Protein AF-A0A1C3ER04-F1 (afdb_monomer)

Solvent-accessible surface area (backbone atoms only — not comparable to full-atom values): 25851 Å² total; per-residue (Å²): 131,79,68,60,75,39,78,57,52,72,66,57,52,49,53,31,44,36,50,58,62,61,52,74,49,68,51,44,23,51,48,36,25,51,53,50,46,46,53,52,47,62,72,40,44,64,61,49,50,53,50,51,52,49,49,56,53,46,57,64,72,39,68,87,46,60,64,75,61,41,51,52,54,51,50,51,55,51,49,51,50,53,50,52,53,50,49,52,48,51,54,45,36,54,51,25,34,50,51,32,44,36,75,70,72,43,90,79,82,32,70,51,42,56,67,80,41,53,75,68,74,67,39,64,69,62,52,55,55,52,63,73,28,72,70,44,53,51,52,49,52,53,50,51,52,50,51,52,52,46,50,50,51,52,51,52,52,49,61,67,46,41,67,64,58,72,50,42,88,79,51,54,73,69,56,37,50,49,53,52,49,53,52,48,52,50,52,52,52,53,48,47,54,53,50,49,54,54,22,52,53,46,37,55,53,34,37,54,53,38,54,61,72,54,32,26,25,70,70,55,52,53,50,52,50,32,69,72,73,48,47,76,65,57,57,52,52,56,53,51,53,53,52,53,62,72,72,51,79,80,87,78,87,59,78,83,73,36,66,35,32,34,21,24,96,79,45,27,29,34,24,35,25,73,46,81,93,82,36,99,51,46,28,26,67,38,68,34,53,46,73,55,12,53,52,50,55,51,51,33,56,77,74,67,40,53,37,37,52,37,53,68,60,20,56,48,49,62,73,75,49,57,66,73,34,60,70,56,80,89,49,47,67,61,50,52,53,52,54,49,49,54,48,40,64,74,74,72,55,61,75,76,73,53,56,77,40,39,48,101,82,64,36,38,58,68,68,80,78,82,67,77,75,85,53,85,74,64,57,67,79,68,54,80,84,71,72,96,72,88,78,90,83,88,87,83,91,86,85,86,90,84,78,61,66,70,54,53,50,54,51,51,57,52,47,53,54,47,46,64,72,36,97,64,60,73,75,84,64,77,90,77,88,80,89,78,89,84,84,89,81,88,81,133

InterPro domains:
  IPR006135 Type III secretion system substrate exporter [PF01312] (2-342)
  IPR006135 Type III secretion system substrate exporter [PR00950] (5-27)
  IPR006135 Type III secretion system substrate exporter [PR00950] (202-220)
  IPR006135 Type III secretion system substrate exporter [PR00950] (222-239)
  IPR006135 Type III secretion system substrate exporter [PR00950] (267-282)
  IPR006135 Type III secretion system substrate exporter [PR00950] (297-318)
  IPR006135 Type III secretion system substrate exporter [PTHR30531] (2-346)
  IPR029025 Type III secretion system substrate exporter, C-terminal [G3DSA:3.40.1690.10] (212-350)
  IPR029025 Type III secretion s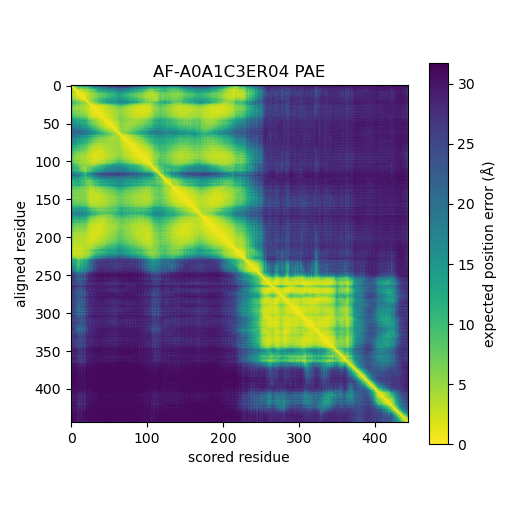ystem substrate exporter, C-terminal [SSF160544] (252-347)

Radius of gyration: 50.1 Å; Cα contacts (8 Å, |Δi|>4): 335; chains: 1; bounding box: 146×55×87 Å

pLDDT: mean 75.32, std 19.68, range [23.92, 96.88]

Mean predicted aligned error: 19.69 Å

Organism: NCBI:txid1080227

Structure (mmCIF, N/CA/C/O backbone):
data_AF-A0A1C3ER04-F1
#
_entry.id   AF-A0A1C3ER04-F1
#
loop_
_atom_site.group_PDB
_atom_site.id
_atom_site.type_symbol
_atom_site.label_atom_id
_atom_site.label_alt_id
_atom_site.label_comp_id
_atom_site.label_asym_id
_atom_site.label_entity_id
_atom_site.label_seq_id
_atom_site.pdbx_PDB_ins_code
_atom_site.Cartn_x
_atom_site.Cartn_y
_atom_site.Cartn_z
_atom_site.occupancy
_atom_site.B_iso_or_equiv
_atom_site.auth_seq_id
_atom_site.auth_comp_id
_atom_site.auth_asym_id
_atom_site.auth_atom_id
_atom_site.pdbx_PDB_model_num
ATOM 1 N N . MET A 1 1 ? 4.807 10.439 32.199 1.00 55.22 1 MET A N 1
ATOM 2 C CA . MET A 1 1 ? 4.327 9.715 31.003 1.00 55.22 1 MET A CA 1
ATOM 3 C C . MET A 1 1 ? 4.631 8.243 31.208 1.00 55.22 1 MET A C 1
ATOM 5 O O . MET A 1 1 ? 5.775 7.934 31.503 1.00 55.22 1 MET A O 1
ATOM 9 N N . SER A 1 2 ? 3.622 7.376 31.136 1.00 69.06 2 SER A N 1
ATOM 10 C CA . SER A 1 2 ? 3.796 5.920 31.249 1.00 69.06 2 SER A CA 1
ATOM 11 C C . SER A 1 2 ? 4.689 5.424 30.100 1.00 69.06 2 SER A C 1
ATOM 13 O O . SER A 1 2 ? 4.485 5.827 28.951 1.00 69.06 2 SER A O 1
ATOM 15 N N . GLU A 1 3 ? 5.722 4.635 30.402 1.00 82.00 3 GLU A N 1
ATOM 16 C CA . GLU A 1 3 ? 6.666 4.140 29.395 1.00 82.00 3 GLU A CA 1
ATOM 17 C C . GLU A 1 3 ? 5.965 3.157 28.442 1.00 82.00 3 GLU A C 1
ATOM 19 O O . GLU A 1 3 ? 5.193 2.291 28.858 1.00 82.00 3 GLU A O 1
ATOM 24 N N . LYS A 1 4 ? 6.201 3.308 27.134 1.00 85.50 4 LYS A N 1
ATOM 25 C CA . LYS A 1 4 ? 5.556 2.504 26.085 1.00 85.50 4 LYS A CA 1
ATOM 26 C C . LYS A 1 4 ? 6.277 1.171 25.904 1.00 85.50 4 LYS A C 1
ATOM 28 O O . LYS A 1 4 ? 7.135 1.027 25.029 1.00 85.50 4 LYS A O 1
ATOM 33 N N . THR A 1 5 ? 5.955 0.207 26.755 1.00 86.69 5 THR A N 1
ATOM 34 C CA . THR A 1 5 ? 6.603 -1.113 26.779 1.00 86.69 5 THR A CA 1
ATOM 35 C C . THR A 1 5 ? 5.781 -2.206 26.099 1.00 86.69 5 THR A C 1
ATOM 37 O O . THR A 1 5 ? 6.370 -3.143 25.554 1.00 86.69 5 THR A O 1
ATOM 40 N N . GLU A 1 6 ? 4.457 -2.060 26.052 1.00 88.69 6 GLU A N 1
ATOM 41 C CA . GLU A 1 6 ? 3.532 -3.089 25.579 1.00 88.69 6 GLU A CA 1
ATOM 42 C C . GLU A 1 6 ? 3.456 -3.160 24.050 1.00 88.69 6 GLU A C 1
ATOM 44 O O . GLU A 1 6 ? 3.638 -2.169 23.326 1.00 88.69 6 GLU A O 1
ATOM 49 N N . LYS A 1 7 ? 3.177 -4.367 23.543 1.00 88.25 7 LYS A N 1
ATOM 50 C CA . LYS A 1 7 ? 2.963 -4.596 22.110 1.00 88.25 7 LYS A CA 1
ATOM 51 C C . LYS A 1 7 ? 1.663 -3.906 21.655 1.00 88.25 7 LYS A C 1
ATOM 53 O O . LYS A 1 7 ? 0.687 -3.916 22.400 1.00 88.25 7 LYS A O 1
ATOM 58 N N . PRO A 1 8 ? 1.628 -3.334 20.438 1.00 88.50 8 PRO A N 1
ATOM 59 C CA . PRO A 1 8 ? 0.414 -2.735 19.888 1.00 88.50 8 PRO A CA 1
ATOM 60 C C . PRO A 1 8 ? -0.688 -3.786 19.711 1.00 88.50 8 PRO A C 1
ATOM 62 O O . PRO A 1 8 ? -0.424 -4.883 19.207 1.00 88.50 8 PRO A O 1
ATOM 65 N N . THR A 1 9 ? -1.919 -3.426 20.070 1.00 89.31 9 THR A N 1
ATOM 66 C CA . THR A 1 9 ? -3.126 -4.214 19.779 1.00 89.31 9 THR A CA 1
ATOM 67 C C . THR A 1 9 ? -3.405 -4.264 18.267 1.00 89.31 9 THR A C 1
ATOM 69 O O . THR A 1 9 ? -2.869 -3.472 17.483 1.00 89.31 9 THR A O 1
ATOM 72 N N . GLU A 1 10 ? -4.272 -5.181 17.826 1.00 88.31 10 GLU A N 1
ATOM 73 C CA . GLU A 1 10 ? -4.668 -5.272 16.411 1.00 88.31 10 GLU A CA 1
ATOM 74 C C . GLU A 1 10 ? -5.421 -4.022 15.926 1.00 88.31 10 GLU A C 1
ATOM 76 O O . GLU A 1 10 ? -5.176 -3.552 14.812 1.00 88.31 10 GLU A O 1
ATOM 81 N N . LYS A 1 11 ? -6.260 -3.419 16.781 1.00 86.75 11 LYS A N 1
ATOM 82 C CA . LYS A 1 11 ? -6.936 -2.145 16.491 1.00 86.75 11 LYS A CA 1
ATOM 83 C C . LYS A 1 11 ? -5.908 -1.032 16.266 1.00 86.75 11 LYS A C 1
ATOM 85 O O . LYS A 1 11 ? -5.933 -0.392 15.215 1.00 86.75 11 LYS A O 1
ATOM 90 N N . LYS A 1 12 ? -4.906 -0.898 17.143 1.00 86.38 12 LYS A N 1
ATOM 91 C CA . LYS A 1 12 ? -3.823 0.081 16.971 1.00 86.38 12 LYS A CA 1
ATOM 92 C C . LYS A 1 12 ? -3.029 -0.111 15.677 1.00 86.38 12 LYS A C 1
ATOM 94 O O . LYS A 1 12 ? -2.690 0.873 15.013 1.00 86.38 12 LYS A O 1
ATOM 99 N N . LYS A 1 13 ? -2.728 -1.359 15.294 1.00 87.50 13 LYS A N 1
ATOM 100 C CA . LYS A 1 13 ? -2.057 -1.666 14.017 1.00 87.50 13 LYS A CA 1
ATOM 101 C C . LYS A 1 13 ? -2.919 -1.260 12.822 1.00 87.50 13 LYS A C 1
ATOM 103 O O . LYS A 1 13 ? -2.395 -0.654 11.886 1.00 87.50 13 LYS A O 1
ATOM 108 N N . LYS A 1 14 ? -4.221 -1.563 12.851 1.00 86.38 14 LYS A N 1
ATOM 109 C CA . LYS A 1 14 ? -5.168 -1.193 11.791 1.00 86.38 14 LYS A CA 1
ATOM 110 C C . LYS A 1 14 ? -5.284 0.326 11.656 1.00 86.38 14 LYS A C 1
ATOM 112 O O . LYS A 1 14 ? -5.091 0.838 10.558 1.00 86.38 14 LYS A O 1
ATOM 117 N N . ASP A 1 15 ? -5.455 1.043 12.763 1.00 85.81 15 ASP A N 1
ATOM 118 C CA . ASP A 1 15 ? -5.515 2.508 12.781 1.00 85.81 15 ASP A CA 1
ATOM 119 C C . ASP A 1 15 ? -4.227 3.145 12.240 1.00 85.81 15 ASP A C 1
ATOM 121 O O . ASP A 1 15 ? -4.270 4.119 11.487 1.00 85.81 15 ASP A O 1
ATOM 125 N N . SER A 1 16 ? -3.062 2.584 12.588 1.00 85.00 16 SER A N 1
ATOM 126 C CA . SER A 1 16 ? -1.771 3.025 12.046 1.00 85.00 16 SER A CA 1
ATOM 127 C C . SER A 1 16 ? -1.711 2.843 10.526 1.00 85.00 16 SER A C 1
ATOM 129 O O . SER A 1 16 ? -1.262 3.745 9.816 1.00 85.00 16 SER A O 1
ATOM 131 N N . ARG A 1 17 ? -2.208 1.711 10.004 1.00 85.62 17 ARG A N 1
ATOM 132 C CA . ARG A 1 17 ? -2.295 1.451 8.557 1.00 85.62 17 ARG A CA 1
ATOM 133 C C . ARG A 1 17 ? -3.269 2.405 7.865 1.00 85.62 17 ARG A C 1
ATOM 135 O O . ARG A 1 17 ? -2.900 2.980 6.847 1.00 85.62 17 ARG A O 1
ATOM 142 N N . GLU A 1 18 ? -4.455 2.640 8.422 1.00 84.19 18 GLU A N 1
ATOM 143 C CA . GLU A 1 18 ? -5.446 3.575 7.860 1.00 84.19 18 GLU A CA 1
ATOM 144 C C . GLU A 1 18 ? -4.924 5.016 7.787 1.00 84.19 18 GLU A C 1
ATOM 146 O O . GLU A 1 18 ? -5.240 5.748 6.849 1.00 84.19 18 GLU A O 1
ATOM 151 N N . LYS A 1 19 ? -4.071 5.412 8.739 1.00 80.56 19 LYS A N 1
ATOM 152 C CA . LYS A 1 19 ? -3.371 6.708 8.748 1.00 80.56 19 LYS A CA 1
ATOM 153 C C . LYS A 1 19 ? -2.154 6.760 7.813 1.00 80.56 19 LYS A C 1
ATOM 155 O O . LYS A 1 19 ? -1.479 7.786 7.744 1.00 80.56 19 LYS A O 1
ATOM 160 N N . GLY A 1 20 ? -1.839 5.668 7.113 1.00 78.12 20 GLY A N 1
ATOM 161 C CA . GLY A 1 20 ? -0.668 5.552 6.239 1.00 78.12 20 GLY A CA 1
ATOM 162 C C . GLY A 1 20 ? 0.669 5.455 6.985 1.00 78.12 20 GLY A C 1
ATOM 163 O O . GLY A 1 20 ? 1.726 5.599 6.375 1.00 78.12 20 GLY A O 1
ATOM 164 N N . GLN A 1 21 ? 0.651 5.216 8.299 1.00 79.19 21 GLN A N 1
ATOM 165 C CA . GLN A 1 21 ? 1.846 5.043 9.124 1.00 79.19 21 GLN A CA 1
ATOM 166 C C . GLN A 1 21 ? 2.270 3.572 9.106 1.00 79.19 21 GLN A C 1
ATOM 168 O O . GLN A 1 21 ? 1.993 2.806 10.031 1.00 79.19 21 GLN A O 1
ATOM 173 N N . VAL A 1 22 ? 2.928 3.176 8.016 1.00 79.50 22 VAL A N 1
ATOM 174 C CA . VAL A 1 22 ? 3.519 1.844 7.840 1.00 79.50 22 VAL A CA 1
ATOM 175 C C . VAL A 1 22 ? 5.034 1.941 7.698 1.00 79.50 22 VAL A C 1
ATOM 177 O O . VAL A 1 22 ? 5.555 2.888 7.109 1.00 79.50 22 VAL A O 1
ATOM 180 N N . GLY A 1 23 ? 5.753 0.950 8.227 1.00 75.25 23 GLY A N 1
ATOM 181 C CA . GLY A 1 23 ? 7.206 0.837 8.104 1.00 75.25 23 GLY A CA 1
ATOM 182 C C . GLY A 1 23 ? 7.633 0.493 6.680 1.00 75.25 23 GLY A C 1
ATOM 183 O O . GLY A 1 23 ? 8.006 -0.644 6.407 1.00 75.25 23 GLY A O 1
ATOM 184 N N . GLN A 1 24 ? 7.564 1.461 5.766 1.00 79.94 24 GLN A N 1
ATOM 185 C CA . GLN A 1 24 ? 7.962 1.284 4.374 1.00 79.94 24 GLN A CA 1
ATOM 186 C C . GLN A 1 24 ? 9.412 1.740 4.156 1.00 79.94 24 GLN A C 1
ATOM 188 O O . GLN A 1 24 ? 9.740 2.927 4.184 1.00 79.94 24 GLN A O 1
ATOM 193 N N . SER A 1 25 ? 10.292 0.781 3.883 1.00 84.12 25 SER A N 1
ATOM 194 C CA . SER A 1 25 ? 11.575 1.024 3.216 1.00 84.12 25 SER A CA 1
ATOM 195 C C . SER A 1 25 ? 11.363 1.414 1.754 1.00 84.12 25 SER A C 1
ATOM 197 O O . SER A 1 25 ? 10.672 0.721 1.017 1.00 84.12 25 SER A O 1
ATOM 199 N N . GLN A 1 26 ? 12.010 2.494 1.322 1.00 84.69 26 GLN A N 1
ATOM 200 C CA . GLN A 1 26 ? 12.050 2.890 -0.087 1.00 84.69 26 GLN A CA 1
ATOM 201 C C . GLN A 1 26 ? 13.123 2.129 -0.882 1.00 84.69 26 GLN A C 1
ATOM 203 O O . GLN A 1 26 ? 13.160 2.249 -2.101 1.00 84.69 26 GLN A O 1
ATOM 208 N N . GLU A 1 27 ? 13.992 1.356 -0.228 1.00 89.25 27 GLU A N 1
ATOM 209 C CA . GLU A 1 27 ? 15.112 0.678 -0.887 1.00 89.25 27 GLU A CA 1
ATOM 210 C C . GLU A 1 27 ? 14.660 -0.558 -1.660 1.00 89.25 27 GLU A C 1
ATOM 212 O O . GLU A 1 27 ? 15.121 -0.784 -2.776 1.00 89.25 27 GLU A O 1
ATOM 217 N N . LEU A 1 28 ? 13.690 -1.305 -1.127 1.00 90.25 28 LEU A N 1
ATOM 218 C CA . LEU A 1 28 ? 13.174 -2.497 -1.795 1.00 90.25 28 LEU A CA 1
ATOM 219 C C . LEU A 1 28 ? 12.404 -2.162 -3.093 1.00 90.25 28 LEU A C 1
ATOM 221 O O . LEU A 1 28 ? 12.737 -2.739 -4.128 1.00 90.25 28 LEU A O 1
ATOM 225 N N . PRO A 1 29 ? 11.462 -1.191 -3.130 1.00 91.62 29 PRO A N 1
ATOM 226 C CA . PRO A 1 29 ? 10.838 -0.784 -4.391 1.00 91.62 29 PRO A CA 1
ATOM 227 C C . PRO A 1 29 ? 11.836 -0.223 -5.414 1.00 91.62 29 PRO A C 1
ATOM 229 O O . PRO A 1 29 ? 11.704 -0.505 -6.601 1.00 91.62 29 PRO A O 1
ATOM 232 N N . LYS A 1 30 ? 12.851 0.543 -4.980 1.00 91.75 30 LYS A N 1
ATOM 233 C CA . LYS A 1 30 ? 13.920 1.027 -5.876 1.00 91.75 30 LYS A CA 1
ATOM 234 C C . LYS A 1 30 ? 14.720 -0.127 -6.476 1.00 91.75 30 LYS A C 1
ATOM 236 O O . LYS A 1 30 ? 15.005 -0.098 -7.667 1.00 91.75 30 LYS A O 1
ATOM 241 N N . PHE A 1 31 ? 15.051 -1.133 -5.667 1.00 93.69 31 PHE A N 1
ATOM 242 C CA . PHE A 1 31 ? 15.736 -2.334 -6.132 1.00 93.69 31 PHE A CA 1
ATOM 243 C C . PHE A 1 31 ? 14.916 -3.073 -7.198 1.00 93.69 31 PHE A C 1
ATOM 245 O O . PHE A 1 31 ? 15.458 -3.408 -8.248 1.00 93.69 31 PHE A O 1
ATOM 252 N N . PHE A 1 32 ? 13.608 -3.260 -6.979 1.00 94.44 32 PHE A N 1
ATOM 253 C CA . PHE A 1 32 ? 12.733 -3.897 -7.969 1.00 94.44 32 PHE A CA 1
ATOM 254 C C . PHE A 1 32 ? 12.670 -3.126 -9.290 1.00 94.44 32 PHE A C 1
ATOM 256 O O . PHE A 1 32 ? 12.729 -3.739 -10.352 1.00 94.44 32 PHE A O 1
ATOM 263 N N . ILE A 1 33 ? 12.594 -1.792 -9.240 1.00 95.12 33 ILE A N 1
ATOM 264 C CA . ILE A 1 33 ? 12.664 -0.959 -10.450 1.00 95.12 33 ILE A CA 1
ATOM 265 C C . ILE A 1 33 ? 14.003 -1.177 -11.161 1.00 95.12 33 ILE A C 1
ATOM 267 O O . ILE A 1 33 ? 14.017 -1.409 -12.366 1.00 95.12 33 ILE A O 1
ATOM 271 N N . LEU A 1 34 ? 15.113 -1.131 -10.418 1.00 94.44 34 LEU A N 1
ATOM 272 C CA . LEU A 1 34 ? 16.455 -1.301 -10.968 1.00 94.44 34 LEU A CA 1
ATOM 273 C C . LEU A 1 34 ? 16.602 -2.650 -11.675 1.00 94.44 34 LEU A C 1
ATOM 275 O O . LEU A 1 34 ? 17.016 -2.669 -12.828 1.00 94.44 34 LEU A O 1
ATOM 279 N N . ILE A 1 35 ? 16.243 -3.760 -11.021 1.00 95.00 35 ILE A N 1
ATOM 280 C CA . ILE A 1 35 ? 16.412 -5.097 -11.606 1.00 95.00 35 ILE A CA 1
ATOM 281 C C . ILE A 1 35 ? 15.463 -5.328 -12.786 1.00 95.00 35 ILE A C 1
ATOM 283 O O . ILE A 1 35 ? 15.879 -5.887 -13.792 1.00 95.00 35 ILE A O 1
ATOM 287 N N . ALA A 1 36 ? 14.218 -4.850 -12.712 1.00 95.38 36 ALA A N 1
ATOM 288 C CA . ALA A 1 36 ? 13.258 -5.022 -13.798 1.00 95.38 36 ALA A CA 1
ATOM 289 C C . ALA A 1 36 ? 13.677 -4.239 -15.050 1.00 95.38 36 ALA A C 1
ATOM 291 O O . ALA A 1 36 ? 13.678 -4.786 -16.149 1.00 95.38 36 ALA A O 1
ATOM 292 N N . VAL A 1 37 ? 14.082 -2.975 -14.885 1.00 94.25 37 VAL A N 1
ATOM 293 C CA . VAL A 1 37 ? 14.579 -2.155 -15.999 1.00 94.25 37 VAL A CA 1
ATOM 294 C C . VAL A 1 37 ? 15.885 -2.726 -16.550 1.00 94.25 37 VAL A C 1
ATOM 296 O O . VAL A 1 37 ? 16.061 -2.755 -17.764 1.00 94.25 37 VAL A O 1
ATOM 299 N N . LEU A 1 38 ? 16.775 -3.218 -15.684 1.00 93.56 38 LEU A N 1
ATOM 300 C CA . LEU A 1 38 ? 18.021 -3.851 -16.103 1.00 93.56 38 LEU A CA 1
ATOM 301 C C . LEU A 1 38 ? 17.775 -5.111 -16.937 1.00 93.56 38 LEU A C 1
ATOM 303 O O . LEU A 1 38 ? 18.353 -5.234 -18.008 1.00 93.56 38 LEU A O 1
ATOM 307 N N . GLU A 1 39 ? 16.932 -6.037 -16.480 1.00 93.56 39 GLU A N 1
ATOM 308 C CA . GLU A 1 39 ? 16.674 -7.283 -17.214 1.00 93.56 39 GLU A CA 1
ATOM 309 C C . GLU A 1 39 ? 15.932 -7.017 -18.531 1.00 93.56 39 GLU A C 1
ATOM 311 O O . GLU A 1 39 ? 16.241 -7.645 -19.540 1.00 93.56 39 GLU A O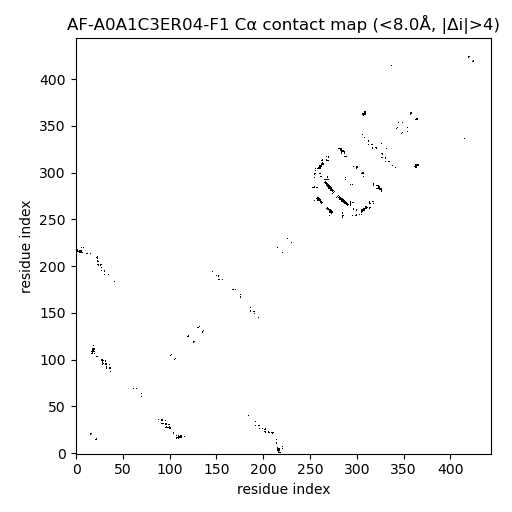 1
ATOM 316 N N . VAL A 1 40 ? 15.033 -6.025 -18.577 1.00 93.06 40 VAL A N 1
ATOM 317 C CA . VAL A 1 40 ? 14.446 -5.555 -19.845 1.00 93.06 40 VAL A CA 1
ATOM 318 C C . VAL A 1 40 ? 15.519 -4.984 -20.771 1.00 93.06 40 VAL A C 1
ATOM 320 O O . VAL A 1 40 ? 15.522 -5.288 -21.960 1.00 93.06 40 VAL A O 1
ATOM 323 N N . PHE A 1 41 ? 16.451 -4.186 -20.250 1.00 89.44 41 PHE A N 1
ATOM 324 C CA . PHE A 1 41 ? 17.548 -3.642 -21.047 1.00 89.44 41 PHE A CA 1
ATOM 325 C C . PHE A 1 41 ? 18.457 -4.748 -21.596 1.00 89.44 41 PHE A C 1
ATOM 327 O O . PHE A 1 41 ? 18.785 -4.729 -22.778 1.00 89.44 41 PHE A O 1
ATOM 334 N N . ILE A 1 42 ? 18.809 -5.738 -20.769 1.00 89.88 42 ILE A N 1
ATOM 335 C CA . ILE A 1 42 ? 19.596 -6.908 -21.178 1.00 89.88 42 ILE A CA 1
ATOM 336 C C . ILE A 1 42 ? 18.849 -7.700 -22.259 1.00 89.88 42 ILE A C 1
ATOM 338 O O . ILE A 1 42 ? 19.443 -8.039 -23.275 1.00 89.88 42 ILE A O 1
ATOM 342 N N . ALA A 1 43 ? 17.546 -7.941 -22.095 1.00 90.25 43 ALA A N 1
ATOM 343 C CA . ALA A 1 43 ? 16.741 -8.660 -23.083 1.00 90.25 43 ALA A CA 1
ATOM 344 C C . ALA A 1 43 ? 16.615 -7.914 -24.424 1.00 90.25 43 ALA A C 1
ATOM 346 O O . ALA A 1 43 ? 16.481 -8.537 -25.474 1.00 90.25 43 ALA A O 1
ATOM 347 N N . LEU A 1 44 ? 16.657 -6.579 -24.400 1.00 88.69 44 LEU A N 1
ATOM 348 C CA . LEU A 1 44 ? 16.550 -5.740 -25.594 1.00 88.69 44 LEU A CA 1
ATOM 349 C C . LEU A 1 44 ? 17.906 -5.376 -26.212 1.00 88.69 44 LEU A C 1
ATOM 351 O O . LEU A 1 44 ? 17.921 -4.741 -27.266 1.00 88.69 44 LEU A O 1
ATOM 355 N N . VAL A 1 45 ? 19.034 -5.752 -25.599 1.00 84.31 45 VAL A N 1
ATOM 356 C CA . VAL A 1 45 ? 20.360 -5.280 -26.027 1.00 84.31 45 VAL A CA 1
ATOM 357 C C . VAL A 1 45 ? 20.716 -5.750 -27.439 1.00 84.31 45 VAL A C 1
ATOM 359 O O . VAL A 1 45 ? 21.181 -4.950 -28.248 1.00 84.31 45 VAL A O 1
ATOM 362 N N . GLU A 1 46 ? 20.434 -7.012 -27.776 1.00 82.94 46 GLU A N 1
ATOM 363 C CA . GLU A 1 46 ? 20.721 -7.579 -29.101 1.00 82.94 46 GLU A CA 1
ATOM 364 C C . GLU A 1 46 ? 19.870 -6.901 -30.180 1.00 82.94 46 GLU A C 1
ATOM 366 O O . GLU A 1 46 ? 20.400 -6.384 -31.164 1.00 82.94 46 GLU A O 1
ATOM 371 N N . MET A 1 47 ? 18.561 -6.779 -29.933 1.00 84.12 47 MET A N 1
ATOM 372 C CA . MET A 1 47 ? 17.639 -6.056 -30.813 1.00 84.12 47 MET A CA 1
ATOM 373 C C . MET A 1 47 ? 18.050 -4.586 -30.982 1.00 84.12 47 MET A C 1
ATOM 375 O O . MET A 1 47 ? 17.976 -4.035 -32.080 1.00 84.12 47 MET A O 1
ATOM 379 N N . GLY A 1 48 ? 18.492 -3.931 -29.907 1.00 81.00 48 GLY A N 1
ATOM 380 C CA . GLY A 1 48 ? 18.988 -2.558 -29.945 1.00 81.00 48 GLY A CA 1
ATOM 381 C C . GLY A 1 48 ? 20.216 -2.415 -30.844 1.00 81.00 48 GLY A C 1
ATOM 382 O O . GLY A 1 48 ? 20.280 -1.484 -31.646 1.00 81.00 48 GLY A O 1
ATOM 383 N N . MET A 1 49 ? 21.151 -3.364 -30.771 1.00 78.62 49 MET A N 1
ATOM 384 C CA . MET A 1 49 ? 22.342 -3.391 -31.622 1.00 78.62 49 MET A CA 1
ATOM 385 C C . MET A 1 49 ? 22.006 -3.646 -33.092 1.00 78.62 49 MET A C 1
ATOM 387 O O . MET A 1 49 ? 22.543 -2.961 -33.965 1.00 78.62 49 MET A O 1
ATOM 391 N N . GLU A 1 50 ? 21.074 -4.555 -33.383 1.00 82.88 50 GLU A N 1
ATOM 392 C CA . GLU A 1 50 ? 20.561 -4.756 -34.743 1.00 82.88 50 GLU A CA 1
ATOM 393 C C . GLU A 1 50 ? 19.924 -3.479 -35.299 1.00 82.88 50 GLU A C 1
ATOM 395 O O . GLU A 1 50 ? 20.197 -3.085 -36.432 1.00 82.88 50 GLU A O 1
ATOM 400 N N . LYS A 1 51 ? 19.106 -2.786 -34.496 1.00 82.25 51 LYS A N 1
ATOM 401 C CA . LYS A 1 51 ? 18.460 -1.525 -34.893 1.00 82.25 51 LYS A CA 1
ATOM 402 C C . LYS A 1 51 ? 19.460 -0.386 -35.073 1.00 82.25 51 LYS A C 1
ATOM 404 O O . LYS A 1 51 ? 19.296 0.396 -36.006 1.00 82.25 51 LYS A O 1
ATOM 409 N N . LEU A 1 52 ? 20.496 -0.302 -34.239 1.00 78.75 52 LEU A N 1
ATOM 410 C CA . LEU A 1 52 ? 21.592 0.656 -34.409 1.00 78.75 52 LEU A CA 1
ATOM 411 C C . LEU A 1 52 ? 22.368 0.388 -35.701 1.00 78.75 52 LEU A C 1
ATOM 413 O O . LEU A 1 52 ? 22.582 1.311 -36.486 1.00 78.75 52 LEU A O 1
ATOM 417 N N . SER A 1 53 ? 22.726 -0.871 -35.962 1.00 81.94 53 SER A N 1
ATOM 418 C CA . SER A 1 53 ? 23.391 -1.278 -37.205 1.00 81.94 53 SER A CA 1
ATOM 419 C C . SER A 1 53 ? 22.529 -0.958 -38.430 1.00 81.94 53 SER A C 1
ATOM 421 O O . SER A 1 53 ? 22.988 -0.305 -39.370 1.00 81.94 53 SER A O 1
ATOM 423 N N . ALA A 1 54 ? 21.242 -1.315 -38.380 1.00 82.69 54 ALA A N 1
ATOM 424 C CA . ALA A 1 54 ? 20.275 -0.987 -39.419 1.00 82.69 54 ALA A CA 1
ATOM 425 C C . ALA A 1 54 ? 20.120 0.528 -39.605 1.00 82.69 54 ALA A C 1
ATOM 427 O O . ALA A 1 54 ? 19.999 0.978 -40.737 1.00 82.69 54 ALA A O 1
ATOM 428 N N . GLY A 1 55 ? 20.164 1.324 -38.532 1.00 79.44 55 GLY A N 1
ATOM 429 C CA . GLY A 1 55 ? 20.115 2.786 -38.589 1.00 79.44 55 GLY A CA 1
ATOM 430 C C . GLY A 1 55 ? 21.325 3.400 -39.298 1.00 79.44 55 GLY A C 1
ATOM 431 O O . GLY A 1 55 ? 21.162 4.298 -40.124 1.00 79.44 55 GLY A O 1
ATOM 432 N N . ILE A 1 56 ? 22.528 2.877 -39.045 1.00 80.19 56 ILE A N 1
ATOM 433 C CA . ILE A 1 56 ? 23.755 3.299 -39.740 1.00 80.19 56 ILE A CA 1
ATOM 434 C C . ILE A 1 56 ? 23.672 2.942 -41.230 1.00 80.19 56 ILE A C 1
ATOM 436 O O . ILE A 1 56 ? 23.910 3.792 -42.087 1.00 80.19 56 ILE A O 1
ATOM 440 N N . LEU A 1 57 ? 23.279 1.707 -41.557 1.00 83.12 57 LEU A N 1
ATOM 441 C CA . LEU A 1 57 ? 23.100 1.275 -42.947 1.00 83.12 57 LEU A CA 1
ATOM 442 C C . LEU A 1 57 ? 21.993 2.065 -43.651 1.00 83.12 57 LEU A C 1
ATOM 444 O O . LEU A 1 57 ? 22.115 2.402 -44.827 1.00 83.12 57 LEU A O 1
ATOM 448 N N . PHE A 1 58 ? 20.921 2.395 -42.940 1.00 81.06 58 PHE A N 1
ATOM 449 C CA . PHE A 1 58 ? 19.833 3.214 -43.449 1.00 81.06 58 PHE A CA 1
ATOM 450 C C . PHE A 1 58 ? 20.310 4.625 -43.804 1.00 81.06 58 PHE A C 1
ATOM 452 O O . PHE A 1 58 ? 20.007 5.102 -44.894 1.00 81.06 58 PHE A O 1
ATOM 459 N N . ALA A 1 59 ? 21.125 5.258 -42.954 1.00 76.88 59 ALA A N 1
ATOM 460 C CA . ALA A 1 59 ? 21.713 6.564 -43.252 1.00 76.88 59 ALA A CA 1
ATOM 461 C C . ALA A 1 59 ? 22.546 6.542 -44.548 1.00 76.88 59 ALA A C 1
ATOM 463 O O . ALA A 1 59 ? 22.455 7.470 -45.349 1.00 76.88 59 ALA A O 1
ATOM 464 N N . ILE A 1 60 ? 23.284 5.454 -44.798 1.00 80.19 60 ILE A N 1
ATOM 465 C CA . ILE A 1 60 ? 24.049 5.252 -46.040 1.00 80.19 60 ILE A CA 1
ATOM 466 C C . ILE A 1 60 ? 23.110 5.088 -47.249 1.00 80.19 60 ILE A C 1
ATOM 468 O O . ILE A 1 60 ? 23.335 5.690 -48.297 1.00 80.19 60 ILE A O 1
ATOM 472 N N . ASN A 1 61 ? 22.030 4.314 -47.116 1.00 79.88 61 ASN A N 1
ATOM 473 C CA . ASN A 1 61 ? 21.087 4.056 -48.214 1.00 79.88 61 ASN A CA 1
ATOM 474 C C . ASN A 1 61 ? 20.251 5.284 -48.609 1.00 79.88 61 ASN A C 1
ATOM 476 O O . ASN A 1 61 ? 19.801 5.390 -49.749 1.00 79.88 61 ASN A O 1
ATOM 480 N N . VAL A 1 62 ? 20.048 6.222 -47.685 1.00 81.25 62 VAL A N 1
ATOM 481 C CA . VAL A 1 62 ? 19.213 7.411 -47.895 1.00 81.25 62 VAL A CA 1
ATOM 482 C C . VAL A 1 62 ? 20.027 8.609 -48.425 1.00 81.25 62 VAL A C 1
ATOM 484 O O . VAL A 1 62 ? 19.447 9.630 -48.778 1.00 81.25 62 VAL A O 1
ATOM 487 N N . MET A 1 63 ? 21.351 8.482 -48.603 1.00 77.94 63 MET A N 1
ATOM 488 C CA . MET A 1 63 ? 22.214 9.569 -49.109 1.00 77.94 63 MET A CA 1
ATOM 489 C C . MET A 1 63 ? 21.803 10.128 -50.484 1.00 77.94 63 MET A C 1
ATOM 491 O O . MET A 1 63 ? 22.079 11.287 -50.772 1.00 77.94 63 MET A O 1
ATOM 495 N N . ASN A 1 64 ? 21.133 9.329 -51.321 1.00 82.94 64 ASN A N 1
ATOM 496 C CA . ASN A 1 64 ? 20.667 9.742 -52.653 1.00 82.94 64 ASN A CA 1
ATOM 497 C C . ASN A 1 64 ? 19.201 10.223 -52.674 1.00 82.94 64 ASN A C 1
ATOM 499 O O . ASN A 1 64 ? 18.642 10.462 -53.744 1.00 82.94 64 ASN A O 1
ATOM 503 N N . VAL A 1 65 ? 18.553 10.335 -51.512 1.00 84.19 65 VAL A N 1
ATOM 504 C CA . VAL A 1 65 ? 17.162 10.790 -51.372 1.00 84.19 65 VAL A CA 1
ATOM 505 C C . VAL A 1 65 ? 17.148 12.291 -51.046 1.00 84.19 65 VAL A C 1
ATOM 507 O O . VAL A 1 65 ? 17.999 12.748 -50.282 1.00 84.19 65 VAL A O 1
ATOM 510 N N . PRO A 1 66 ? 16.184 13.080 -51.568 1.00 88.38 66 PRO A N 1
ATOM 511 C CA . PRO A 1 66 ? 16.017 14.476 -51.171 1.00 88.38 66 PRO A CA 1
ATOM 512 C C . PRO A 1 66 ? 15.905 14.631 -49.651 1.00 88.38 66 PRO A C 1
ATOM 514 O O . PRO A 1 66 ? 15.176 13.875 -49.000 1.00 88.38 66 PRO A O 1
ATOM 517 N N . PHE A 1 67 ? 16.597 15.635 -49.107 1.00 83.62 67 PHE A N 1
ATOM 518 C CA . PHE A 1 67 ? 16.748 15.843 -47.664 1.00 83.62 67 PHE A CA 1
ATOM 519 C C . PHE A 1 67 ? 15.411 15.845 -46.909 1.00 83.62 67 PHE A C 1
ATOM 521 O O . PHE A 1 67 ? 15.300 15.184 -45.881 1.00 83.62 67 PHE A O 1
ATOM 528 N N . ASP A 1 68 ? 14.378 16.490 -47.456 1.00 86.44 68 ASP A N 1
ATOM 529 C CA . ASP A 1 68 ? 13.063 16.608 -46.811 1.00 86.44 68 ASP A CA 1
ATOM 530 C C . ASP A 1 68 ? 12.396 15.244 -46.568 1.00 86.44 68 ASP A C 1
ATOM 532 O O . ASP A 1 68 ? 11.822 14.996 -45.510 1.00 86.44 68 ASP A O 1
ATOM 536 N N . LYS A 1 69 ? 12.531 14.311 -47.518 1.00 85.00 69 LYS A N 1
ATOM 537 C CA . LYS A 1 69 ? 11.996 12.946 -47.380 1.00 85.00 69 LYS A CA 1
ATOM 538 C C . LYS A 1 69 ? 12.888 12.070 -46.507 1.00 85.00 69 LYS A C 1
ATOM 540 O O . LYS A 1 69 ? 12.392 11.230 -45.758 1.00 85.00 69 LYS A O 1
ATOM 545 N N . ALA A 1 70 ? 14.201 12.265 -46.601 1.00 84.50 70 ALA A N 1
ATOM 546 C CA . ALA A 1 70 ? 15.175 11.565 -45.777 1.00 84.50 70 ALA A CA 1
ATOM 547 C C . ALA A 1 70 ? 14.958 11.859 -44.286 1.00 84.50 70 ALA A C 1
ATOM 549 O O . ALA A 1 70 ? 14.860 10.932 -43.480 1.00 84.50 70 ALA A O 1
ATOM 550 N N . ILE A 1 71 ? 14.830 13.140 -43.927 1.00 84.06 71 ILE A N 1
ATOM 551 C CA . ILE A 1 71 ? 14.671 13.560 -42.537 1.00 84.06 71 ILE A CA 1
ATOM 552 C C . ILE A 1 71 ? 13.327 13.126 -41.961 1.00 84.06 71 ILE A C 1
ATOM 554 O O . ILE A 1 71 ? 13.296 12.665 -40.826 1.00 84.06 71 ILE A O 1
ATOM 558 N N . GLU A 1 72 ? 12.240 13.174 -42.738 1.00 87.19 72 GLU A N 1
ATOM 559 C CA . GLU A 1 72 ? 10.933 12.675 -42.300 1.00 87.19 72 GLU A CA 1
ATOM 560 C C . GLU A 1 72 ? 10.998 11.178 -41.955 1.00 87.19 72 GLU A C 1
ATOM 562 O O . GLU A 1 72 ? 10.542 10.752 -40.890 1.00 87.19 72 GLU A O 1
ATOM 567 N N . MET A 1 73 ? 11.628 10.374 -42.817 1.00 82.38 73 MET A N 1
ATOM 568 C CA . MET A 1 73 ? 11.717 8.924 -42.637 1.00 82.38 73 MET A CA 1
ATOM 569 C C . MET A 1 73 ? 12.624 8.542 -41.456 1.00 82.38 73 MET A C 1
ATOM 571 O O . MET A 1 73 ? 12.257 7.682 -40.650 1.00 82.38 73 MET A O 1
ATOM 575 N N . VAL A 1 74 ? 13.773 9.216 -41.304 1.00 83.06 74 VAL A N 1
ATOM 576 C CA . VAL A 1 74 ? 14.673 9.043 -40.148 1.00 83.06 74 VAL A CA 1
ATOM 577 C C . VAL A 1 74 ? 13.984 9.483 -38.856 1.00 83.06 74 VAL A C 1
ATOM 579 O O . VAL A 1 74 ? 14.002 8.739 -37.873 1.00 83.06 74 VAL A O 1
ATOM 582 N N . ALA A 1 75 ? 13.361 10.665 -38.847 1.00 85.31 75 ALA A N 1
ATOM 583 C CA . ALA A 1 75 ? 12.724 11.230 -37.662 1.00 85.31 75 ALA A CA 1
ATOM 584 C C . ALA A 1 75 ? 11.575 10.344 -37.185 1.00 85.31 75 ALA A C 1
ATOM 586 O O . ALA A 1 75 ? 11.501 10.033 -35.999 1.00 85.31 75 ALA A O 1
ATOM 587 N N . LYS A 1 76 ? 10.727 9.863 -38.102 1.00 86.44 76 LYS A N 1
ATOM 588 C CA . LYS A 1 76 ? 9.618 8.965 -37.770 1.00 86.44 76 LYS A CA 1
ATOM 589 C C . LYS A 1 76 ? 10.109 7.648 -37.169 1.00 86.44 76 LYS A C 1
ATOM 591 O O . LYS A 1 76 ? 9.633 7.265 -36.104 1.00 86.44 76 LYS A O 1
ATOM 596 N N . ASN A 1 77 ? 11.076 6.974 -37.797 1.00 81.88 77 ASN A N 1
ATOM 597 C CA . ASN A 1 77 ? 11.608 5.711 -37.270 1.00 81.88 77 ASN A CA 1
ATOM 598 C C . ASN A 1 77 ? 12.300 5.893 -35.915 1.00 81.88 77 ASN A C 1
ATOM 600 O O . ASN A 1 77 ? 12.100 5.086 -35.008 1.00 81.88 77 ASN A O 1
ATOM 604 N N . THR A 1 78 ? 13.070 6.970 -35.763 1.00 83.00 78 THR A N 1
ATOM 605 C CA . THR A 1 78 ? 13.765 7.294 -34.511 1.00 83.00 78 THR A CA 1
ATOM 606 C C . THR A 1 78 ? 12.764 7.607 -33.399 1.00 83.00 78 THR A C 1
ATOM 608 O O . THR A 1 78 ? 12.861 7.048 -32.308 1.00 83.00 78 THR A O 1
ATOM 611 N N . LEU A 1 79 ? 11.755 8.436 -33.680 1.00 88.75 79 LEU A N 1
ATOM 612 C CA . LEU A 1 79 ? 10.720 8.806 -32.716 1.00 88.75 79 LEU A CA 1
ATOM 613 C C . LEU A 1 79 ? 9.912 7.585 -32.279 1.00 88.75 79 LEU A C 1
ATOM 615 O O . LEU A 1 79 ? 9.726 7.390 -31.082 1.00 88.75 79 LEU A O 1
ATOM 619 N N . VAL A 1 80 ? 9.487 6.731 -33.216 1.00 87.81 80 VAL A N 1
ATOM 620 C CA . VAL A 1 80 ? 8.765 5.492 -32.889 1.00 87.81 80 VAL A CA 1
ATOM 621 C C . VAL A 1 80 ? 9.628 4.568 -32.030 1.00 87.81 80 VAL A C 1
ATOM 623 O O . VAL A 1 80 ? 9.145 4.061 -31.020 1.00 87.81 80 VAL A O 1
ATOM 626 N N . PHE A 1 81 ? 10.907 4.386 -32.370 1.00 84.38 81 PHE A N 1
ATOM 627 C CA . PHE A 1 81 ? 11.825 3.557 -31.586 1.00 84.38 81 PHE A CA 1
ATOM 628 C C . PHE A 1 81 ? 11.971 4.062 -30.144 1.00 84.38 81 PHE A C 1
ATOM 630 O O . PHE A 1 81 ? 11.759 3.298 -29.200 1.00 84.38 81 PHE A O 1
ATOM 637 N N . PHE A 1 82 ? 12.263 5.353 -29.956 1.00 85.31 82 PHE A N 1
ATOM 638 C CA . PHE A 1 82 ? 12.391 5.933 -28.618 1.00 85.31 82 PHE A CA 1
ATOM 639 C C . PHE A 1 82 ? 11.065 5.959 -27.857 1.00 85.31 82 PHE A C 1
ATOM 641 O O . PHE A 1 82 ? 11.069 5.739 -26.646 1.00 85.31 82 PHE A O 1
ATOM 648 N N . ALA A 1 83 ? 9.934 6.188 -28.530 1.00 90.88 83 ALA A N 1
ATOM 649 C CA . ALA A 1 83 ? 8.614 6.159 -27.905 1.00 90.88 83 ALA A CA 1
ATOM 650 C C . ALA A 1 83 ? 8.272 4.759 -27.378 1.00 90.88 83 ALA A C 1
ATOM 652 O O . ALA A 1 83 ? 7.840 4.627 -26.234 1.00 90.88 83 ALA A O 1
ATOM 653 N N . VAL A 1 84 ? 8.524 3.711 -28.170 1.00 89.38 84 VAL A N 1
ATOM 654 C CA . VAL A 1 84 ? 8.318 2.316 -27.754 1.00 89.38 84 VAL A CA 1
ATOM 655 C C . VAL A 1 84 ? 9.253 1.951 -26.603 1.00 89.38 84 VAL A C 1
ATOM 657 O O . VAL A 1 84 ? 8.793 1.436 -25.586 1.00 89.38 84 VAL A O 1
ATOM 660 N N . LEU A 1 85 ? 10.545 2.272 -26.711 1.00 87.69 85 LEU A N 1
ATOM 661 C CA . LEU A 1 85 ? 11.532 1.969 -25.672 1.00 87.69 85 LEU A CA 1
ATOM 662 C C . LEU A 1 85 ? 11.211 2.688 -24.352 1.00 87.69 85 LEU A C 1
ATOM 664 O O . LEU A 1 85 ? 11.203 2.067 -23.290 1.00 87.69 85 LEU A O 1
ATOM 668 N N . THR A 1 86 ? 10.866 3.975 -24.420 1.00 90.38 86 THR A N 1
ATOM 669 C CA . THR A 1 86 ? 10.446 4.757 -23.248 1.00 90.38 86 THR A CA 1
ATOM 670 C C . THR A 1 86 ? 9.156 4.199 -22.654 1.00 90.38 86 THR A C 1
ATOM 672 O O . THR A 1 86 ? 9.056 4.063 -21.438 1.00 90.38 86 THR A O 1
ATOM 675 N N . GLY A 1 87 ? 8.186 3.824 -23.494 1.00 93.69 87 GLY A N 1
ATOM 676 C CA . GLY A 1 87 ? 6.935 3.207 -23.061 1.00 93.69 87 GLY A CA 1
ATOM 677 C C . GLY A 1 87 ? 7.161 1.902 -22.297 1.00 93.69 87 GLY A C 1
ATOM 678 O O . GLY A 1 87 ? 6.641 1.743 -21.195 1.00 93.69 87 GLY A O 1
ATOM 679 N N . ILE A 1 88 ? 7.999 1.007 -22.828 1.00 93.00 88 ILE A N 1
ATOM 680 C CA . ILE A 1 88 ? 8.355 -0.261 -22.175 1.00 93.00 88 ILE A CA 1
ATOM 681 C C . ILE A 1 88 ? 9.033 -0.003 -20.824 1.00 93.00 88 ILE A C 1
ATOM 683 O O . ILE A 1 88 ? 8.647 -0.608 -19.822 1.00 93.00 88 ILE A O 1
ATOM 687 N N . ILE A 1 89 ? 10.008 0.911 -20.766 1.00 92.38 89 ILE A N 1
ATOM 688 C CA . ILE A 1 89 ? 10.723 1.235 -19.522 1.00 92.38 89 ILE A CA 1
ATOM 689 C C . ILE A 1 89 ? 9.771 1.839 -18.486 1.00 92.38 89 ILE A C 1
ATOM 691 O O . ILE A 1 89 ? 9.803 1.430 -17.326 1.00 92.38 89 ILE A O 1
ATOM 695 N N . LEU A 1 90 ? 8.902 2.773 -18.884 1.00 94.62 90 LEU A N 1
ATOM 696 C CA . LEU A 1 90 ? 7.935 3.403 -17.982 1.00 94.62 90 LEU A CA 1
ATOM 697 C C . LEU A 1 90 ? 6.943 2.386 -17.423 1.00 94.62 90 LEU A C 1
ATOM 699 O O . LEU A 1 90 ? 6.759 2.326 -16.208 1.00 94.62 90 LEU A O 1
ATOM 703 N N . VAL A 1 91 ? 6.338 1.562 -18.283 1.00 96.00 91 VAL A N 1
ATOM 704 C CA . VAL A 1 91 ? 5.395 0.518 -17.858 1.00 96.00 91 VAL A CA 1
ATOM 705 C C . VAL A 1 91 ? 6.083 -0.465 -16.913 1.00 96.00 91 VAL A C 1
ATOM 707 O O . VAL A 1 91 ? 5.547 -0.762 -15.846 1.00 96.00 91 VAL A O 1
ATOM 710 N N . THR A 1 92 ? 7.298 -0.900 -17.249 1.00 95.62 92 THR A N 1
ATOM 711 C CA . THR A 1 92 ? 8.091 -1.810 -16.410 1.00 95.62 92 THR A CA 1
ATOM 712 C C . THR A 1 92 ? 8.421 -1.182 -15.058 1.00 95.62 92 THR A C 1
ATOM 714 O O . THR A 1 92 ? 8.232 -1.819 -14.026 1.00 95.62 92 THR A O 1
ATOM 717 N N . ALA A 1 93 ? 8.866 0.076 -15.028 1.00 94.56 93 ALA A N 1
ATOM 718 C CA . ALA A 1 93 ? 9.200 0.777 -13.791 1.00 94.56 93 ALA A CA 1
ATOM 719 C C . ALA A 1 93 ? 7.969 0.983 -12.896 1.00 94.56 93 ALA A C 1
ATOM 721 O O . ALA A 1 93 ? 8.048 0.783 -11.682 1.00 94.56 93 ALA A O 1
ATOM 722 N N . ILE A 1 94 ? 6.821 1.342 -13.480 1.00 95.06 94 ILE A N 1
ATOM 723 C CA . ILE A 1 94 ? 5.554 1.481 -12.752 1.00 95.06 94 ILE A CA 1
ATOM 724 C C . ILE A 1 94 ? 5.133 0.124 -12.180 1.00 95.06 94 ILE A C 1
ATOM 726 O O . ILE A 1 94 ? 4.879 0.025 -10.978 1.00 95.06 94 ILE A O 1
ATOM 730 N N . ALA A 1 95 ? 5.121 -0.928 -13.001 1.00 95.25 95 ALA A N 1
ATOM 731 C CA . ALA A 1 95 ? 4.760 -2.274 -12.571 1.00 95.25 95 ALA A CA 1
ATOM 732 C C . ALA A 1 95 ? 5.691 -2.783 -11.457 1.00 95.25 95 ALA A C 1
ATOM 734 O O . ALA A 1 95 ? 5.220 -3.213 -10.405 1.00 95.25 95 ALA A O 1
ATOM 735 N N . ALA A 1 96 ? 7.008 -2.650 -11.627 1.00 95.06 96 ALA A N 1
ATOM 736 C CA . ALA A 1 96 ? 8.000 -3.062 -10.638 1.00 95.06 96 ALA A CA 1
ATOM 737 C C . ALA A 1 96 ? 7.873 -2.283 -9.320 1.00 95.06 96 ALA A C 1
ATOM 739 O O . ALA A 1 96 ? 7.991 -2.864 -8.239 1.00 95.06 96 ALA A O 1
ATOM 740 N N . ARG A 1 97 ? 7.573 -0.978 -9.382 1.00 93.06 97 ARG A N 1
ATOM 741 C CA . ARG A 1 97 ? 7.305 -0.163 -8.190 1.00 93.06 97 ARG A CA 1
ATOM 742 C C . ARG A 1 97 ? 6.067 -0.648 -7.439 1.00 93.06 97 ARG A C 1
ATOM 744 O O . ARG A 1 97 ? 6.103 -0.717 -6.206 1.00 93.06 97 ARG A O 1
ATOM 751 N N . LEU A 1 98 ? 4.984 -0.947 -8.158 1.00 91.56 98 LEU A N 1
ATOM 752 C CA . LEU A 1 98 ? 3.738 -1.449 -7.575 1.00 91.56 98 LEU A CA 1
ATOM 753 C C . LEU A 1 98 ? 3.966 -2.805 -6.908 1.00 91.56 98 LEU A C 1
ATOM 755 O O . LEU A 1 98 ? 3.681 -2.944 -5.721 1.00 91.56 98 LEU A O 1
ATOM 759 N N . VAL A 1 99 ? 4.580 -3.751 -7.624 1.00 91.56 99 VAL A N 1
ATOM 760 C CA . VAL A 1 99 ? 4.926 -5.080 -7.100 1.00 91.56 99 VAL A CA 1
ATOM 761 C C . VAL A 1 99 ? 5.828 -4.966 -5.873 1.00 91.56 99 VAL A C 1
ATOM 763 O O . VAL A 1 99 ? 5.522 -5.549 -4.837 1.00 91.56 99 VAL A O 1
ATOM 766 N N . GLY A 1 100 ? 6.894 -4.163 -5.938 1.00 89.06 100 GLY A N 1
ATOM 767 C CA . GLY A 1 100 ? 7.813 -3.978 -4.814 1.00 89.06 100 GLY A CA 1
ATOM 768 C C . GLY A 1 100 ? 7.144 -3.367 -3.582 1.00 89.06 100 GLY A C 1
ATOM 769 O O . GLY A 1 100 ? 7.453 -3.746 -2.453 1.00 89.06 100 GLY A O 1
ATOM 770 N N . THR A 1 101 ? 6.188 -2.458 -3.784 1.00 88.56 101 THR A N 1
ATOM 771 C CA . THR A 1 101 ? 5.404 -1.873 -2.689 1.00 88.56 101 THR A CA 1
ATOM 772 C C . THR A 1 101 ? 4.423 -2.891 -2.105 1.00 88.56 101 THR A C 1
ATOM 774 O O . THR A 1 101 ? 4.364 -3.058 -0.888 1.00 88.56 101 THR A O 1
ATOM 777 N N . TRP A 1 102 ? 3.685 -3.614 -2.948 1.00 89.62 102 TRP A N 1
ATOM 778 C CA . TRP A 1 102 ? 2.718 -4.621 -2.508 1.00 89.62 102 TRP A CA 1
ATOM 779 C C . TRP A 1 102 ? 3.375 -5.800 -1.796 1.00 89.62 102 TRP A C 1
ATOM 781 O O . TRP A 1 102 ? 2.853 -6.245 -0.779 1.00 89.62 102 TRP A O 1
ATOM 791 N N . LEU A 1 103 ? 4.542 -6.259 -2.253 1.00 87.00 103 LEU A N 1
ATOM 792 C CA . LEU A 1 103 ? 5.300 -7.314 -1.576 1.00 87.00 103 LEU A CA 1
ATOM 793 C C . LEU A 1 103 ? 5.693 -6.902 -0.148 1.00 87.00 103 LEU A C 1
ATOM 795 O O . LEU A 1 103 ? 5.772 -7.732 0.752 1.00 87.00 103 LEU A O 1
ATOM 799 N N . GLN A 1 104 ? 5.939 -5.610 0.064 1.00 85.25 104 GLN A N 1
ATOM 800 C CA . GLN A 1 104 ? 6.439 -5.098 1.331 1.00 85.25 104 GLN A CA 1
ATOM 801 C C . GLN A 1 104 ? 5.342 -4.814 2.362 1.00 85.25 104 GLN A C 1
ATOM 803 O O . GLN A 1 104 ? 5.496 -5.161 3.532 1.00 85.25 104 GLN A O 1
ATOM 808 N N . ILE A 1 105 ? 4.275 -4.120 1.959 1.00 82.56 105 ILE A N 1
ATOM 809 C CA . ILE A 1 105 ? 3.226 -3.629 2.874 1.00 82.56 105 ILE A CA 1
ATOM 810 C C . ILE A 1 105 ? 1.843 -4.241 2.604 1.00 82.56 105 ILE A C 1
ATOM 812 O O . ILE A 1 105 ? 0.900 -3.998 3.367 1.00 82.56 105 ILE A O 1
ATOM 816 N N . GLY A 1 106 ? 1.715 -5.043 1.546 1.00 82.62 106 GLY A N 1
ATOM 817 C CA . GLY A 1 106 ? 0.437 -5.500 1.014 1.00 82.62 106 GLY A CA 1
ATOM 818 C C . GLY A 1 106 ? -0.336 -4.381 0.319 1.00 82.62 106 GLY A C 1
ATOM 819 O O . GLY A 1 106 ? 0.160 -3.271 0.108 1.00 82.62 106 GLY A O 1
ATOM 820 N N . PHE A 1 107 ? -1.592 -4.664 -0.013 1.00 80.56 107 PHE A N 1
ATOM 821 C CA . PHE A 1 107 ? -2.519 -3.627 -0.447 1.00 80.56 107 PHE A CA 1
ATOM 822 C C . PHE A 1 107 ? -2.812 -2.678 0.728 1.00 80.56 107 PHE A C 1
ATOM 824 O O . PHE A 1 107 ? -3.241 -3.116 1.799 1.00 80.56 107 PHE A O 1
ATOM 831 N N . LEU A 1 108 ? -2.545 -1.383 0.543 1.00 79.25 108 LEU A N 1
ATOM 832 C CA . LEU A 1 108 ? -2.779 -0.345 1.544 1.00 79.25 108 LEU A CA 1
ATOM 833 C C . LEU A 1 108 ? -3.683 0.735 0.955 1.00 79.25 108 LEU A C 1
ATOM 835 O O . LEU A 1 108 ? -3.253 1.524 0.116 1.00 79.25 108 LEU A O 1
ATOM 839 N N . PHE A 1 109 ? -4.920 0.791 1.439 1.00 77.19 109 PHE A N 1
ATOM 840 C CA . PHE A 1 109 ? -5.858 1.859 1.126 1.00 77.19 109 PHE A CA 1
ATOM 841 C C . PHE A 1 109 ? -6.012 2.759 2.356 1.00 77.19 109 PHE A C 1
ATOM 843 O O . PHE A 1 109 ? -6.592 2.354 3.361 1.00 77.19 109 PHE A O 1
ATOM 850 N N . ALA A 1 110 ? -5.427 3.956 2.298 1.00 77.81 110 ALA A N 1
ATOM 851 C CA . ALA A 1 110 ? -5.329 4.880 3.431 1.00 77.81 110 ALA A CA 1
ATOM 852 C C . ALA A 1 110 ? -5.822 6.292 3.050 1.00 77.81 110 ALA A C 1
ATOM 854 O O . ALA A 1 110 ? -5.019 7.226 2.983 1.00 77.81 110 ALA A O 1
ATOM 855 N N . PRO A 1 111 ? -7.130 6.485 2.788 1.00 73.94 111 PRO A N 1
ATOM 856 C CA . PRO A 1 111 ? -7.679 7.791 2.410 1.00 73.94 111 PRO A CA 1
ATOM 857 C C . PRO A 1 111 ? -7.488 8.848 3.511 1.00 73.94 111 PRO A C 1
ATOM 859 O O . PRO A 1 111 ? -7.223 10.010 3.206 1.00 73.94 111 PRO A O 1
ATOM 862 N N . LYS A 1 112 ? -7.491 8.440 4.790 1.00 71.62 112 LYS A N 1
ATOM 863 C CA . LYS A 1 112 ? -7.226 9.329 5.938 1.00 71.62 112 LYS A CA 1
ATOM 864 C C . LYS A 1 112 ? -5.825 9.956 5.907 1.00 71.62 112 LYS A C 1
ATOM 866 O O . LYS A 1 112 ? -5.611 11.044 6.430 1.00 71.62 112 LYS A O 1
ATOM 871 N N . ALA A 1 113 ? -4.857 9.317 5.242 1.00 70.62 113 ALA A N 1
ATOM 872 C CA . ALA A 1 113 ? -3.511 9.872 5.083 1.00 70.62 113 ALA A CA 1
ATOM 873 C C . ALA A 1 113 ? -3.470 11.137 4.199 1.00 70.62 113 ALA A C 1
ATOM 875 O O . ALA A 1 113 ? -2.498 11.901 4.280 1.00 70.62 113 ALA A O 1
ATOM 876 N N . LEU A 1 114 ? -4.492 11.336 3.354 1.00 68.62 114 LEU A N 1
ATOM 877 C CA . LEU A 1 114 ? -4.668 12.527 2.520 1.00 68.62 114 LEU A CA 1
ATOM 878 C C . LEU A 1 114 ? -5.385 13.643 3.287 1.00 68.62 114 LEU A C 1
ATOM 880 O O . LEU A 1 114 ? -4.964 14.791 3.191 1.00 68.62 114 LEU A O 1
ATOM 884 N N . THR A 1 115 ? -6.413 13.316 4.075 1.00 67.19 115 THR A N 1
ATOM 885 C CA . THR A 1 115 ? -7.235 14.303 4.797 1.00 67.19 115 THR A CA 1
ATOM 886 C C . THR A 1 115 ? -6.552 14.843 6.049 1.00 67.19 115 THR A C 1
ATOM 888 O O . THR A 1 115 ? -6.486 16.054 6.239 1.00 67.19 115 THR A O 1
ATOM 891 N N . ASP A 1 116 ? -5.972 13.970 6.875 1.00 63.31 116 ASP A N 1
ATOM 892 C CA . ASP A 1 116 ? -5.541 14.339 8.231 1.00 63.31 116 ASP A CA 1
ATOM 893 C C . ASP A 1 116 ? -4.220 15.135 8.246 1.00 63.31 116 ASP A C 1
ATOM 895 O O . ASP A 1 116 ? -3.846 15.711 9.263 1.00 63.31 116 ASP A O 1
ATOM 899 N N . ASN A 1 117 ? -3.489 15.169 7.122 1.00 59.66 117 ASN A N 1
ATOM 900 C CA . ASN A 1 117 ? -2.134 15.730 7.022 1.00 59.66 117 ASN A CA 1
ATOM 901 C C . ASN A 1 117 ? -1.913 16.667 5.818 1.00 59.66 117 ASN A C 1
ATOM 903 O O . ASN A 1 117 ? -0.761 16.986 5.503 1.00 59.66 117 ASN A O 1
ATOM 907 N N . ALA A 1 118 ? -2.975 17.121 5.142 1.00 59.69 118 ALA A N 1
ATOM 908 C CA . ALA A 1 118 ? -2.861 17.967 3.948 1.00 59.69 118 ALA A CA 1
ATOM 909 C C . ALA A 1 118 ? -2.124 19.294 4.224 1.00 59.69 118 ALA A C 1
ATOM 911 O O . ALA A 1 118 ? -1.223 19.668 3.477 1.00 59.69 118 ALA A O 1
ATOM 912 N N . LEU A 1 119 ? -2.437 19.969 5.336 1.00 59.53 119 LEU A N 1
ATOM 913 C CA . LEU A 1 119 ? -1.845 21.272 5.677 1.00 59.53 119 LEU A CA 1
ATOM 914 C C . LEU A 1 119 ? -0.417 21.161 6.244 1.00 59.53 119 LEU A C 1
ATOM 916 O O . LEU A 1 119 ? 0.425 22.018 5.986 1.00 59.53 119 LEU A O 1
ATOM 920 N N . GLY A 1 120 ? -0.109 20.084 6.975 1.00 61.97 120 GLY A N 1
ATOM 921 C CA . GLY A 1 120 ? 1.212 19.874 7.581 1.00 61.97 120 GLY A CA 1
ATOM 922 C C . GLY A 1 120 ? 2.299 19.480 6.576 1.00 61.97 120 GLY A C 1
ATOM 923 O O . GLY A 1 120 ? 3.444 19.904 6.715 1.00 61.97 120 GLY A O 1
ATOM 924 N N . LYS A 1 121 ? 1.953 18.714 5.531 1.00 61.00 121 LYS A N 1
ATOM 925 C CA . LYS A 1 121 ? 2.912 18.262 4.504 1.00 61.00 121 LYS A CA 1
ATOM 926 C C . LYS A 1 121 ? 3.365 19.370 3.548 1.00 61.00 121 LYS A C 1
ATOM 928 O O . LYS A 1 121 ? 4.432 19.239 2.956 1.00 61.00 121 LYS A O 1
ATOM 933 N N . ILE A 1 122 ? 2.592 20.449 3.413 1.00 68.94 122 ILE A N 1
ATOM 934 C CA . ILE A 1 122 ? 2.878 21.557 2.485 1.00 68.94 122 ILE A CA 1
ATOM 935 C C . ILE A 1 122 ? 3.800 22.612 3.121 1.00 68.94 122 ILE A C 1
ATOM 937 O O . ILE A 1 122 ? 4.394 23.413 2.407 1.00 68.94 122 ILE A O 1
ATOM 941 N N . ASN A 1 123 ? 3.999 22.608 4.446 1.00 77.44 123 ASN A N 1
ATOM 942 C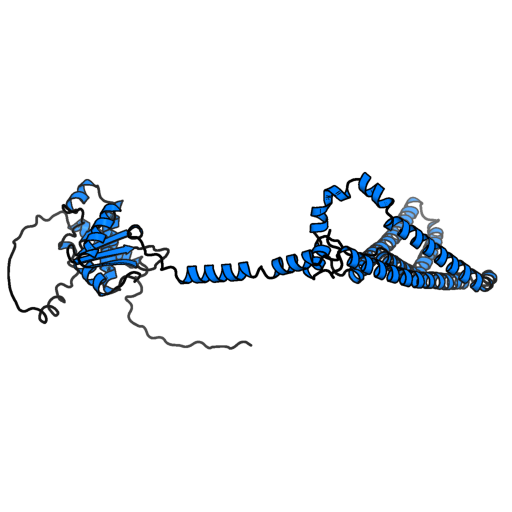 CA . ASN A 1 123 ? 4.844 23.607 5.102 1.00 77.44 123 ASN A CA 1
ATOM 943 C C . ASN A 1 123 ? 6.342 23.404 4.751 1.00 77.44 123 ASN A C 1
ATOM 945 O O . ASN A 1 123 ? 6.951 22.426 5.210 1.00 77.44 123 ASN A O 1
ATOM 949 N N . PRO A 1 124 ? 6.977 24.328 4.002 1.00 76.88 124 PRO A N 1
ATOM 950 C CA . PRO A 1 124 ? 8.353 24.171 3.529 1.00 76.88 124 PRO A CA 1
ATOM 951 C C . PRO A 1 124 ? 9.385 24.174 4.666 1.00 76.88 124 PRO A C 1
ATOM 953 O O . PRO A 1 124 ? 10.391 23.473 4.583 1.00 76.88 124 PRO A O 1
ATOM 956 N N . ILE A 1 125 ? 9.116 24.882 5.768 1.00 81.50 125 ILE A N 1
ATOM 957 C CA . ILE A 1 125 ? 10.023 24.974 6.924 1.00 81.50 125 ILE A CA 1
ATOM 958 C C . ILE A 1 125 ? 10.108 23.622 7.644 1.00 81.50 125 ILE A C 1
ATOM 960 O O . ILE A 1 125 ? 11.191 23.163 8.012 1.00 81.50 125 ILE A O 1
ATOM 964 N N . SER A 1 126 ? 8.965 22.949 7.809 1.00 75.50 126 SER A N 1
ATOM 965 C CA . SER A 1 126 ? 8.912 21.624 8.439 1.00 75.50 126 SER A CA 1
ATOM 966 C C . SER A 1 126 ? 9.608 20.552 7.591 1.00 75.50 126 SER A C 1
ATOM 968 O O . SER A 1 126 ? 10.334 19.713 8.125 1.00 75.50 126 SER A O 1
ATOM 970 N N . ASN A 1 127 ? 9.467 20.632 6.263 1.00 77.19 127 ASN A N 1
ATOM 971 C CA . ASN A 1 127 ? 10.155 19.747 5.329 1.00 77.19 127 ASN A CA 1
ATOM 972 C C . ASN A 1 127 ? 11.669 19.976 5.345 1.00 77.19 127 ASN A C 1
ATOM 974 O O . ASN A 1 127 ? 12.419 19.006 5.419 1.00 77.19 127 ASN A O 1
ATOM 978 N N . PHE A 1 128 ? 12.124 21.233 5.377 1.00 80.75 128 PHE A N 1
ATOM 979 C CA . PHE A 1 128 ? 13.548 21.550 5.490 1.00 80.75 128 PHE A CA 1
ATOM 980 C C . PHE A 1 128 ? 14.152 20.990 6.785 1.00 80.75 128 PHE A C 1
ATOM 982 O O . PHE A 1 128 ? 15.190 20.336 6.753 1.00 80.75 128 PHE A O 1
ATOM 989 N N . LYS A 1 129 ? 13.461 21.128 7.926 1.00 79.25 129 LYS A N 1
ATOM 990 C CA . LYS A 1 129 ? 13.895 20.507 9.190 1.00 79.25 129 LYS A CA 1
ATOM 991 C C . LYS A 1 129 ? 13.939 18.976 9.101 1.00 79.25 129 LYS A C 1
ATOM 993 O O . LYS A 1 129 ? 14.870 18.361 9.615 1.00 79.25 129 LYS A O 1
ATOM 998 N N . ASN A 1 130 ? 12.971 18.357 8.423 1.00 74.38 130 ASN A N 1
ATOM 999 C CA . ASN A 1 130 ? 12.946 16.907 8.213 1.00 74.38 130 ASN A CA 1
ATOM 1000 C C . ASN A 1 130 ? 14.094 16.412 7.319 1.00 74.38 130 ASN A C 1
ATOM 1002 O O . ASN A 1 130 ? 14.564 15.291 7.526 1.00 74.38 130 ASN A O 1
ATOM 1006 N N . MET A 1 131 ? 14.583 17.228 6.375 1.00 76.50 131 MET A N 1
ATOM 1007 C CA . MET A 1 131 ? 15.766 16.900 5.564 1.00 76.50 131 MET A CA 1
ATOM 1008 C C . MET A 1 131 ? 17.034 16.747 6.418 1.00 76.50 131 MET A C 1
ATOM 1010 O O . MET A 1 131 ? 17.872 15.911 6.094 1.00 76.50 131 MET A O 1
ATOM 1014 N N . PHE A 1 132 ? 17.137 17.471 7.538 1.00 81.44 132 PHE A N 1
ATOM 1015 C CA . PHE A 1 132 ? 18.242 17.377 8.506 1.00 81.44 132 PHE A CA 1
ATOM 1016 C C . PHE A 1 132 ? 17.932 16.469 9.710 1.00 81.44 132 PHE A C 1
ATOM 1018 O O . PHE A 1 132 ? 18.564 16.570 10.762 1.00 81.44 132 PHE A O 1
ATOM 1025 N N . SER A 1 133 ? 16.953 15.571 9.591 1.00 82.69 133 SER A N 1
ATOM 1026 C CA . SER A 1 133 ? 16.661 14.599 10.647 1.00 82.69 133 SER A CA 1
ATOM 1027 C C . SER A 1 133 ? 17.752 13.524 10.758 1.00 82.69 133 SER A C 1
ATOM 1029 O O . SER A 1 133 ? 18.397 13.161 9.774 1.00 82.69 133 SER A O 1
ATOM 1031 N N . MET A 1 134 ? 17.917 12.948 11.956 1.00 81.81 134 MET A N 1
ATOM 1032 C CA . MET A 1 134 ? 18.838 11.820 12.178 1.00 81.81 134 MET A CA 1
ATOM 1033 C C . MET A 1 134 ? 18.527 10.623 11.271 1.00 81.81 134 MET A C 1
ATOM 1035 O O . MET A 1 134 ? 19.438 9.926 10.835 1.00 81.81 134 MET A O 1
ATOM 1039 N N . GLU A 1 135 ? 17.253 10.415 10.927 1.00 79.44 135 GLU A N 1
ATOM 1040 C CA . GLU A 1 135 ? 16.844 9.377 9.977 1.00 79.44 135 GLU A CA 1
ATOM 1041 C C . GLU A 1 135 ? 17.441 9.626 8.581 1.00 79.44 135 GLU A C 1
ATOM 1043 O O . GLU A 1 135 ? 17.958 8.697 7.964 1.00 79.44 135 GLU A O 1
ATOM 1048 N N . LYS A 1 136 ? 17.452 10.879 8.101 1.00 83.44 136 LYS A N 1
ATOM 1049 C CA . LYS A 1 136 ? 18.045 11.238 6.801 1.00 83.44 136 LYS A CA 1
ATOM 1050 C C . LYS A 1 136 ? 19.566 11.152 6.794 1.00 83.44 136 LYS A C 1
ATOM 1052 O O . LYS A 1 136 ? 20.135 10.715 5.796 1.00 83.44 136 LYS A O 1
ATOM 1057 N N . LEU A 1 137 ? 20.219 11.508 7.900 1.00 86.75 137 LEU A N 1
ATOM 1058 C CA . LEU A 1 137 ? 21.666 11.343 8.040 1.00 86.75 137 LEU A CA 1
ATOM 1059 C C . LEU A 1 137 ? 22.068 9.860 7.985 1.00 86.75 137 LEU A C 1
ATOM 1061 O O . LEU A 1 137 ? 23.015 9.506 7.286 1.00 86.75 137 LEU A O 1
ATOM 1065 N N . LEU A 1 138 ? 21.317 8.983 8.660 1.00 83.75 138 LEU A N 1
ATOM 1066 C CA . LEU A 1 138 ? 21.531 7.536 8.583 1.00 83.75 138 LEU A CA 1
ATOM 1067 C C . LEU A 1 138 ? 21.303 7.002 7.162 1.00 83.75 138 LEU A C 1
ATOM 1069 O O . LEU A 1 138 ? 22.111 6.215 6.674 1.00 83.75 138 LEU A O 1
ATOM 1073 N N . GLU A 1 139 ? 20.256 7.461 6.467 1.00 85.00 139 GLU A N 1
ATOM 1074 C CA . GLU A 1 139 ? 20.030 7.108 5.057 1.00 85.00 139 GLU A CA 1
ATOM 1075 C C . GLU A 1 139 ? 21.204 7.541 4.161 1.00 85.00 139 GLU A C 1
ATOM 1077 O O . GLU A 1 139 ? 21.630 6.768 3.300 1.00 85.00 139 GLU A O 1
ATOM 1082 N N . LEU A 1 140 ? 21.772 8.733 4.380 1.00 89.12 140 LEU A N 1
ATOM 1083 C CA . LEU A 1 140 ? 22.944 9.214 3.644 1.00 89.12 140 LEU A CA 1
ATOM 1084 C C . LEU A 1 140 ? 24.165 8.314 3.872 1.00 89.12 140 LEU A C 1
ATOM 1086 O O . LEU A 1 140 ? 24.791 7.884 2.904 1.00 89.12 140 LEU A O 1
ATOM 1090 N N . VAL A 1 141 ? 24.479 7.993 5.130 1.00 90.38 141 VAL A N 1
ATOM 1091 C CA . VAL A 1 141 ? 25.604 7.108 5.475 1.00 90.38 141 VAL A CA 1
ATOM 1092 C C . VAL A 1 141 ? 25.429 5.733 4.830 1.00 90.38 141 VAL A C 1
ATOM 1094 O O . VAL A 1 141 ? 26.359 5.222 4.210 1.00 90.38 141 VAL A O 1
ATOM 1097 N N . MET A 1 142 ? 24.224 5.160 4.886 1.00 86.94 142 MET A N 1
ATOM 1098 C CA . MET A 1 142 ? 23.930 3.881 4.235 1.00 86.94 142 MET A CA 1
ATOM 1099 C C . MET A 1 142 ? 24.102 3.943 2.714 1.00 86.94 142 MET A C 1
ATOM 1101 O O . MET A 1 142 ? 24.556 2.973 2.109 1.00 86.94 142 MET A O 1
ATOM 1105 N N . ASN A 1 143 ? 23.778 5.071 2.082 1.00 90.88 143 ASN A N 1
ATOM 1106 C CA . ASN A 1 143 ? 23.988 5.254 0.647 1.00 90.88 143 ASN A CA 1
ATOM 1107 C C . ASN A 1 143 ? 25.471 5.392 0.283 1.00 90.88 143 ASN A C 1
ATOM 1109 O O . ASN A 1 143 ? 25.892 4.838 -0.730 1.00 90.88 143 ASN A O 1
ATOM 1113 N N . ILE A 1 144 ? 26.274 6.049 1.124 1.00 94.56 144 ILE A N 1
ATOM 1114 C CA . ILE A 1 144 ? 27.733 6.098 0.958 1.00 94.56 144 ILE A CA 1
ATOM 1115 C C . ILE A 1 144 ? 28.326 4.689 1.078 1.00 94.56 144 ILE A C 1
ATOM 1117 O O . ILE A 1 144 ? 29.112 4.285 0.225 1.00 94.56 144 ILE A O 1
ATOM 1121 N N . ILE A 1 145 ? 27.902 3.906 2.077 1.00 92.81 145 ILE A N 1
ATOM 1122 C CA . ILE A 1 145 ? 28.340 2.512 2.242 1.00 92.81 145 ILE A CA 1
ATOM 1123 C C . ILE A 1 145 ? 27.994 1.685 0.997 1.00 92.81 145 ILE A C 1
ATOM 1125 O O . ILE A 1 145 ? 28.861 0.992 0.472 1.00 92.81 145 ILE A O 1
ATOM 1129 N N . LYS A 1 146 ? 26.764 1.793 0.473 1.00 92.56 146 LYS A N 1
ATOM 1130 C CA . LYS A 1 146 ? 26.365 1.124 -0.781 1.00 92.56 146 LYS A CA 1
ATOM 1131 C C . LYS A 1 146 ? 27.274 1.511 -1.945 1.00 92.56 146 LYS A C 1
ATOM 1133 O O . LYS A 1 146 ? 27.730 0.630 -2.665 1.00 92.56 146 LYS A O 1
ATOM 1138 N N . ALA A 1 147 ? 27.551 2.803 -2.118 1.00 95.19 147 ALA A N 1
ATOM 1139 C CA . ALA A 1 147 ? 28.402 3.295 -3.197 1.00 95.19 147 ALA A CA 1
ATOM 1140 C C . ALA A 1 147 ? 29.835 2.751 -3.092 1.00 95.19 147 ALA A C 1
ATOM 1142 O O . ALA A 1 147 ? 30.390 2.301 -4.091 1.00 95.19 147 ALA A O 1
ATOM 1143 N N . ILE A 1 148 ? 30.406 2.722 -1.883 1.00 96.88 148 ILE A N 1
ATOM 1144 C CA . ILE A 1 148 ? 31.732 2.143 -1.632 1.00 96.88 148 ILE A CA 1
ATOM 1145 C C . ILE A 1 148 ? 31.732 0.648 -1.958 1.00 96.88 148 ILE A C 1
ATOM 1147 O O . ILE A 1 148 ? 32.618 0.186 -2.669 1.00 96.88 148 ILE A O 1
ATOM 1151 N N . LEU A 1 149 ? 30.736 -0.109 -1.490 1.00 96.00 149 LEU A N 1
ATOM 1152 C CA . LEU A 1 149 ? 30.654 -1.548 -1.751 1.00 96.00 149 LEU A CA 1
ATOM 1153 C C . LEU A 1 149 ? 30.505 -1.858 -3.247 1.00 96.00 149 LEU A C 1
ATOM 1155 O O . LEU A 1 149 ? 31.184 -2.750 -3.751 1.00 96.00 149 LEU A O 1
ATOM 1159 N N . ILE A 1 150 ? 29.679 -1.094 -3.969 1.00 95.88 150 ILE A N 1
ATOM 1160 C CA . ILE A 1 150 ? 29.571 -1.187 -5.433 1.00 95.88 150 ILE A CA 1
ATOM 1161 C C . ILE A 1 150 ? 30.920 -0.862 -6.084 1.00 95.88 150 ILE A C 1
ATOM 1163 O O . ILE A 1 150 ? 31.356 -1.596 -6.964 1.00 95.88 150 ILE A O 1
ATOM 1167 N N . GLY A 1 151 ? 31.605 0.194 -5.636 1.00 95.94 151 GLY A N 1
ATOM 1168 C CA . GLY A 1 151 ? 32.927 0.568 -6.139 1.00 95.94 151 GLY A CA 1
ATOM 1169 C C . GLY A 1 151 ? 33.979 -0.520 -5.913 1.00 95.94 151 GLY A C 1
ATOM 1170 O O . GLY A 1 151 ? 34.772 -0.795 -6.812 1.00 95.94 151 GLY A O 1
ATOM 1171 N N . ILE A 1 152 ? 33.953 -1.191 -4.758 1.00 96.31 152 ILE A N 1
ATOM 1172 C CA . ILE A 1 152 ? 34.827 -2.331 -4.453 1.00 96.31 152 ILE A CA 1
ATOM 1173 C C . ILE A 1 152 ? 34.533 -3.492 -5.403 1.00 96.31 152 ILE A C 1
ATOM 1175 O O . ILE A 1 152 ? 35.466 -4.006 -6.014 1.00 96.31 152 ILE A O 1
ATOM 1179 N N . ILE A 1 153 ? 33.261 -3.878 -5.572 1.00 95.12 153 ILE A N 1
ATOM 1180 C CA . ILE A 1 153 ? 32.869 -4.954 -6.499 1.00 95.12 153 ILE A CA 1
ATOM 1181 C C . ILE A 1 153 ? 33.309 -4.614 -7.921 1.00 95.12 153 ILE A C 1
ATOM 1183 O O . ILE A 1 153 ? 33.964 -5.423 -8.572 1.00 95.12 153 ILE A O 1
ATOM 1187 N N . PHE A 1 154 ? 32.992 -3.408 -8.388 1.00 93.81 154 PHE A N 1
ATOM 1188 C CA . PHE A 1 154 ? 33.342 -2.954 -9.726 1.00 93.81 154 PHE A CA 1
ATOM 1189 C C . PHE A 1 154 ? 34.856 -2.995 -9.953 1.00 93.81 154 PHE A C 1
ATOM 1191 O O . PHE A 1 154 ? 35.314 -3.553 -10.947 1.00 93.81 154 PHE A O 1
ATOM 1198 N N . THR A 1 155 ? 35.639 -2.466 -9.009 1.00 94.81 155 THR A N 1
ATOM 1199 C CA . THR A 1 155 ? 37.107 -2.460 -9.087 1.00 94.81 155 THR A CA 1
ATOM 1200 C C . THR A 1 155 ? 37.660 -3.880 -9.078 1.00 94.81 155 THR A C 1
ATOM 1202 O O . THR A 1 155 ? 38.480 -4.222 -9.923 1.00 94.81 155 THR A O 1
ATOM 1205 N N . TYR A 1 156 ? 37.187 -4.727 -8.163 1.00 95.00 156 TYR A N 1
ATOM 1206 C CA . TYR A 1 156 ? 37.643 -6.107 -8.035 1.00 95.00 156 TYR A CA 1
ATOM 1207 C C . TYR A 1 156 ? 37.365 -6.918 -9.302 1.00 95.00 156 TYR A C 1
ATOM 1209 O O . TYR A 1 156 ? 38.273 -7.549 -9.837 1.00 95.00 156 TYR A O 1
ATOM 1217 N N . VAL A 1 157 ? 36.135 -6.860 -9.821 1.00 93.19 157 VAL A N 1
ATOM 1218 C CA . VAL A 1 157 ? 35.757 -7.595 -11.033 1.00 93.19 157 VAL A CA 1
ATOM 1219 C C . VAL A 1 157 ? 36.490 -7.046 -12.258 1.00 93.19 157 VAL A C 1
ATOM 1221 O O . VAL A 1 157 ? 36.980 -7.824 -13.070 1.00 93.19 157 VAL A O 1
ATOM 1224 N N . THR A 1 158 ? 36.649 -5.725 -12.369 1.00 90.31 158 THR A N 1
ATOM 1225 C CA . THR A 1 158 ? 37.417 -5.118 -13.470 1.00 90.31 158 THR A CA 1
ATOM 1226 C C . THR A 1 158 ? 38.879 -5.560 -13.444 1.00 90.31 158 THR A C 1
ATOM 1228 O O . THR A 1 158 ? 39.427 -5.892 -14.488 1.00 90.31 158 THR A O 1
ATOM 1231 N N . LEU A 1 159 ? 39.511 -5.613 -12.266 1.00 92.75 159 LEU A N 1
ATOM 1232 C CA . LEU A 1 159 ? 40.883 -6.110 -12.122 1.00 92.75 159 LEU A CA 1
ATOM 1233 C C . LEU A 1 159 ? 40.988 -7.611 -12.416 1.00 92.75 159 LEU A C 1
ATOM 1235 O O . LEU A 1 159 ? 41.975 -8.041 -13.007 1.00 92.75 159 LEU A O 1
ATOM 1239 N N . PHE A 1 160 ? 39.974 -8.394 -12.044 1.00 92.38 160 PHE A N 1
ATOM 1240 C CA . PHE A 1 160 ? 39.915 -9.827 -12.325 1.00 92.38 160 PHE A CA 1
ATOM 1241 C C . PHE A 1 160 ? 39.869 -10.112 -13.834 1.00 92.38 160 PHE A C 1
ATOM 1243 O O . PHE A 1 160 ? 40.669 -10.899 -14.330 1.00 92.38 160 PHE A O 1
ATOM 1250 N N . TYR A 1 161 ? 39.006 -9.409 -14.574 1.00 90.12 161 TYR A N 1
ATOM 1251 C CA . TYR A 1 161 ? 38.893 -9.530 -16.035 1.00 90.12 161 TYR A CA 1
ATOM 1252 C C . TYR A 1 161 ? 39.882 -8.643 -16.806 1.00 90.12 161 TYR A C 1
ATOM 1254 O O . TYR A 1 161 ? 39.830 -8.575 -18.032 1.00 90.12 161 TYR A O 1
ATOM 1262 N N . PHE A 1 162 ? 40.802 -7.953 -16.126 1.00 88.69 162 PHE A N 1
ATOM 1263 C CA . PHE A 1 162 ? 41.717 -7.013 -16.775 1.00 88.69 162 PHE A CA 1
ATOM 1264 C C . PHE A 1 162 ? 42.603 -7.696 -17.821 1.00 88.69 162 PHE A C 1
ATOM 1266 O O . PHE A 1 162 ? 42.859 -7.133 -18.883 1.00 88.69 162 PHE A O 1
ATOM 1273 N N . GLN A 1 163 ? 43.054 -8.924 -17.546 1.00 85.12 163 GLN A N 1
ATOM 1274 C CA . GLN A 1 163 ? 43.854 -9.685 -18.505 1.00 85.12 163 GLN A CA 1
ATOM 1275 C C . GLN A 1 163 ? 43.047 -10.049 -19.748 1.00 85.12 163 GLN A C 1
ATOM 1277 O O . GLN A 1 163 ? 43.531 -9.814 -20.852 1.00 85.12 163 GLN A O 1
ATOM 1282 N N . ASP A 1 164 ? 41.811 -10.526 -19.582 1.00 84.25 164 ASP A N 1
ATOM 1283 C CA . ASP A 1 164 ? 40.902 -10.795 -20.701 1.00 84.25 164 ASP A CA 1
ATOM 1284 C C . ASP A 1 164 ? 40.661 -9.519 -21.510 1.00 84.25 164 ASP A C 1
ATOM 1286 O O . ASP A 1 164 ? 40.704 -9.552 -22.740 1.00 84.25 164 ASP A O 1
ATOM 1290 N N . MET A 1 165 ? 40.542 -8.373 -20.822 1.00 83.44 165 MET A N 1
ATOM 1291 C CA . MET A 1 165 ? 40.387 -7.062 -21.448 1.00 83.44 165 MET A CA 1
ATOM 1292 C C . MET A 1 165 ? 41.533 -6.679 -22.395 1.00 83.44 165 MET A C 1
ATOM 1294 O O . MET A 1 165 ? 41.296 -6.091 -23.453 1.00 83.44 165 MET A O 1
ATOM 1298 N N . LEU A 1 166 ? 42.768 -7.063 -22.067 1.00 87.31 166 LEU A N 1
ATOM 1299 C CA . LEU A 1 166 ? 43.945 -6.808 -22.904 1.00 87.31 166 LEU A CA 1
ATOM 1300 C C . LEU A 1 166 ? 43.971 -7.646 -24.192 1.00 87.31 166 LEU A C 1
ATOM 1302 O O . LEU A 1 166 ? 44.675 -7.282 -25.136 1.00 87.31 166 LEU A O 1
ATOM 1306 N N . TYR A 1 167 ? 43.209 -8.742 -24.259 1.00 85.69 167 TYR A N 1
ATOM 1307 C CA . TYR A 1 167 ? 43.113 -9.589 -25.449 1.00 85.69 167 TYR A CA 1
ATOM 1308 C C . TYR A 1 167 ? 42.000 -9.162 -26.423 1.00 85.69 167 TYR A C 1
ATOM 1310 O O . TYR A 1 167 ? 42.040 -9.593 -27.578 1.00 85.69 167 TYR A O 1
ATOM 1318 N N . LEU A 1 168 ? 41.070 -8.268 -26.036 1.00 83.25 168 LEU A N 1
ATOM 1319 C CA . LEU A 1 168 ? 39.968 -7.826 -26.916 1.00 83.25 168 LEU A CA 1
ATOM 1320 C C . LEU A 1 168 ? 40.413 -7.227 -28.268 1.00 83.25 168 LEU A C 1
ATOM 1322 O O . LEU A 1 168 ? 39.706 -7.439 -29.250 1.00 83.25 168 LEU A O 1
ATOM 1326 N N . PRO A 1 169 ? 41.557 -6.526 -28.408 1.00 86.69 169 PRO A N 1
ATOM 1327 C CA . PRO A 1 169 ? 41.995 -6.028 -29.716 1.00 86.69 169 PRO A CA 1
ATOM 1328 C C . PRO A 1 169 ? 42.321 -7.124 -30.743 1.00 86.69 169 PRO A C 1
ATOM 1330 O O . PRO A 1 169 ? 42.531 -6.814 -31.912 1.00 86.69 169 PRO A O 1
ATOM 1333 N N . ARG A 1 170 ? 42.420 -8.392 -30.318 1.00 87.38 170 ARG A N 1
ATOM 1334 C CA . ARG A 1 170 ? 42.775 -9.533 -31.176 1.00 87.38 170 ARG A CA 1
ATOM 1335 C C . ARG A 1 170 ? 41.569 -10.343 -31.654 1.00 87.38 170 ARG A C 1
ATOM 1337 O O . ARG A 1 170 ? 41.764 -11.279 -32.424 1.00 87.38 170 ARG A O 1
ATOM 1344 N N . VAL A 1 171 ? 40.361 -10.016 -31.194 1.00 87.88 171 VAL A N 1
ATOM 1345 C CA . VAL A 1 171 ? 39.124 -10.727 -31.552 1.00 87.88 171 VAL A CA 1
ATOM 1346 C C . VAL A 1 171 ? 38.266 -9.911 -32.515 1.00 87.88 171 VAL A C 1
ATOM 1348 O O . VAL A 1 171 ? 38.507 -8.724 -32.748 1.00 87.88 171 VAL A O 1
ATOM 1351 N N . THR A 1 172 ? 37.257 -10.552 -33.102 1.00 87.75 172 THR A N 1
ATOM 1352 C CA . THR A 1 172 ? 36.293 -9.863 -33.969 1.00 87.75 172 THR A CA 1
ATOM 1353 C C . THR A 1 172 ? 35.435 -8.871 -33.17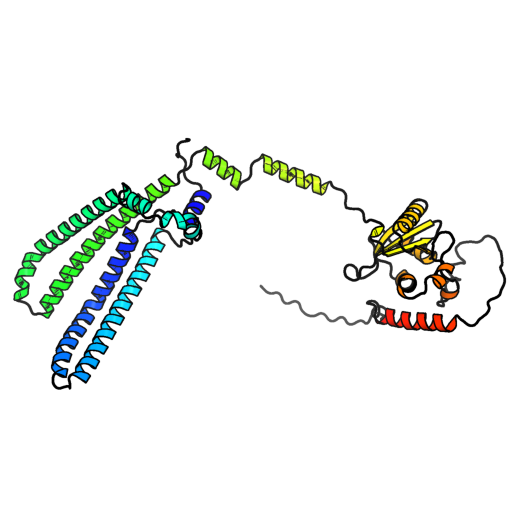2 1.00 87.75 172 THR A C 1
ATOM 1355 O O . THR A 1 172 ? 35.268 -8.997 -31.959 1.00 87.75 172 THR A O 1
ATOM 1358 N N . LEU A 1 173 ? 34.825 -7.892 -33.852 1.00 81.38 173 LEU A N 1
ATOM 1359 C CA . LEU A 1 173 ? 33.939 -6.913 -33.204 1.00 81.38 173 LEU A CA 1
ATOM 1360 C C . LEU A 1 173 ? 32.743 -7.578 -32.492 1.00 81.38 173 LEU A C 1
ATOM 1362 O O . LEU A 1 173 ? 32.328 -7.127 -31.426 1.00 81.38 173 LEU A O 1
ATOM 1366 N N . ALA A 1 174 ? 32.212 -8.664 -33.059 1.00 81.12 174 ALA A N 1
ATOM 1367 C CA . ALA A 1 174 ? 31.107 -9.416 -32.468 1.00 81.12 174 ALA A CA 1
ATOM 1368 C C . ALA A 1 174 ? 31.524 -10.119 -31.165 1.00 81.12 174 ALA A C 1
ATOM 1370 O O . ALA A 1 174 ? 30.813 -10.045 -30.163 1.00 81.12 174 ALA A O 1
ATOM 1371 N N . GLU A 1 175 ? 32.696 -10.756 -31.152 1.00 84.31 175 GLU A N 1
ATOM 1372 C CA . GLU A 1 175 ? 33.250 -11.400 -29.955 1.00 84.31 175 GLU A CA 1
ATOM 1373 C C . GLU A 1 175 ? 33.623 -10.375 -28.880 1.00 84.31 175 GLU A C 1
ATOM 1375 O O . GLU A 1 175 ? 33.361 -10.600 -27.696 1.00 84.31 175 GLU A O 1
ATOM 1380 N N . MET A 1 176 ? 34.169 -9.224 -29.288 1.00 85.75 176 MET A N 1
ATOM 1381 C CA . MET A 1 176 ? 34.468 -8.100 -28.400 1.00 85.75 176 MET A CA 1
ATOM 1382 C C . MET A 1 176 ? 33.204 -7.626 -27.670 1.00 85.75 176 MET A C 1
ATOM 1384 O O . MET A 1 176 ? 33.197 -7.509 -26.444 1.00 85.75 176 MET A O 1
ATOM 1388 N N . TRP A 1 177 ? 32.120 -7.396 -28.419 1.00 83.06 177 TRP A N 1
ATOM 1389 C CA . TRP A 1 177 ? 30.840 -6.952 -27.868 1.00 83.06 177 TRP A CA 1
ATOM 1390 C C . TRP A 1 177 ? 30.229 -7.974 -26.909 1.00 83.06 177 TRP A C 1
ATOM 1392 O O . TRP A 1 177 ? 29.767 -7.608 -25.825 1.00 83.06 177 TRP A O 1
ATOM 1402 N N . ARG A 1 178 ? 30.249 -9.256 -27.288 1.00 84.50 178 ARG A N 1
ATOM 1403 C CA . ARG A 1 178 ? 29.708 -10.338 -26.462 1.00 84.50 178 ARG A CA 1
ATOM 1404 C C . ARG A 1 178 ? 30.463 -10.459 -25.142 1.00 84.50 178 ARG A C 1
ATOM 1406 O O . ARG A 1 178 ? 29.843 -10.435 -24.088 1.00 84.50 178 ARG A O 1
ATOM 1413 N N . THR A 1 179 ? 31.794 -10.468 -25.200 1.00 86.88 179 THR A N 1
ATOM 1414 C CA . THR A 1 179 ? 32.656 -10.522 -24.009 1.00 86.88 179 THR A CA 1
ATOM 1415 C C . THR A 1 179 ? 32.400 -9.333 -23.081 1.00 86.88 179 THR A C 1
ATOM 1417 O O . THR A 1 179 ? 32.238 -9.505 -21.874 1.00 86.88 179 THR A O 1
ATOM 1420 N N . PHE A 1 180 ? 32.307 -8.117 -23.632 1.00 85.62 180 PHE A N 1
ATOM 1421 C CA . PHE A 1 180 ? 32.004 -6.923 -22.842 1.00 85.62 180 PHE A CA 1
ATOM 1422 C C . PHE A 1 180 ? 30.615 -6.994 -22.193 1.00 85.62 180 PHE A C 1
ATOM 1424 O O . PHE A 1 180 ? 30.471 -6.679 -21.011 1.00 85.62 180 PHE A O 1
ATOM 1431 N N . SER A 1 181 ? 29.608 -7.439 -22.948 1.00 87.62 181 SER A N 1
ATOM 1432 C CA . SER A 1 181 ? 28.235 -7.605 -22.460 1.00 87.62 181 SER A CA 1
ATOM 1433 C C . SER A 1 181 ? 28.162 -8.632 -21.333 1.00 87.62 181 SER A C 1
ATOM 1435 O O . SER A 1 181 ? 27.552 -8.349 -20.305 1.00 87.62 181 SER A O 1
ATOM 1437 N N . ASP A 1 182 ? 28.836 -9.775 -21.471 1.00 88.62 182 ASP A N 1
ATOM 1438 C CA . ASP A 1 182 ? 28.856 -10.833 -20.457 1.00 88.62 182 ASP A CA 1
ATOM 1439 C C . ASP A 1 182 ? 29.513 -10.352 -19.152 1.00 88.62 182 ASP A C 1
ATOM 1441 O O . ASP A 1 182 ? 28.944 -10.525 -18.070 1.00 88.62 182 ASP A O 1
ATOM 1445 N N . ILE A 1 183 ? 30.663 -9.668 -19.240 1.00 90.00 183 ILE A N 1
ATOM 1446 C CA . ILE A 1 183 ? 31.340 -9.083 -18.070 1.00 90.00 183 ILE A CA 1
ATOM 1447 C C . ILE A 1 183 ? 30.458 -8.010 -17.420 1.00 90.00 183 ILE A C 1
ATOM 1449 O O . ILE A 1 183 ? 30.311 -7.983 -16.195 1.00 90.00 183 ILE A O 1
ATOM 1453 N N . PHE A 1 184 ? 29.842 -7.135 -18.219 1.00 89.50 184 PHE A N 1
ATOM 1454 C CA . PHE A 1 184 ? 28.954 -6.094 -17.712 1.00 89.50 184 PHE A CA 1
ATOM 1455 C C . PHE A 1 184 ? 27.743 -6.698 -16.991 1.00 89.50 184 PHE A C 1
ATOM 1457 O O . PHE A 1 184 ? 27.480 -6.347 -15.842 1.00 89.50 184 PHE A O 1
ATOM 1464 N N . ILE A 1 185 ? 27.046 -7.652 -17.614 1.00 91.62 185 ILE A N 1
ATOM 1465 C CA . ILE A 1 185 ? 25.900 -8.355 -17.023 1.00 91.62 185 ILE A CA 1
ATOM 1466 C C . ILE A 1 185 ? 26.307 -9.031 -15.712 1.00 91.62 185 ILE A C 1
ATOM 1468 O O . ILE A 1 185 ? 25.580 -8.931 -14.721 1.00 91.62 185 ILE A O 1
ATOM 1472 N N . PHE A 1 186 ? 27.477 -9.674 -15.675 1.00 92.75 186 PHE A N 1
ATOM 1473 C CA . PHE A 1 186 ? 28.006 -10.291 -14.464 1.00 92.75 186 PHE A CA 1
ATOM 1474 C C . PHE A 1 186 ? 28.211 -9.266 -13.339 1.00 92.75 186 PHE A C 1
ATOM 1476 O O . PHE A 1 186 ? 27.708 -9.465 -12.231 1.00 92.75 186 PHE A O 1
ATOM 1483 N N . ILE A 1 187 ? 28.876 -8.140 -13.627 1.00 93.12 187 ILE A N 1
ATOM 1484 C CA . ILE A 1 187 ? 29.095 -7.058 -12.655 1.00 93.12 187 ILE A CA 1
ATOM 1485 C C . ILE A 1 187 ? 27.764 -6.517 -12.136 1.00 93.12 187 ILE A C 1
ATOM 1487 O O . ILE A 1 187 ? 27.576 -6.407 -10.922 1.00 93.12 187 ILE A O 1
ATOM 1491 N N . VAL A 1 188 ? 26.828 -6.178 -13.029 1.00 92.38 188 VAL A N 1
ATOM 1492 C CA . VAL A 1 188 ? 25.571 -5.558 -12.602 1.00 92.38 188 VAL A CA 1
ATOM 1493 C C . VAL A 1 188 ? 24.716 -6.542 -11.802 1.00 92.38 188 VAL A C 1
ATOM 1495 O O . VAL A 1 188 ? 24.164 -6.148 -10.775 1.00 92.38 188 VAL A O 1
ATOM 1498 N N . ARG A 1 189 ? 24.652 -7.826 -12.181 1.00 94.19 189 ARG A N 1
ATOM 1499 C CA . ARG A 1 189 ? 23.922 -8.847 -11.406 1.00 94.19 189 ARG A CA 1
ATOM 1500 C C . ARG A 1 189 ? 24.545 -9.092 -10.033 1.00 94.19 189 ARG A C 1
ATOM 1502 O O . ARG A 1 189 ? 23.813 -9.234 -9.055 1.00 94.19 189 ARG A O 1
ATOM 1509 N N . LEU A 1 190 ? 25.873 -9.070 -9.925 1.00 94.81 190 LEU A N 1
ATOM 1510 C CA . LEU A 1 190 ? 26.564 -9.184 -8.640 1.00 94.81 190 LEU A CA 1
ATOM 1511 C C . LEU A 1 190 ? 26.281 -7.972 -7.734 1.00 94.81 190 LEU A C 1
ATOM 1513 O O . LEU A 1 190 ? 25.939 -8.133 -6.561 1.00 94.81 190 LEU A O 1
ATOM 1517 N N . CYS A 1 191 ? 26.336 -6.757 -8.287 1.00 94.31 191 CYS A N 1
ATOM 1518 C CA . CYS A 1 191 ? 25.935 -5.536 -7.585 1.00 94.31 191 CYS A CA 1
ATOM 1519 C C . CYS A 1 191 ? 24.453 -5.566 -7.180 1.00 94.31 191 CYS A C 1
ATOM 1521 O O . CYS A 1 191 ? 24.109 -5.151 -6.073 1.00 94.31 191 CYS A O 1
ATOM 1523 N N . ALA A 1 192 ? 23.572 -6.085 -8.037 1.00 94.44 192 ALA A N 1
ATOM 1524 C CA . ALA A 1 192 ? 22.157 -6.250 -7.728 1.00 94.44 192 ALA A CA 1
ATOM 1525 C C . ALA A 1 192 ? 21.950 -7.229 -6.560 1.00 94.44 192 ALA A C 1
ATOM 1527 O O . ALA A 1 192 ? 21.194 -6.921 -5.642 1.00 94.44 192 ALA A O 1
ATOM 1528 N N . ALA A 1 193 ? 22.663 -8.357 -6.523 1.00 94.88 193 ALA A N 1
ATOM 1529 C CA . ALA A 1 193 ? 22.595 -9.299 -5.405 1.00 94.88 193 ALA A CA 1
ATOM 1530 C C . ALA A 1 193 ? 23.021 -8.655 -4.070 1.00 94.88 193 ALA A C 1
ATOM 1532 O O . ALA A 1 193 ? 22.344 -8.824 -3.052 1.00 94.88 193 ALA A O 1
ATOM 1533 N N . LEU A 1 194 ? 24.090 -7.850 -4.076 1.00 94.81 194 LEU A N 1
ATOM 1534 C CA . LEU A 1 194 ? 24.498 -7.062 -2.908 1.00 94.81 194 LEU A CA 1
ATOM 1535 C C . LEU A 1 194 ? 23.399 -6.072 -2.485 1.00 94.81 194 LEU A C 1
ATOM 1537 O O . LEU A 1 194 ? 23.051 -5.986 -1.305 1.00 94.81 194 LEU A O 1
ATOM 1541 N N . LEU A 1 195 ? 22.854 -5.311 -3.437 1.00 93.69 195 LEU A N 1
ATOM 1542 C CA . LEU A 1 195 ? 21.810 -4.324 -3.162 1.00 93.69 195 LEU A CA 1
ATOM 1543 C C . LEU A 1 195 ? 20.532 -4.970 -2.627 1.00 93.69 195 LEU A C 1
ATOM 1545 O O . LEU A 1 195 ? 19.901 -4.391 -1.746 1.00 93.69 195 LEU A O 1
ATOM 1549 N N . LEU A 1 196 ? 20.185 -6.171 -3.094 1.00 94.06 196 LEU A N 1
ATOM 1550 C CA . LEU A 1 196 ? 19.079 -6.952 -2.552 1.00 94.06 196 LEU A CA 1
ATOM 1551 C C . LEU A 1 196 ? 19.312 -7.280 -1.075 1.00 94.06 196 LEU A C 1
ATOM 1553 O O . LEU A 1 196 ? 18.431 -7.031 -0.253 1.00 94.06 196 LEU A O 1
ATOM 1557 N N . ALA A 1 197 ? 20.501 -7.776 -0.717 1.00 93.81 197 ALA A N 1
ATOM 1558 C CA . ALA A 1 197 ? 20.835 -8.080 0.674 1.00 93.81 197 ALA A CA 1
ATOM 1559 C C . ALA A 1 197 ? 20.721 -6.834 1.574 1.00 93.81 197 ALA A C 1
ATOM 1561 O O . ALA A 1 197 ? 20.120 -6.887 2.650 1.00 93.81 197 ALA A O 1
ATOM 1562 N N . LEU A 1 198 ? 21.224 -5.687 1.105 1.00 92.56 198 LEU A N 1
ATOM 1563 C CA . LEU A 1 198 ? 21.128 -4.416 1.829 1.00 92.56 198 LEU A CA 1
ATOM 1564 C C . LEU A 1 198 ? 19.688 -3.890 1.913 1.00 92.56 198 LEU A C 1
ATOM 1566 O O . LEU A 1 198 ? 19.291 -3.360 2.951 1.00 92.56 198 LEU A O 1
ATOM 1570 N N . ALA A 1 199 ? 18.889 -4.050 0.857 1.00 91.94 199 ALA A N 1
ATOM 1571 C CA . ALA A 1 199 ? 17.484 -3.654 0.846 1.00 91.94 199 ALA A CA 1
ATOM 1572 C C . ALA A 1 199 ? 16.654 -4.502 1.820 1.00 91.94 199 ALA A C 1
ATOM 1574 O O . ALA A 1 199 ? 15.841 -3.954 2.563 1.00 91.94 199 ALA A O 1
ATOM 1575 N N . VAL A 1 200 ? 16.886 -5.817 1.876 1.00 91.31 200 VAL A N 1
ATOM 1576 C CA . VAL A 1 200 ? 16.232 -6.712 2.845 1.00 91.31 200 VAL A CA 1
ATOM 1577 C C . VAL A 1 200 ? 16.600 -6.319 4.277 1.00 91.31 200 VAL A C 1
ATOM 1579 O O . VAL A 1 200 ? 15.712 -6.207 5.124 1.00 91.31 200 VAL A O 1
ATOM 1582 N N . ALA A 1 201 ? 17.876 -6.035 4.548 1.00 90.56 201 ALA A N 1
ATOM 1583 C CA . ALA A 1 201 ? 18.305 -5.549 5.858 1.00 90.56 201 ALA A CA 1
ATOM 1584 C C . ALA A 1 201 ? 17.614 -4.224 6.243 1.00 90.56 201 ALA A C 1
ATOM 1586 O O . ALA A 1 201 ? 17.122 -4.093 7.366 1.00 90.56 201 ALA A O 1
ATOM 1587 N N . ASP A 1 202 ? 17.497 -3.270 5.310 1.00 89.12 202 ASP A N 1
ATOM 1588 C CA . ASP A 1 202 ? 16.796 -1.997 5.543 1.00 89.12 202 ASP A CA 1
ATOM 1589 C C . ASP A 1 202 ? 15.302 -2.207 5.840 1.00 89.12 202 ASP A C 1
ATOM 1591 O O . ASP A 1 202 ? 14.752 -1.575 6.743 1.00 89.12 202 ASP A O 1
ATOM 1595 N N . VAL A 1 203 ? 14.642 -3.136 5.138 1.00 89.50 203 VAL A N 1
ATOM 1596 C CA . VAL A 1 203 ? 13.237 -3.499 5.392 1.00 89.50 203 VAL A CA 1
ATOM 1597 C C . VAL A 1 203 ? 13.060 -4.054 6.803 1.00 89.50 203 VAL A C 1
ATOM 1599 O O . VAL A 1 203 ? 12.148 -3.622 7.511 1.00 89.50 203 VAL A O 1
ATOM 1602 N N . LEU A 1 204 ? 13.926 -4.974 7.236 1.00 89.19 204 LEU A N 1
ATOM 1603 C CA . LEU A 1 204 ? 13.856 -5.566 8.575 1.00 89.19 204 LEU A CA 1
ATOM 1604 C C . LEU A 1 204 ? 14.076 -4.517 9.671 1.00 89.19 204 LEU A C 1
ATOM 1606 O O . LEU A 1 204 ? 13.300 -4.453 10.628 1.00 89.19 204 LEU A O 1
ATOM 1610 N N . LEU A 1 205 ? 15.078 -3.650 9.504 1.00 87.81 205 LEU A N 1
ATOM 1611 C CA . LEU A 1 205 ? 15.353 -2.558 10.437 1.00 87.81 205 LEU A CA 1
ATOM 1612 C C . LEU A 1 205 ? 14.179 -1.577 10.510 1.00 87.81 205 LEU A C 1
ATOM 1614 O O . LEU A 1 205 ? 13.706 -1.258 11.603 1.00 87.81 205 LEU A O 1
ATOM 1618 N N . LYS A 1 206 ? 13.653 -1.127 9.365 1.00 87.25 206 LYS A N 1
ATOM 1619 C CA . LYS A 1 206 ? 12.515 -0.196 9.330 1.00 87.25 206 LYS A CA 1
ATOM 1620 C C . LYS A 1 206 ? 11.241 -0.816 9.892 1.00 87.25 206 LYS A C 1
ATOM 1622 O O . LYS A 1 206 ? 10.506 -0.119 10.591 1.00 87.25 206 LYS A O 1
ATOM 1627 N N . LYS A 1 207 ? 11.001 -2.112 9.671 1.00 86.56 207 LYS A N 1
ATOM 1628 C CA . LYS A 1 207 ? 9.891 -2.838 10.301 1.00 86.56 207 LYS A CA 1
ATOM 1629 C C . LYS A 1 207 ? 10.030 -2.839 11.824 1.00 86.56 207 LYS A C 1
ATOM 1631 O O . LYS A 1 207 ? 9.090 -2.447 12.512 1.00 86.56 207 LYS A O 1
ATOM 1636 N N . TYR A 1 208 ? 11.215 -3.162 12.344 1.00 86.75 208 TYR A N 1
ATOM 1637 C CA . TYR A 1 208 ? 11.491 -3.140 13.782 1.00 86.75 208 TYR A CA 1
ATOM 1638 C C . TYR A 1 208 ? 11.293 -1.747 14.403 1.00 86.75 208 TYR A C 1
ATOM 1640 O O . TYR A 1 208 ? 10.604 -1.600 15.416 1.00 86.75 208 TYR A O 1
ATOM 1648 N N . PHE A 1 209 ? 11.840 -0.695 13.783 1.00 85.62 209 PHE A N 1
ATOM 1649 C CA . PHE A 1 209 ? 11.651 0.676 14.267 1.00 85.62 209 PHE A CA 1
ATOM 1650 C C . PHE A 1 209 ? 10.193 1.134 14.171 1.00 85.62 209 PHE A C 1
ATOM 1652 O O . PHE A 1 209 ? 9.712 1.816 15.077 1.00 85.62 209 PHE A O 1
ATOM 1659 N N . SER A 1 210 ? 9.473 0.745 13.116 1.00 85.81 210 SER A N 1
ATOM 1660 C CA . SER A 1 210 ? 8.051 1.057 12.963 1.00 85.81 210 SER A CA 1
ATOM 1661 C C . SER A 1 210 ? 7.212 0.400 14.056 1.00 85.81 210 SER A C 1
ATOM 1663 O O . SER A 1 210 ? 6.384 1.072 14.663 1.00 85.81 210 SER A O 1
ATOM 1665 N N . GLU A 1 211 ? 7.450 -0.879 14.355 1.00 85.88 211 GLU A N 1
ATOM 1666 C CA . GLU A 1 211 ? 6.773 -1.584 15.450 1.00 85.88 211 GLU A CA 1
ATOM 1667 C C . GLU A 1 211 ? 7.092 -0.949 16.809 1.00 85.88 211 GLU A C 1
ATOM 1669 O O . GLU A 1 211 ? 6.205 -0.789 17.647 1.00 85.88 211 GLU A O 1
ATOM 1674 N N . LYS A 1 212 ? 8.338 -0.501 17.015 1.00 86.12 212 LYS A N 1
ATOM 1675 C CA . LYS A 1 212 ? 8.735 0.213 18.234 1.00 86.12 212 LYS A CA 1
ATOM 1676 C C . LYS A 1 212 ? 8.022 1.565 18.385 1.00 86.12 212 LYS A C 1
ATOM 1678 O O . LYS A 1 212 ? 7.678 1.928 19.507 1.00 86.12 212 LYS A O 1
ATOM 1683 N N . LYS A 1 213 ? 7.770 2.291 17.288 1.00 85.62 213 LYS A N 1
ATOM 1684 C CA . LYS A 1 213 ? 7.061 3.589 17.298 1.00 85.62 213 LYS A CA 1
ATOM 1685 C C . LYS A 1 213 ? 5.587 3.464 17.702 1.00 85.62 213 LYS A C 1
ATOM 1687 O O . LYS A 1 213 ? 5.059 4.384 18.322 1.00 85.62 213 LYS A O 1
ATOM 1692 N N . ILE A 1 214 ? 4.939 2.341 17.386 1.00 88.44 214 ILE A N 1
ATOM 1693 C CA . ILE A 1 214 ? 3.515 2.107 17.691 1.00 88.44 214 ILE A CA 1
ATOM 1694 C C . ILE A 1 214 ? 3.274 1.371 19.016 1.00 88.44 214 ILE A C 1
ATOM 1696 O O . ILE A 1 214 ? 2.127 1.046 19.316 1.00 88.44 214 ILE A O 1
ATOM 1700 N N . LYS A 1 215 ? 4.320 1.118 19.818 1.00 90.25 215 LYS A N 1
ATOM 1701 C CA . LYS A 1 215 ? 4.172 0.536 21.160 1.00 90.25 215 LYS A CA 1
ATOM 1702 C C . LYS A 1 215 ? 3.216 1.348 22.026 1.00 90.25 215 LYS A C 1
ATOM 1704 O O . LYS A 1 215 ? 3.104 2.569 21.886 1.00 90.25 215 LYS A O 1
ATOM 1709 N N . MET A 1 216 ? 2.565 0.648 22.942 1.00 89.38 216 MET A N 1
ATOM 1710 C CA . MET A 1 216 ? 1.536 1.203 23.810 1.00 89.38 216 MET A CA 1
ATOM 1711 C C . MET A 1 216 ? 1.990 1.182 25.267 1.00 89.38 216 MET A C 1
ATOM 1713 O O . MET A 1 216 ? 2.861 0.398 25.649 1.00 89.38 216 MET A O 1
ATOM 1717 N N . SER A 1 217 ? 1.428 2.064 26.090 1.00 91.81 217 SER A N 1
ATOM 1718 C CA . SER A 1 217 ? 1.539 1.925 27.546 1.00 91.81 217 SER A CA 1
ATOM 1719 C C . SER A 1 217 ? 0.492 0.937 28.066 1.00 91.81 217 SER A C 1
ATOM 1721 O O . SER A 1 217 ? -0.526 0.701 27.412 1.00 91.81 217 SER A O 1
ATOM 1723 N N . LYS A 1 218 ? 0.699 0.393 29.271 1.00 89.06 218 LYS A N 1
ATOM 1724 C CA . LYS A 1 218 ? -0.295 -0.483 29.918 1.00 89.06 218 LYS A CA 1
ATOM 1725 C C . LYS A 1 218 ? -1.669 0.185 30.029 1.00 89.06 218 LYS A C 1
ATOM 1727 O O . LYS A 1 218 ? -2.680 -0.437 29.720 1.00 89.06 218 LYS A O 1
ATOM 1732 N N . ASP A 1 219 ? -1.693 1.470 30.377 1.00 87.81 219 ASP A N 1
ATOM 1733 C CA . ASP A 1 219 ? -2.931 2.248 30.502 1.00 87.81 219 ASP A CA 1
ATOM 1734 C C . ASP A 1 219 ? -3.642 2.426 29.151 1.00 87.81 219 ASP A C 1
ATOM 1736 O O . ASP A 1 219 ? -4.869 2.353 29.074 1.00 87.81 219 ASP A O 1
ATOM 1740 N N . GLU A 1 220 ? -2.882 2.636 28.067 1.00 87.44 220 GLU A N 1
ATOM 1741 C CA . GLU A 1 220 ? -3.434 2.717 26.712 1.00 87.44 220 GLU A CA 1
ATOM 1742 C C . GLU A 1 220 ? -4.066 1.390 26.284 1.00 87.44 220 GLU A C 1
ATOM 1744 O O . GLU A 1 220 ? -5.169 1.407 25.742 1.00 87.44 220 GLU A O 1
ATOM 1749 N N . VAL A 1 221 ? -3.409 0.259 26.566 1.00 89.69 221 VAL A N 1
ATOM 1750 C CA . VAL A 1 221 ? -3.942 -1.075 26.251 1.00 89.69 221 VAL A CA 1
ATOM 1751 C C . VAL A 1 221 ? -5.237 -1.329 27.022 1.00 89.69 221 VAL A C 1
ATOM 1753 O O . VAL A 1 221 ? -6.235 -1.716 26.421 1.00 89.69 221 VAL A O 1
ATOM 1756 N N . ILE A 1 222 ? -5.266 -1.058 28.333 1.00 86.44 222 ILE A N 1
ATOM 1757 C CA . ILE A 1 222 ? -6.467 -1.253 29.166 1.00 86.44 222 ILE A CA 1
ATOM 1758 C C . ILE A 1 222 ? -7.636 -0.408 28.652 1.00 86.44 222 ILE A C 1
ATOM 1760 O O . ILE A 1 222 ? -8.760 -0.900 28.555 1.00 86.44 222 ILE A O 1
ATOM 1764 N N . ARG A 1 223 ? -7.385 0.858 28.308 1.00 87.25 223 ARG A N 1
ATOM 1765 C CA . ARG A 1 223 ? -8.412 1.744 27.749 1.00 87.25 223 ARG A CA 1
ATOM 1766 C C . ARG A 1 223 ? -8.936 1.230 26.411 1.00 87.25 223 ARG A C 1
ATOM 1768 O O . ARG A 1 223 ? -10.145 1.208 26.219 1.00 87.25 223 ARG A O 1
ATOM 1775 N N . GLU A 1 224 ? -8.061 0.774 25.520 1.00 86.44 224 GLU A N 1
ATOM 1776 C CA . GLU A 1 224 ? -8.481 0.250 24.219 1.00 86.44 224 GLU A CA 1
ATOM 1777 C C . GLU A 1 224 ? -9.299 -1.047 24.352 1.00 86.44 224 GLU A C 1
ATOM 1779 O O . GLU A 1 224 ? -10.299 -1.214 23.656 1.00 86.44 224 GLU A O 1
ATOM 1784 N N . TYR A 1 225 ? -8.949 -1.920 25.305 1.00 85.12 225 TYR A N 1
ATOM 1785 C CA . TYR A 1 225 ? -9.769 -3.084 25.657 1.00 85.12 225 TYR A CA 1
ATOM 1786 C C . TYR A 1 225 ? -11.154 -2.678 26.177 1.00 85.12 225 TYR A C 1
ATOM 1788 O O . TYR A 1 225 ? -12.154 -3.262 25.760 1.00 85.12 225 TYR A O 1
ATOM 1796 N N . LYS A 1 226 ? -11.236 -1.660 27.044 1.00 84.50 226 LYS A N 1
ATOM 1797 C CA . LYS A 1 226 ? -12.518 -1.130 27.540 1.00 84.50 226 LYS A CA 1
ATOM 1798 C C . LYS A 1 226 ? -13.367 -0.523 26.421 1.00 84.50 226 LYS A C 1
ATOM 1800 O O . LYS A 1 226 ? -14.572 -0.728 26.410 1.00 84.50 226 LYS A O 1
ATOM 1805 N N . GLU A 1 227 ? -12.760 0.185 25.471 1.00 82.62 227 GLU A N 1
ATOM 1806 C CA . GLU A 1 227 ? -13.472 0.725 24.304 1.00 82.62 227 GLU A CA 1
ATOM 1807 C C . GLU A 1 227 ? -13.995 -0.378 23.375 1.00 82.62 227 GLU A C 1
ATOM 1809 O O . GLU A 1 227 ? -15.081 -0.247 22.821 1.00 82.62 227 GLU A O 1
ATOM 1814 N N . MET A 1 228 ? -13.228 -1.455 23.179 1.00 79.75 228 MET A N 1
ATOM 1815 C CA . MET A 1 228 ? -13.619 -2.548 22.284 1.00 79.75 228 MET A CA 1
ATOM 1816 C C . MET A 1 228 ? -14.710 -3.447 22.868 1.00 79.75 228 MET A C 1
ATOM 1818 O O . MET A 1 228 ? -15.607 -3.864 22.141 1.00 79.75 228 MET A O 1
ATOM 1822 N N . PHE A 1 229 ? -14.616 -3.778 24.156 1.00 77.44 229 PHE A N 1
ATOM 1823 C CA . PHE A 1 229 ? -15.504 -4.749 24.801 1.00 77.44 229 PHE A CA 1
ATOM 1824 C C . PHE A 1 229 ? -16.569 -4.104 25.702 1.00 77.44 229 PHE A C 1
ATOM 1826 O O . PHE A 1 229 ? -17.426 -4.809 26.235 1.00 77.44 229 PHE A O 1
ATOM 1833 N N . GLY A 1 230 ? -16.546 -2.775 25.839 1.00 70.62 230 GLY A N 1
ATOM 1834 C CA . GLY A 1 230 ? -17.351 -2.035 26.806 1.00 70.62 230 GLY A CA 1
ATOM 1835 C C . GLY A 1 230 ? -16.793 -2.165 28.224 1.00 70.62 230 GLY A C 1
ATOM 1836 O O . GLY A 1 230 ? -16.083 -3.120 28.556 1.00 70.62 230 GLY A O 1
ATOM 1837 N N . SER A 1 231 ? -17.103 -1.199 29.092 1.00 74.25 231 SER A N 1
ATOM 1838 C CA . SER A 1 231 ? -16.823 -1.379 30.515 1.00 74.25 231 SER A CA 1
ATOM 1839 C C . SER A 1 231 ? -17.815 -2.386 31.121 1.00 74.25 231 SER A C 1
ATOM 1841 O O . SER A 1 231 ? -18.947 -2.513 30.639 1.00 74.25 231 SER A O 1
ATOM 1843 N N . PRO A 1 232 ? -17.430 -3.114 32.185 1.00 70.94 232 PRO A N 1
ATOM 1844 C CA . PRO A 1 232 ? -18.363 -3.964 32.922 1.00 70.94 232 PRO A CA 1
ATOM 1845 C C . PRO A 1 232 ? -19.617 -3.203 33.380 1.00 70.94 232 PRO A C 1
ATOM 1847 O O . PRO A 1 232 ? -20.705 -3.778 33.385 1.00 70.94 232 PRO A O 1
ATOM 1850 N N . GLU A 1 233 ? -19.480 -1.907 33.694 1.00 73.81 233 GLU A N 1
ATOM 1851 C CA . GLU A 1 233 ? -20.603 -1.049 34.082 1.00 73.81 233 GLU A CA 1
ATOM 1852 C C . GLU A 1 233 ? -21.617 -0.888 32.936 1.00 73.81 233 GLU A C 1
ATOM 1854 O O . GLU A 1 233 ? -22.808 -1.121 33.138 1.00 73.81 233 GLU A O 1
ATOM 1859 N N . MET A 1 234 ? -21.154 -0.624 31.708 1.00 70.56 234 MET A N 1
ATOM 1860 C CA . MET A 1 234 ? -22.034 -0.467 30.538 1.00 70.56 234 MET A CA 1
ATOM 1861 C C . MET A 1 234 ? -22.802 -1.748 30.182 1.00 70.56 234 MET A C 1
ATOM 1863 O O . MET A 1 234 ? -23.921 -1.693 29.672 1.00 70.56 234 MET A O 1
ATOM 1867 N N . LYS A 1 235 ? -22.223 -2.928 30.440 1.00 74.12 235 LYS A N 1
ATOM 1868 C CA . LYS A 1 235 ? -22.920 -4.208 30.228 1.00 74.12 235 LYS A CA 1
ATOM 1869 C C . LYS A 1 235 ? -24.082 -4.386 31.212 1.00 74.12 235 LYS A C 1
ATOM 1871 O O . LYS A 1 235 ? -25.121 -4.921 30.830 1.00 74.12 235 LYS A O 1
ATOM 1876 N N . SER A 1 236 ? -23.901 -3.942 32.456 1.00 77.12 236 SER A N 1
ATOM 1877 C CA . SER A 1 236 ? -24.942 -3.963 33.489 1.00 77.12 236 SER A CA 1
ATOM 1878 C C . SER A 1 236 ? -26.075 -2.993 33.152 1.00 77.12 236 SER A C 1
ATOM 1880 O O . SER A 1 236 ? -27.245 -3.362 33.192 1.00 77.12 236 SER A O 1
ATOM 1882 N N . GLU A 1 237 ? -25.727 -1.782 32.723 1.00 78.94 237 GLU A N 1
ATOM 1883 C CA . GLU A 1 237 ? -26.687 -0.739 32.356 1.00 78.94 237 GLU A CA 1
ATOM 1884 C C . GLU A 1 237 ? -27.577 -1.155 31.174 1.00 78.94 237 GLU A C 1
ATOM 1886 O O . GLU A 1 237 ? -28.801 -1.070 31.258 1.00 78.94 237 GLU A O 1
ATOM 1891 N N . ARG A 1 238 ? -26.988 -1.741 30.119 1.00 74.38 238 ARG A N 1
ATOM 1892 C CA . ARG A 1 238 ? -27.760 -2.280 28.982 1.00 74.38 238 ARG A CA 1
ATOM 1893 C C . ARG A 1 238 ? -28.725 -3.390 29.396 1.00 74.38 238 ARG A C 1
ATOM 1895 O O . ARG A 1 238 ? -29.817 -3.476 28.843 1.00 74.38 238 ARG A O 1
ATOM 1902 N N . LYS A 1 239 ? -28.335 -4.240 30.350 1.00 82.50 239 LYS A N 1
ATOM 1903 C CA . LYS A 1 239 ? -29.197 -5.313 30.866 1.00 82.50 239 LYS A CA 1
ATOM 1904 C C . LYS A 1 239 ? -30.385 -4.746 31.650 1.00 82.50 239 LYS A C 1
ATOM 1906 O O . LYS A 1 239 ? -31.497 -5.242 31.493 1.00 82.50 239 LYS A O 1
ATOM 1911 N N . ASN A 1 240 ? -30.150 -3.720 32.465 1.00 83.44 240 ASN A N 1
ATOM 1912 C CA . ASN A 1 240 ? -31.192 -3.080 33.266 1.00 83.44 240 ASN A CA 1
ATOM 1913 C C . ASN A 1 240 ? -32.212 -2.354 32.384 1.00 83.44 240 ASN A C 1
ATOM 1915 O O . ASN A 1 240 ? -33.407 -2.558 32.563 1.00 83.44 240 ASN A O 1
ATOM 1919 N N . PHE A 1 241 ? -31.747 -1.615 31.375 1.00 82.38 241 PHE A N 1
ATOM 1920 C CA . PHE A 1 241 ? -32.622 -0.946 30.410 1.00 82.38 241 PHE A CA 1
ATOM 1921 C C . PHE A 1 241 ? -33.541 -1.932 29.669 1.00 82.38 241 PHE A C 1
ATOM 1923 O O . PHE A 1 241 ? -34.733 -1.689 29.512 1.00 82.38 241 PHE A O 1
ATOM 1930 N N . PHE A 1 242 ? -33.012 -3.091 29.260 1.00 75.56 242 PHE A N 1
ATOM 1931 C CA . PHE A 1 242 ? -33.819 -4.118 28.592 1.00 75.56 242 PHE A CA 1
ATOM 1932 C C . PHE A 1 242 ? -34.891 -4.717 29.516 1.00 75.56 242 PHE A C 1
ATOM 1934 O O . PHE A 1 242 ? -36.002 -4.994 29.075 1.00 75.56 242 PHE A O 1
ATOM 1941 N N . MET A 1 243 ? -34.574 -4.899 30.802 1.00 83.06 243 MET A N 1
ATOM 1942 C CA . MET A 1 243 ? 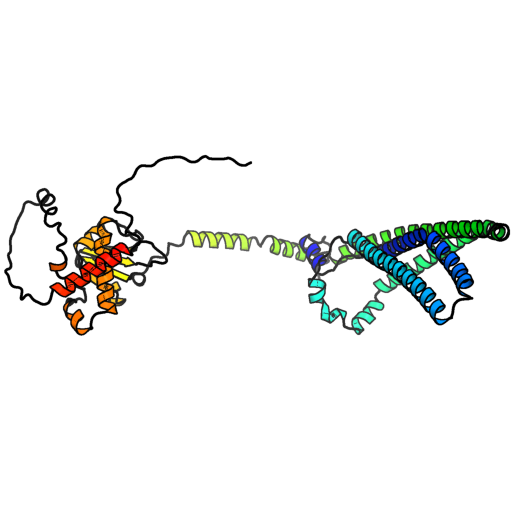-35.545 -5.352 31.804 1.00 83.06 243 MET A CA 1
ATOM 1943 C C . MET A 1 243 ? -36.631 -4.309 32.074 1.00 83.06 243 MET A C 1
ATOM 1945 O O . MET A 1 243 ? -37.778 -4.678 32.298 1.00 83.06 243 MET A O 1
ATOM 1949 N N . GLU A 1 244 ? -36.296 -3.024 32.051 1.00 82.12 244 GLU A N 1
ATOM 1950 C CA . GLU A 1 244 ? -37.264 -1.938 32.224 1.00 82.12 244 GLU A CA 1
ATOM 1951 C C . GLU A 1 244 ? -38.258 -1.885 31.055 1.00 82.12 244 GLU A C 1
ATOM 1953 O O . GLU A 1 244 ? -39.468 -1.805 31.268 1.00 82.12 244 GLU A O 1
ATOM 1958 N N . LEU A 1 245 ? -37.764 -2.059 29.825 1.00 76.12 245 LEU A N 1
ATOM 1959 C CA . LEU A 1 245 ? -38.601 -2.094 28.626 1.00 76.12 245 LEU A CA 1
ATOM 1960 C C . LEU A 1 245 ? -39.578 -3.281 28.630 1.00 76.12 245 LEU A C 1
ATOM 1962 O O . LEU A 1 245 ? -40.731 -3.129 28.248 1.00 76.12 245 LEU A O 1
ATOM 1966 N N . MET A 1 246 ? -39.130 -4.455 29.093 1.00 77.06 246 MET A N 1
ATOM 1967 C CA . MET A 1 246 ? -39.976 -5.655 29.185 1.00 77.06 246 MET A CA 1
ATOM 1968 C C . MET A 1 246 ? -41.032 -5.576 30.297 1.00 77.06 246 MET A C 1
ATOM 1970 O O . MET A 1 246 ? -42.044 -6.261 30.210 1.00 77.06 246 MET A O 1
ATOM 1974 N N . ASN A 1 247 ? -40.801 -4.770 31.337 1.00 76.94 247 ASN A N 1
ATOM 1975 C CA . ASN A 1 247 ? -41.728 -4.604 32.463 1.00 76.94 247 ASN A CA 1
ATOM 1976 C C . ASN A 1 247 ? -42.646 -3.377 32.320 1.00 76.94 247 ASN A C 1
ATOM 1978 O O . ASN A 1 247 ? -43.402 -3.069 33.241 1.00 76.94 247 ASN A O 1
ATOM 1982 N N . SER A 1 248 ? -42.578 -2.660 31.197 1.00 62.00 248 SER A N 1
ATOM 1983 C CA . SER A 1 248 ? -43.461 -1.526 30.926 1.00 62.00 248 SER A CA 1
ATOM 1984 C C . SER A 1 248 ? -44.801 -2.024 30.354 1.00 62.00 248 SER A C 1
ATOM 1986 O O . SER A 1 248 ? -44.781 -2.829 29.421 1.00 62.00 248 SER A O 1
ATOM 1988 N N . PRO A 1 249 ? -45.964 -1.593 30.886 1.00 57.28 249 PRO A N 1
ATOM 1989 C CA . PRO A 1 249 ? -47.267 -1.998 30.356 1.00 57.28 249 PRO A CA 1
ATOM 1990 C C . PRO A 1 249 ? -47.491 -1.464 28.927 1.00 57.28 249 PRO A C 1
ATOM 1992 O O . PRO A 1 249 ? -46.941 -0.412 28.580 1.00 57.28 249 PRO A O 1
ATOM 1995 N N . PRO A 1 250 ? -48.287 -2.163 28.091 1.00 58.34 250 PRO A N 1
ATOM 1996 C CA . PRO A 1 250 ? -48.581 -1.716 26.732 1.00 58.34 250 PRO A CA 1
ATOM 1997 C C . PRO A 1 250 ? -49.325 -0.366 26.738 1.00 58.34 250 PRO A C 1
ATOM 1999 O O . PRO A 1 250 ? -50.101 -0.097 27.661 1.00 58.34 250 PRO A O 1
ATOM 2002 N N . PRO A 1 251 ? -49.097 0.501 25.733 1.00 57.44 251 PRO A N 1
ATOM 2003 C CA . PRO A 1 251 ? -49.809 1.769 25.612 1.00 57.44 251 PRO A CA 1
ATOM 2004 C C . PRO A 1 251 ? -51.308 1.514 25.405 1.00 57.44 251 PRO A C 1
ATOM 2006 O O . PRO A 1 251 ? -51.682 0.751 24.519 1.00 57.44 251 PRO A O 1
ATOM 2009 N N . GLN A 1 252 ? -52.158 2.143 26.219 1.00 59.56 252 GLN A N 1
ATOM 2010 C CA . GLN A 1 252 ? -53.611 2.061 26.048 1.00 59.56 252 GLN A CA 1
ATOM 2011 C C . GLN A 1 252 ? -54.075 3.016 24.932 1.00 59.56 252 GLN A C 1
ATOM 2013 O O . GLN A 1 252 ? -53.591 4.156 24.892 1.00 59.56 252 GLN A O 1
ATOM 2018 N N . PRO A 1 253 ? -54.979 2.579 24.034 1.00 66.00 253 PRO A N 1
ATOM 2019 C CA . PRO A 1 253 ? -55.569 3.449 23.020 1.00 66.00 253 PRO A CA 1
ATOM 2020 C C . PRO A 1 253 ? -56.419 4.539 23.686 1.00 66.00 253 PRO A C 1
ATOM 2022 O O . PRO A 1 253 ? -56.989 4.316 24.752 1.00 66.00 253 PRO A O 1
ATOM 2025 N N . LYS A 1 254 ? -56.467 5.737 23.093 1.00 79.25 254 LYS A N 1
ATOM 2026 C CA . LYS A 1 254 ? -57.242 6.875 23.618 1.00 79.25 254 LYS A CA 1
ATOM 2027 C C . LYS A 1 254 ? -58.553 7.006 22.847 1.00 79.25 254 LYS A C 1
ATOM 2029 O O . LYS A 1 254 ? -58.571 6.747 21.649 1.00 79.25 254 LYS A O 1
ATOM 2034 N N . ILE A 1 255 ? -59.613 7.521 23.484 1.00 81.50 255 ILE A N 1
ATOM 2035 C CA . ILE A 1 255 ? -60.917 7.748 22.823 1.00 81.50 255 ILE A CA 1
ATOM 2036 C C . ILE A 1 255 ? -60.789 8.590 21.544 1.00 81.50 255 ILE A C 1
ATOM 2038 O O . ILE A 1 255 ? -61.520 8.381 20.586 1.00 81.50 255 ILE A O 1
ATOM 2042 N N . LYS A 1 256 ? -59.826 9.521 21.517 1.00 83.31 256 LYS A N 1
ATOM 2043 C CA . LYS A 1 256 ? -59.588 10.453 20.409 1.00 83.31 256 LYS A CA 1
ATOM 2044 C C . LYS A 1 256 ? -59.239 9.760 19.089 1.00 83.31 256 LYS A C 1
ATOM 2046 O O . LYS A 1 256 ? -59.353 10.371 18.033 1.00 83.31 256 LYS A O 1
ATOM 2051 N N . ASP A 1 257 ? -58.788 8.513 19.155 1.00 83.00 257 ASP A N 1
ATOM 2052 C CA . ASP A 1 257 ? -58.449 7.726 17.974 1.00 83.00 257 ASP A CA 1
ATOM 2053 C C . ASP A 1 257 ? -59.691 7.070 17.324 1.00 83.00 257 ASP A C 1
ATOM 2055 O O . ASP A 1 257 ? -59.565 6.447 16.268 1.00 83.00 257 ASP A O 1
ATOM 2059 N N . ALA A 1 258 ? -60.880 7.204 17.931 1.00 88.38 258 ALA A N 1
ATOM 2060 C CA . ALA A 1 258 ? -62.157 6.758 17.375 1.00 88.38 258 ALA A CA 1
ATOM 2061 C C . ALA A 1 258 ? -62.804 7.823 16.474 1.00 88.38 258 ALA A C 1
ATOM 2063 O O . ALA A 1 258 ? -62.676 9.020 16.722 1.00 88.38 258 ALA A O 1
ATOM 2064 N N . ASP A 1 259 ? -63.555 7.378 15.467 1.00 88.25 259 ASP A N 1
ATOM 2065 C CA . ASP A 1 259 ? -64.307 8.252 14.559 1.00 88.25 259 ASP A CA 1
ATOM 2066 C C . ASP A 1 259 ? -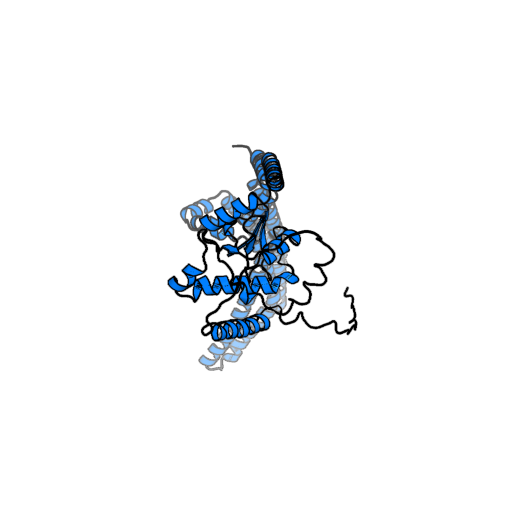65.721 8.539 15.075 1.00 88.25 259 ASP A C 1
ATOM 2068 O O . ASP A 1 259 ? -66.287 9.593 14.795 1.00 88.25 259 ASP A O 1
ATOM 2072 N N . MET A 1 260 ? -66.312 7.590 15.809 1.00 89.06 260 MET A N 1
ATOM 2073 C CA . MET A 1 260 ? -67.665 7.697 16.358 1.00 89.06 260 MET A CA 1
ATOM 2074 C C . MET A 1 260 ? -67.871 6.778 17.563 1.00 89.06 260 MET A C 1
ATOM 2076 O O . MET A 1 260 ? -67.116 5.824 17.776 1.00 89.06 260 MET A O 1
ATOM 2080 N N . VAL A 1 261 ? -68.965 7.010 18.292 1.00 91.75 261 VAL A N 1
ATOM 2081 C CA . VAL A 1 261 ? -69.431 6.123 19.363 1.00 91.75 261 VAL A CA 1
ATOM 2082 C C . VAL A 1 261 ? -70.876 5.694 19.123 1.00 91.75 261 VAL A C 1
ATOM 2084 O O . VAL A 1 261 ? -71.776 6.525 19.017 1.00 91.75 261 VAL A O 1
ATOM 2087 N N . VAL A 1 262 ? -71.114 4.384 19.086 1.00 90.75 262 VAL A N 1
ATOM 2088 C CA . VAL A 1 262 ? -72.450 3.787 18.986 1.00 90.75 262 VAL A CA 1
ATOM 2089 C C . VAL A 1 262 ? -72.935 3.405 20.378 1.00 90.75 262 VAL A C 1
ATOM 2091 O O . VAL A 1 262 ? -72.234 2.713 21.120 1.00 90.75 262 VAL A O 1
ATOM 2094 N N . VAL A 1 263 ? -74.140 3.848 20.745 1.00 91.31 263 VAL A N 1
ATOM 2095 C CA . VAL A 1 263 ? -74.640 3.719 22.119 1.00 91.31 263 VAL A CA 1
ATOM 2096 C C . VAL A 1 263 ? -75.982 3.006 22.224 1.00 91.31 263 VAL A C 1
ATOM 2098 O O . VAL A 1 263 ? -76.906 3.213 21.435 1.00 91.31 263 VAL A O 1
ATOM 2101 N N . ASN A 1 264 ? -76.104 2.220 23.291 1.00 88.50 264 ASN A N 1
ATOM 2102 C CA . ASN A 1 264 ? -77.369 1.912 23.939 1.00 88.50 264 ASN A CA 1
ATOM 2103 C C . ASN A 1 264 ? -77.387 2.718 25.254 1.00 88.50 264 ASN A C 1
ATOM 2105 O O . ASN A 1 264 ? -76.675 2.319 26.179 1.00 88.50 264 ASN A O 1
ATOM 2109 N N . PRO A 1 265 ? -78.137 3.835 25.347 1.00 72.25 265 PRO A N 1
ATOM 2110 C CA . PRO A 1 265 ? -77.852 4.948 26.266 1.00 72.25 265 PRO A CA 1
ATOM 2111 C C . PRO A 1 265 ? -77.634 4.606 27.743 1.00 72.25 265 PRO A C 1
ATOM 2113 O O . PRO A 1 265 ? -76.941 5.334 28.447 1.00 72.25 265 PRO A O 1
ATOM 2116 N N . THR A 1 266 ? -78.220 3.516 28.238 1.00 73.69 266 THR A N 1
ATOM 2117 C CA . THR A 1 266 ? -78.111 3.114 29.645 1.00 73.69 266 THR A CA 1
ATOM 2118 C C . THR A 1 266 ? -77.209 1.908 29.891 1.00 73.69 266 THR A C 1
ATOM 2120 O O . THR A 1 266 ? -77.004 1.575 31.054 1.00 73.69 266 THR A O 1
ATOM 2123 N N . HIS A 1 267 ? -76.671 1.266 28.846 1.00 81.88 267 HIS A N 1
ATOM 2124 C CA . HIS A 1 267 ? -76.016 -0.043 28.972 1.00 81.88 267 HIS A CA 1
ATOM 2125 C C . HIS A 1 267 ? -74.705 -0.220 28.203 1.00 81.88 267 HIS A C 1
ATOM 2127 O O . HIS A 1 267 ? -73.838 -0.913 28.718 1.00 81.88 267 HIS A O 1
ATOM 2133 N N . PHE A 1 268 ? -74.532 0.355 27.006 1.00 89.12 268 PHE A N 1
ATOM 2134 C CA . PHE A 1 268 ? -73.344 0.084 26.178 1.00 89.12 268 PHE A CA 1
ATOM 2135 C C . PHE A 1 268 ? -72.871 1.320 25.419 1.00 89.12 268 PHE A C 1
ATOM 2137 O O . PHE A 1 268 ? -73.696 2.059 24.876 1.00 89.12 268 PHE A O 1
ATOM 2144 N N . ALA A 1 269 ? -71.552 1.489 25.334 1.00 91.25 269 ALA A N 1
ATOM 2145 C CA . ALA A 1 269 ? -70.899 2.467 24.472 1.00 91.25 269 ALA A CA 1
ATOM 2146 C C . ALA A 1 269 ? -69.729 1.800 23.743 1.00 91.25 269 ALA A C 1
ATOM 2148 O O . ALA A 1 269 ? -68.799 1.299 24.380 1.00 91.25 269 ALA A O 1
ATOM 2149 N N . ILE A 1 270 ? -69.802 1.788 22.413 1.00 92.94 270 ILE A N 1
ATOM 2150 C CA . ILE A 1 270 ? -68.816 1.157 21.536 1.00 92.94 270 ILE A CA 1
ATOM 2151 C C . ILE A 1 270 ? -68.171 2.233 20.672 1.00 92.94 270 ILE A C 1
ATOM 2153 O O . ILE A 1 270 ? -68.863 2.883 19.890 1.00 92.94 270 ILE A O 1
ATOM 2157 N N . ALA A 1 271 ? -66.861 2.427 20.811 1.00 93.00 271 ALA A N 1
ATOM 2158 C CA . ALA A 1 271 ? -66.108 3.382 20.002 1.00 93.00 271 ALA A CA 1
ATOM 2159 C C . ALA A 1 271 ? -65.476 2.666 18.804 1.00 93.00 271 ALA A C 1
ATOM 2161 O O . ALA A 1 271 ? -64.767 1.675 18.983 1.00 93.00 271 ALA A O 1
ATOM 2162 N N . LEU A 1 272 ? -65.728 3.169 17.597 1.00 91.56 272 LEU A N 1
ATOM 2163 C CA . LEU A 1 272 ? -65.263 2.572 16.344 1.00 91.56 272 LEU A CA 1
ATOM 2164 C C . LEU A 1 272 ? -64.258 3.492 15.651 1.00 91.56 272 LEU A C 1
ATOM 2166 O O . LEU A 1 272 ? -64.417 4.711 15.668 1.00 91.56 272 LEU A O 1
ATOM 2170 N N . SER A 1 273 ? -63.237 2.900 15.033 1.00 90.62 273 SER A N 1
ATOM 2171 C CA . SER A 1 273 ? -62.250 3.595 14.203 1.00 90.62 273 SER A CA 1
ATOM 2172 C C . SER A 1 273 ? -62.068 2.859 12.882 1.00 90.62 273 SER A C 1
ATOM 2174 O O . SER A 1 273 ? -61.890 1.642 12.860 1.00 90.62 273 SER A O 1
ATOM 2176 N N . TYR A 1 274 ? -62.096 3.587 11.775 1.00 88.69 274 TYR A N 1
ATOM 2177 C CA . TYR A 1 274 ? -61.910 3.074 10.434 1.00 88.69 274 TYR A CA 1
ATOM 2178 C C . TYR A 1 274 ? -60.864 3.902 9.695 1.00 88.69 274 TYR A C 1
ATOM 2180 O O . TYR A 1 274 ? -61.099 5.023 9.248 1.00 88.69 274 TYR A O 1
ATOM 2188 N N . LYS A 1 275 ? -59.689 3.297 9.525 1.00 85.69 275 LYS A N 1
ATOM 2189 C CA . LYS A 1 275 ? -58.582 3.856 8.753 1.00 85.69 275 LYS A CA 1
ATOM 2190 C C . LYS A 1 275 ? -58.272 2.916 7.589 1.00 85.69 275 LYS A C 1
ATOM 2192 O O . LYS A 1 275 ? -57.633 1.890 7.826 1.00 85.69 275 LYS A O 1
ATOM 2197 N N . PRO A 1 276 ? -58.681 3.242 6.349 1.00 75.31 276 PRO A N 1
ATOM 2198 C CA . PRO A 1 276 ? -58.556 2.332 5.206 1.00 75.31 276 PRO A CA 1
ATOM 2199 C C . PRO A 1 276 ? -57.101 1.978 4.856 1.00 75.31 276 PRO A C 1
ATOM 2201 O O . PRO A 1 276 ? -56.852 0.923 4.278 1.00 75.31 276 PRO A O 1
ATOM 2204 N N . ASP A 1 277 ? -56.140 2.828 5.232 1.00 76.44 277 ASP A N 1
ATOM 2205 C CA . ASP A 1 277 ? -54.707 2.590 5.018 1.00 76.44 277 ASP A CA 1
ATOM 2206 C C . ASP A 1 277 ? -54.089 1.612 6.040 1.00 76.44 277 ASP A C 1
ATOM 2208 O O . ASP A 1 277 ? -53.028 1.042 5.783 1.00 76.44 277 ASP A O 1
ATOM 2212 N N . GLU A 1 278 ? -54.728 1.420 7.201 1.00 74.88 278 GLU A N 1
ATOM 2213 C CA . GLU A 1 278 ? -54.204 0.617 8.319 1.00 74.88 278 GLU A CA 1
ATOM 2214 C C . GLU A 1 278 ? -54.994 -0.685 8.522 1.00 74.88 278 GLU A C 1
ATOM 2216 O O . GLU A 1 278 ? -54.395 -1.735 8.773 1.00 74.88 278 GLU A O 1
ATOM 2221 N N . HIS A 1 279 ? -56.324 -0.644 8.376 1.00 76.88 279 HIS A N 1
ATOM 2222 C CA . HIS A 1 279 ? -57.212 -1.774 8.642 1.00 76.88 279 HIS A CA 1
ATOM 2223 C C . HIS A 1 279 ? -58.254 -1.967 7.525 1.00 76.88 279 HIS A C 1
ATOM 2225 O O . HIS A 1 279 ? -58.890 -1.003 7.100 1.00 76.88 279 HIS A O 1
ATOM 2231 N N . PRO A 1 280 ? -58.491 -3.215 7.068 1.00 75.81 280 PRO A N 1
ATOM 2232 C CA . PRO A 1 280 ? -59.482 -3.507 6.027 1.00 75.81 280 PRO A CA 1
ATOM 2233 C C . PRO A 1 280 ? -60.935 -3.405 6.522 1.00 75.81 280 PRO A C 1
ATOM 2235 O O . PRO A 1 280 ? -61.856 -3.387 5.709 1.00 75.81 280 PRO A O 1
ATOM 2238 N N . LEU A 1 281 ? -61.147 -3.377 7.841 1.00 84.50 281 LEU A N 1
ATOM 2239 C CA . LEU A 1 281 ? -62.443 -3.280 8.511 1.00 84.50 281 LEU A CA 1
ATOM 2240 C C . LEU A 1 281 ? -62.350 -2.269 9.665 1.00 84.50 281 LEU A C 1
ATOM 2242 O O . LEU A 1 281 ? -61.261 -2.098 10.217 1.00 84.50 281 LEU A O 1
ATOM 2246 N N . PRO A 1 282 ? -63.463 -1.621 10.058 1.00 88.31 282 PRO A N 1
ATOM 2247 C CA . PRO A 1 282 ? -63.517 -0.839 11.287 1.00 88.31 282 PRO A CA 1
ATOM 2248 C C . PRO A 1 282 ? -63.130 -1.679 12.511 1.00 88.31 282 PRO A C 1
ATOM 2250 O O . PRO A 1 282 ? -63.562 -2.829 12.650 1.00 88.31 282 PRO A O 1
ATOM 2253 N N . VAL A 1 283 ? -62.334 -1.081 13.394 1.00 90.75 283 VAL A N 1
ATOM 2254 C CA . VAL A 1 283 ? -61.807 -1.677 14.625 1.00 90.75 283 VAL A CA 1
ATOM 2255 C C . VAL A 1 283 ? -62.509 -1.070 15.832 1.00 90.75 283 VAL A C 1
ATOM 2257 O O . VAL A 1 283 ? -62.826 0.123 15.857 1.00 90.75 283 VAL A O 1
ATOM 2260 N N . ILE A 1 284 ? -62.729 -1.889 16.854 1.00 91.50 284 ILE A N 1
ATOM 2261 C CA . ILE A 1 284 ? -63.306 -1.460 18.123 1.00 91.50 284 ILE A CA 1
ATOM 2262 C C . ILE A 1 284 ? -62.200 -0.907 19.011 1.00 91.50 284 ILE A C 1
ATOM 2264 O O . ILE A 1 284 ? -61.325 -1.635 19.471 1.00 91.50 284 ILE A O 1
ATOM 2268 N N . ILE A 1 285 ? -62.246 0.399 19.257 1.00 89.50 285 ILE A N 1
ATOM 2269 C CA . ILE A 1 285 ? -61.301 1.089 20.137 1.00 89.50 285 ILE A CA 1
AT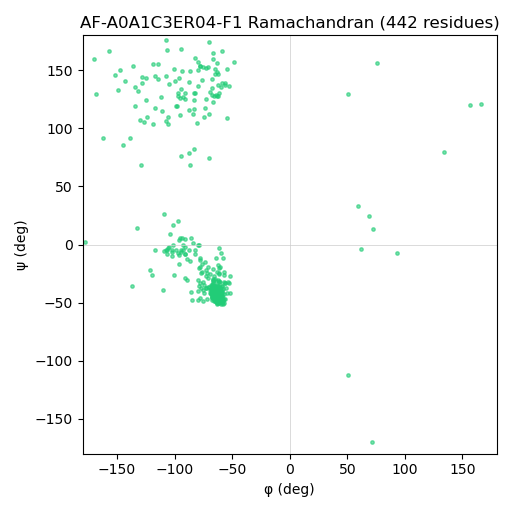OM 2270 C C . ILE A 1 285 ? -61.699 0.877 21.588 1.00 89.50 285 ILE A C 1
ATOM 2272 O O . ILE A 1 285 ? -60.851 0.491 22.387 1.00 89.50 285 ILE A O 1
ATOM 2276 N N . TYR A 1 286 ? -62.986 1.080 21.898 1.00 90.31 286 TYR A N 1
ATOM 2277 C CA . TYR A 1 286 ? -63.551 0.795 23.212 1.00 90.31 286 TYR A CA 1
ATOM 2278 C C . TYR A 1 286 ? -64.805 -0.066 23.133 1.00 90.31 286 TYR A C 1
ATOM 2280 O O . TYR A 1 286 ? -65.694 0.196 22.323 1.00 90.31 286 TYR A O 1
ATOM 2288 N N . ASN A 1 287 ? -64.904 -1.024 24.054 1.00 90.81 287 ASN A N 1
ATOM 2289 C CA . ASN A 1 287 ? -66.129 -1.752 24.370 1.00 90.81 287 ASN A CA 1
ATOM 2290 C C . ASN A 1 287 ? -66.376 -1.648 25.881 1.00 90.81 287 ASN A C 1
ATOM 2292 O O . ASN A 1 287 ? -65.665 -2.256 26.686 1.00 90.81 287 ASN A O 1
ATOM 2296 N N . ARG A 1 288 ? -67.346 -0.814 26.276 1.00 90.75 288 ARG A N 1
ATOM 2297 C CA . ARG A 1 288 ? -67.643 -0.515 27.684 1.00 90.75 288 ARG A CA 1
ATOM 2298 C C . ARG A 1 288 ? -69.123 -0.706 27.987 1.00 90.75 288 ARG A C 1
ATOM 2300 O O . ARG A 1 288 ? -69.989 -0.381 27.169 1.00 90.75 288 ARG A O 1
ATOM 2307 N N . ALA A 1 289 ? -69.401 -1.191 29.195 1.00 87.81 289 ALA A N 1
ATOM 2308 C CA . ALA A 1 289 ? -70.747 -1.454 29.690 1.00 87.81 289 ALA A CA 1
ATOM 2309 C C . ALA A 1 289 ? -71.080 -0.614 30.936 1.00 87.81 289 ALA A C 1
ATOM 2311 O O . ALA A 1 289 ? -70.199 -0.186 31.685 1.00 87.81 289 ALA A O 1
ATOM 2312 N N . ASP A 1 290 ? -72.374 -0.381 31.148 1.00 87.88 290 ASP A N 1
ATOM 2313 C CA . ASP A 1 290 ? -72.961 0.247 32.336 1.00 87.88 290 ASP A CA 1
ATOM 2314 C C . ASP A 1 290 ? -72.295 1.580 32.743 1.00 87.88 290 ASP A C 1
ATOM 2316 O O . ASP A 1 290 ? -72.435 2.589 32.051 1.00 87.88 290 ASP A O 1
ATOM 2320 N N . ASN A 1 291 ? -71.595 1.626 33.883 1.00 85.06 291 ASN A N 1
ATOM 2321 C CA . ASN A 1 291 ? -70.995 2.864 34.389 1.00 85.06 291 ASN A CA 1
ATOM 2322 C C . ASN A 1 291 ? -69.861 3.362 33.487 1.00 85.06 291 ASN A C 1
ATOM 2324 O O . ASN A 1 291 ? -69.784 4.559 33.224 1.00 85.06 291 ASN A O 1
ATOM 2328 N N . GLU A 1 292 ? -69.041 2.454 32.959 1.00 85.44 292 GLU A N 1
ATOM 2329 C CA . GLU A 1 292 ? -67.928 2.816 32.078 1.00 85.44 292 GLU A CA 1
ATOM 2330 C C . GLU A 1 292 ? -68.432 3.288 30.707 1.00 85.44 292 GLU A C 1
ATOM 2332 O O . GLU A 1 292 ? -67.823 4.151 30.078 1.00 85.44 292 GLU A O 1
ATOM 2337 N N . ALA A 1 293 ? -69.594 2.793 30.260 1.00 86.50 293 ALA A N 1
ATOM 2338 C CA . ALA A 1 293 ? -70.238 3.288 29.046 1.00 86.50 293 ALA A CA 1
ATOM 2339 C C . ALA A 1 293 ? -70.607 4.778 29.164 1.00 86.50 293 ALA A C 1
ATOM 2341 O O . ALA A 1 293 ? -70.459 5.534 28.205 1.00 86.50 293 ALA A O 1
ATOM 2342 N N . ARG A 1 294 ? -71.044 5.229 30.349 1.00 86.25 294 ARG A N 1
ATOM 2343 C CA . ARG A 1 294 ? -71.358 6.649 30.594 1.00 86.25 294 ARG A CA 1
ATOM 2344 C C . ARG A 1 294 ? -70.115 7.527 30.548 1.00 86.25 294 ARG A C 1
ATOM 2346 O O . ARG A 1 294 ? -70.191 8.644 30.036 1.00 86.25 294 ARG A O 1
ATOM 2353 N N . ASP A 1 295 ? -68.995 7.019 31.054 1.00 87.75 295 ASP A N 1
ATOM 2354 C CA . ASP A 1 295 ? -67.717 7.726 31.013 1.00 87.75 295 ASP A CA 1
ATOM 2355 C C . ASP A 1 295 ? -67.240 7.894 29.565 1.00 87.75 295 ASP A C 1
ATOM 2357 O O . ASP A 1 295 ? -66.894 9.006 29.173 1.00 87.75 295 ASP A O 1
ATOM 2361 N N . VAL A 1 296 ? -67.358 6.852 28.733 1.00 88.31 296 VAL A N 1
ATOM 2362 C CA . VAL A 1 296 ? -67.052 6.922 27.291 1.00 88.31 296 VAL A CA 1
ATOM 2363 C C . VAL A 1 296 ? -67.946 7.920 26.558 1.00 88.31 296 VAL A C 1
ATOM 2365 O O . VAL A 1 296 ? -67.451 8.712 25.762 1.00 88.31 296 VAL A O 1
ATOM 2368 N N . ILE A 1 297 ? -69.254 7.935 26.833 1.00 87.62 297 ILE A N 1
ATOM 2369 C CA . ILE A 1 297 ? -70.187 8.900 26.219 1.00 87.62 297 ILE A CA 1
ATOM 2370 C C . ILE A 1 297 ? -69.803 10.334 26.588 1.00 87.62 297 ILE A C 1
ATOM 2372 O O . ILE A 1 297 ? -69.867 11.241 25.756 1.00 87.62 297 ILE A O 1
ATOM 2376 N N . LYS A 1 298 ? -69.394 10.553 27.839 1.00 87.38 298 LYS A N 1
ATOM 2377 C CA . LYS A 1 298 ? -68.939 11.859 28.305 1.00 87.38 298 LYS A CA 1
ATOM 2378 C C . LYS A 1 298 ? -67.621 12.266 27.638 1.00 87.38 298 LYS A C 1
ATOM 2380 O O . LYS A 1 298 ? -67.532 13.388 27.151 1.00 87.38 298 LYS A O 1
ATOM 2385 N N . GLU A 1 299 ? -66.643 11.364 27.575 1.00 87.88 299 GLU A N 1
ATOM 2386 C CA . GLU A 1 299 ? -65.339 11.604 26.940 1.00 87.88 299 GLU A CA 1
ATOM 2387 C C . GLU A 1 299 ? -65.496 11.894 25.437 1.00 87.88 299 GLU A C 1
ATOM 2389 O O . GLU A 1 299 ? -64.918 12.844 24.915 1.00 87.88 299 GLU A O 1
ATOM 2394 N N . ALA A 1 300 ? -66.369 11.148 24.755 1.00 88.00 300 ALA A N 1
ATOM 2395 C CA . ALA A 1 300 ? -66.701 11.362 23.350 1.00 88.00 300 ALA A CA 1
ATOM 2396 C C . ALA A 1 300 ? -67.310 12.750 23.102 1.00 88.00 300 ALA A C 1
ATOM 2398 O O . ALA A 1 300 ? -66.935 13.422 22.144 1.00 88.00 300 ALA A O 1
ATOM 2399 N N . ARG A 1 301 ? -68.191 13.230 23.991 1.00 83.88 301 ARG A N 1
ATOM 2400 C CA . ARG A 1 301 ? -68.737 14.597 23.916 1.00 83.88 301 ARG A CA 1
ATOM 2401 C C . ARG A 1 301 ? -67.665 15.664 24.139 1.00 83.88 301 ARG A C 1
ATOM 2403 O O . ARG A 1 301 ? -67.681 16.685 23.455 1.00 83.88 301 ARG A O 1
ATOM 2410 N N . GLU A 1 302 ? -66.747 15.444 25.081 1.00 86.38 302 GLU A N 1
ATOM 2411 C CA . GLU A 1 302 ? -65.631 16.364 25.348 1.00 86.38 302 GLU A CA 1
ATOM 2412 C C . GLU A 1 302 ? -64.701 16.489 24.128 1.00 86.38 302 GLU A C 1
ATOM 2414 O O . GLU A 1 302 ? -64.313 17.601 23.761 1.00 86.38 302 GLU A O 1
ATOM 2419 N N . GLU A 1 303 ? -64.430 15.376 23.441 1.00 85.38 303 GLU A N 1
ATOM 2420 C CA . GLU A 1 303 ? -63.637 15.327 22.202 1.00 85.38 303 GLU A CA 1
ATOM 2421 C C . GLU A 1 303 ? -64.454 15.640 20.928 1.00 85.38 303 GLU A C 1
ATOM 2423 O O . GLU A 1 303 ? -63.894 15.680 19.833 1.00 85.38 303 GLU A O 1
ATOM 2428 N N . LYS A 1 304 ? -65.756 15.941 21.060 1.00 84.75 304 LYS A N 1
ATOM 2429 C CA . LYS A 1 304 ? -66.699 16.244 19.962 1.00 84.75 304 LYS A CA 1
ATOM 2430 C C . LYS A 1 304 ? -66.850 15.122 18.927 1.00 84.75 304 LYS A C 1
ATOM 2432 O O . LYS A 1 304 ? -67.075 15.394 17.748 1.00 84.75 304 LYS A O 1
ATOM 2437 N N . LEU A 1 305 ? -66.742 13.874 19.366 1.00 86.94 305 LEU A N 1
ATOM 2438 C CA . LEU A 1 305 ? -67.027 12.712 18.536 1.00 86.94 305 LEU A CA 1
ATOM 2439 C C . LEU A 1 305 ? -68.546 12.523 18.376 1.00 86.94 305 LEU A C 1
ATOM 2441 O O . LEU A 1 305 ? -69.293 12.717 19.341 1.00 86.94 305 LEU A O 1
ATOM 2445 N N . PRO A 1 306 ? -69.022 12.129 17.184 1.00 86.88 306 PRO A N 1
ATOM 2446 C CA . PRO A 1 306 ? -70.429 11.844 16.945 1.00 86.88 306 PRO A CA 1
ATOM 2447 C C . PRO A 1 306 ? -70.876 10.625 17.760 1.00 86.88 306 PRO A C 1
ATOM 2449 O O . PRO A 1 306 ? -70.260 9.557 17.708 1.00 86.88 306 PRO A O 1
ATOM 2452 N N . VAL A 1 307 ? -71.966 10.796 18.511 1.00 88.75 307 VAL A N 1
ATOM 2453 C CA . VAL A 1 307 ? -72.577 9.747 19.336 1.00 88.75 307 VAL A CA 1
ATOM 2454 C C . VAL A 1 307 ? -73.916 9.356 18.719 1.00 88.75 307 VAL A C 1
ATOM 2456 O O . VAL A 1 307 ? -74.838 10.171 18.679 1.00 88.75 307 VAL A O 1
ATOM 2459 N N . VAL A 1 308 ? -74.031 8.116 18.245 1.00 87.31 308 VAL A N 1
ATOM 2460 C CA . VAL A 1 308 ? -75.205 7.619 17.510 1.00 87.31 308 VAL A CA 1
ATOM 2461 C C . VAL A 1 308 ? -75.953 6.579 18.334 1.00 87.31 308 VAL A C 1
ATOM 2463 O O . VAL A 1 308 ? -75.374 5.583 18.781 1.00 87.31 308 VAL A O 1
ATOM 2466 N N . ARG A 1 309 ? -77.261 6.778 18.523 1.00 86.06 309 ARG A N 1
ATOM 2467 C CA . ARG A 1 309 ? -78.121 5.812 19.210 1.00 86.06 309 ARG A CA 1
ATOM 2468 C C . ARG A 1 309 ? -78.518 4.686 18.258 1.00 86.06 309 ARG A C 1
ATOM 2470 O O . ARG A 1 309 ? -79.411 4.855 17.439 1.00 86.06 309 ARG A O 1
ATOM 2477 N N . PHE A 1 310 ? -77.911 3.513 18.425 1.00 84.38 310 PHE A N 1
ATOM 2478 C CA . PHE A 1 310 ? -78.284 2.301 17.688 1.00 84.38 310 PHE A CA 1
ATOM 2479 C C . PHE A 1 310 ? -78.256 1.101 18.639 1.00 84.38 310 PHE A C 1
ATOM 2481 O O . PHE A 1 310 ? -77.235 0.439 18.835 1.00 84.38 310 PHE A O 1
ATOM 2488 N N . VAL A 1 311 ? -79.410 0.809 19.244 1.00 83.88 311 VAL A N 1
ATOM 2489 C CA . VAL A 1 311 ? -79.524 -0.145 20.361 1.00 83.88 311 VAL A CA 1
ATOM 2490 C C . VAL A 1 311 ? -79.142 -1.570 19.955 1.00 83.88 311 VAL A C 1
ATOM 2492 O O . VAL A 1 311 ? -78.400 -2.230 20.685 1.00 83.88 311 VAL A O 1
ATOM 2495 N N . TRP A 1 312 ? -79.626 -2.052 18.806 1.00 85.00 312 TRP A N 1
ATOM 2496 C CA . TRP A 1 312 ? -79.316 -3.403 18.327 1.00 85.00 312 TRP A CA 1
ATOM 2497 C C . TRP A 1 312 ? -77.827 -3.566 17.992 1.00 85.00 312 TRP A C 1
ATOM 2499 O O . TRP A 1 312 ? -77.199 -4.519 18.454 1.00 85.00 312 TRP A O 1
ATOM 2509 N N . LEU A 1 313 ? -77.238 -2.604 17.275 1.00 83.94 313 LEU A N 1
ATOM 2510 C CA . LEU A 1 313 ? -75.826 -2.623 16.899 1.00 83.94 313 LEU A CA 1
ATOM 2511 C C . LEU A 1 313 ? -74.915 -2.567 18.134 1.00 83.94 313 LEU A C 1
ATOM 2513 O O . LEU A 1 313 ? -74.037 -3.415 18.278 1.00 83.94 313 LEU A O 1
ATOM 2517 N N . ALA A 1 314 ? -75.178 -1.649 19.071 1.00 86.88 314 ALA A N 1
ATOM 2518 C CA . ALA A 1 314 ? -74.412 -1.536 20.313 1.00 86.88 314 ALA A CA 1
ATOM 2519 C C . ALA A 1 314 ? -74.462 -2.826 21.149 1.00 86.88 314 ALA A C 1
ATOM 2521 O O . ALA A 1 314 ? -73.434 -3.281 21.638 1.00 86.88 314 ALA A O 1
ATOM 2522 N N . ARG A 1 315 ? -75.639 -3.459 21.283 1.00 87.50 315 ARG A N 1
ATOM 2523 C CA . ARG A 1 315 ? -75.794 -4.741 22.004 1.00 87.50 315 ARG A CA 1
ATOM 2524 C C . ARG A 1 315 ? -75.097 -5.908 21.306 1.00 87.50 315 ARG A C 1
ATOM 2526 O O . ARG A 1 315 ? -74.667 -6.851 21.971 1.00 87.50 315 ARG A O 1
ATOM 2533 N N . THR A 1 316 ? -75.056 -5.893 19.979 1.00 84.56 316 THR A N 1
ATOM 2534 C CA . THR A 1 316 ? -74.457 -6.971 19.186 1.00 84.56 316 THR A CA 1
ATOM 2535 C C . THR A 1 316 ? -72.937 -6.884 19.241 1.00 84.56 316 THR A C 1
ATOM 2537 O O . THR A 1 316 ? -72.297 -7.857 19.631 1.00 84.56 316 THR A O 1
ATOM 2540 N N . LEU A 1 317 ? -72.372 -5.697 19.002 1.00 89.31 317 LEU A N 1
ATOM 2541 C CA . LEU A 1 317 ? -70.935 -5.446 19.144 1.00 89.31 317 LEU A CA 1
ATOM 2542 C C . LEU A 1 317 ? -70.458 -5.686 20.583 1.00 89.31 317 LEU A C 1
ATOM 2544 O O . LEU A 1 317 ? -69.480 -6.394 20.797 1.00 89.31 317 LEU A O 1
ATOM 2548 N N . ALA A 1 318 ? -71.198 -5.216 21.593 1.00 89.75 318 ALA A N 1
ATOM 2549 C CA . ALA A 1 318 ? -70.806 -5.419 22.989 1.00 89.75 318 ALA A CA 1
ATOM 2550 C C . ALA A 1 318 ? -70.618 -6.899 23.369 1.00 89.75 318 ALA A C 1
ATOM 2552 O O . ALA A 1 318 ? -69.776 -7.215 24.205 1.00 89.75 318 ALA A O 1
ATOM 2553 N N . ARG A 1 319 ? -71.407 -7.804 22.773 1.00 88.00 319 ARG A N 1
ATOM 2554 C CA . ARG A 1 319 ? -71.384 -9.241 23.089 1.00 88.00 319 ARG A CA 1
ATOM 2555 C C . ARG A 1 319 ? -70.419 -10.051 22.230 1.00 88.00 319 ARG A C 1
ATOM 2557 O O . ARG A 1 319 ? -69.985 -11.105 22.679 1.00 88.00 319 ARG A O 1
ATOM 2564 N N . MET A 1 320 ? -70.155 -9.619 20.998 1.00 86.25 320 MET A N 1
ATOM 2565 C CA . MET A 1 320 ? -69.454 -10.438 20.000 1.00 86.25 320 MET A CA 1
ATOM 2566 C C . MET A 1 320 ? -67.979 -10.072 19.812 1.00 86.25 320 MET A C 1
ATOM 2568 O O . MET A 1 320 ? -67.290 -10.782 19.087 1.00 86.25 320 MET A O 1
ATOM 2572 N N . THR A 1 321 ? -67.495 -8.994 20.432 1.00 88.50 321 THR A N 1
ATOM 2573 C CA . THR A 1 321 ? -66.158 -8.443 20.154 1.00 88.50 321 THR A CA 1
ATOM 2574 C C . THR A 1 321 ? -65.495 -7.815 21.376 1.00 88.50 321 THR A C 1
ATOM 2576 O O . THR A 1 321 ? -66.184 -7.266 22.234 1.00 88.50 321 THR A O 1
ATOM 2579 N N . GLU A 1 322 ? -64.164 -7.846 21.433 1.00 88.50 322 GLU A N 1
ATOM 2580 C CA . GLU A 1 322 ? -63.336 -7.177 22.444 1.00 88.50 322 GLU A CA 1
ATOM 2581 C C . GLU A 1 322 ? -62.594 -5.954 21.864 1.00 88.50 322 GLU A C 1
ATOM 2583 O O . GLU A 1 322 ? -62.692 -5.626 20.680 1.00 88.50 322 GLU A O 1
ATOM 2588 N N . GLU A 1 323 ? -61.874 -5.216 22.711 1.00 88.88 323 GLU A N 1
ATOM 2589 C CA . GLU A 1 323 ? -61.093 -4.053 22.272 1.00 88.88 323 GLU A CA 1
ATOM 2590 C C . GLU A 1 323 ? -59.919 -4.482 21.389 1.00 88.88 323 GLU A C 1
ATOM 2592 O O . GLU A 1 323 ? -59.114 -5.329 21.772 1.00 88.88 323 GLU A O 1
ATOM 2597 N N . GLY A 1 324 ? -59.799 -3.860 20.219 1.00 83.12 324 GLY A N 1
ATOM 2598 C CA . GLY A 1 324 ? -58.832 -4.216 19.183 1.00 83.12 324 GLY A CA 1
ATOM 2599 C C . GLY A 1 324 ? -59.366 -5.189 18.129 1.00 83.12 324 GLY A C 1
ATOM 2600 O O . GLY A 1 324 ? -58.681 -5.402 17.127 1.00 83.12 324 GLY A O 1
ATOM 2601 N N . ASP A 1 325 ? -60.574 -5.736 18.299 1.00 87.38 325 ASP A N 1
ATOM 2602 C CA . ASP A 1 325 ? -61.190 -6.612 17.301 1.00 87.38 325 ASP A CA 1
ATOM 2603 C C . ASP A 1 325 ? -61.789 -5.828 16.124 1.00 87.38 325 ASP A C 1
ATOM 2605 O O . ASP A 1 325 ? -62.218 -4.677 16.248 1.00 87.38 325 ASP A O 1
ATOM 2609 N N . ASN A 1 326 ? -61.857 -6.488 14.965 1.00 89.25 326 ASN A N 1
ATOM 2610 C CA . ASN A 1 326 ? -62.615 -5.999 13.813 1.00 89.25 326 ASN A CA 1
ATOM 2611 C C . ASN A 1 326 ? -64.114 -6.255 14.006 1.00 89.25 326 ASN A C 1
ATOM 2613 O O . ASN A 1 326 ? -64.508 -7.231 14.648 1.00 89.25 326 ASN A O 1
ATOM 2617 N N . ILE A 1 327 ? -64.953 -5.438 13.366 1.00 87.75 327 ILE A N 1
ATOM 2618 C CA . ILE A 1 327 ? -66.405 -5.653 13.386 1.00 87.75 327 ILE A CA 1
ATOM 2619 C C . ILE A 1 327 ? -66.802 -7.030 12.803 1.00 87.75 327 ILE A C 1
ATOM 2621 O O . ILE A 1 327 ? -66.257 -7.458 11.778 1.00 87.75 327 ILE A O 1
ATOM 2625 N N . PRO A 1 328 ? -67.775 -7.729 13.415 1.00 86.31 328 PRO A N 1
ATOM 2626 C CA . PRO A 1 328 ? -68.245 -9.026 12.950 1.00 86.31 328 PRO A CA 1
ATOM 2627 C C . PRO A 1 328 ? -69.132 -8.876 11.706 1.00 86.31 328 PRO A C 1
ATOM 2629 O O . PRO A 1 328 ? -69.790 -7.845 11.501 1.00 86.31 328 PRO A O 1
ATOM 2632 N N . ARG A 1 329 ? -69.163 -9.923 10.869 1.00 80.62 329 ARG A N 1
ATOM 2633 C CA . ARG A 1 329 ? -69.804 -9.923 9.540 1.00 80.62 329 ARG A CA 1
ATOM 2634 C C . ARG A 1 329 ? -71.277 -9.515 9.598 1.00 80.62 329 ARG A C 1
ATOM 2636 O O . ARG A 1 329 ? -71.759 -8.797 8.728 1.00 80.62 329 ARG A O 1
ATOM 2643 N N . GLU A 1 330 ? -71.967 -9.939 10.646 1.00 77.50 330 GLU A N 1
ATOM 2644 C CA . GLU A 1 330 ? -73.394 -9.730 10.887 1.00 77.50 330 GLU A CA 1
ATOM 2645 C C . GLU A 1 330 ? -73.733 -8.247 11.100 1.00 77.50 330 GLU A C 1
ATOM 2647 O O . GLU A 1 330 ? -74.837 -7.806 10.793 1.00 77.50 330 GLU A O 1
ATOM 2652 N N . THR A 1 331 ? -72.773 -7.455 11.584 1.00 83.12 331 THR A N 1
ATOM 2653 C CA . THR A 1 331 ? -72.970 -6.028 11.886 1.00 83.12 331 THR A CA 1
ATOM 2654 C C . THR A 1 331 ? -72.508 -5.098 10.768 1.00 83.12 331 THR A C 1
ATOM 2656 O O . THR A 1 331 ? -72.784 -3.902 10.819 1.00 83.12 331 THR A O 1
ATOM 2659 N N . MET A 1 332 ? -71.849 -5.623 9.730 1.00 79.69 332 MET A N 1
ATOM 2660 C CA . MET A 1 332 ? -71.193 -4.812 8.699 1.00 79.69 332 MET A CA 1
ATOM 2661 C C . MET A 1 332 ? -72.141 -3.843 7.994 1.00 79.69 332 MET A C 1
ATOM 2663 O O . MET A 1 332 ? -71.816 -2.665 7.864 1.00 79.69 332 MET A O 1
ATOM 2667 N N . LYS A 1 333 ? -73.324 -4.312 7.574 1.00 76.75 333 LYS A N 1
ATOM 2668 C CA . LYS A 1 333 ? -74.317 -3.456 6.905 1.00 76.75 333 LYS A CA 1
ATOM 2669 C C . LYS A 1 333 ? -74.744 -2.292 7.803 1.00 76.75 333 LYS A C 1
ATOM 2671 O O . LYS A 1 333 ? -74.748 -1.148 7.362 1.00 76.75 333 LYS A O 1
ATOM 2676 N N . ALA A 1 334 ? -75.037 -2.581 9.071 1.00 78.25 334 ALA A N 1
ATOM 2677 C CA . ALA A 1 334 ? -75.444 -1.574 10.044 1.00 78.25 334 ALA A CA 1
ATOM 2678 C C . ALA A 1 334 ? -74.320 -0.564 10.324 1.00 78.25 334 ALA A C 1
ATOM 2680 O O . ALA A 1 334 ? -74.575 0.635 10.357 1.00 78.25 334 ALA A O 1
ATOM 2681 N N . VAL A 1 335 ? -73.069 -1.020 10.448 1.00 83.00 335 VAL A N 1
ATOM 2682 C CA . VAL A 1 335 ? -71.916 -0.127 10.641 1.00 83.00 335 VAL A CA 1
ATOM 2683 C C . VAL A 1 335 ? -71.722 0.797 9.435 1.00 83.00 335 VAL A C 1
ATOM 2685 O O . VAL A 1 335 ? -71.534 1.995 9.623 1.00 83.00 335 VAL A O 1
ATOM 2688 N N . VAL A 1 336 ? -71.839 0.287 8.202 1.00 81.19 336 VAL A N 1
ATOM 2689 C CA . VAL A 1 336 ? -71.745 1.108 6.977 1.00 81.19 336 VAL A CA 1
ATOM 2690 C C . VAL A 1 336 ? -72.818 2.196 6.948 1.00 81.19 336 VAL A C 1
ATOM 2692 O O . VAL A 1 336 ? -72.509 3.347 6.645 1.00 81.19 336 VAL A O 1
ATOM 2695 N N . ILE A 1 337 ? -74.061 1.856 7.303 1.00 77.94 337 ILE A N 1
ATOM 2696 C CA . ILE A 1 337 ? -75.165 2.824 7.374 1.00 77.94 337 ILE A CA 1
ATOM 2697 C C . ILE A 1 337 ? -74.840 3.938 8.376 1.00 77.94 337 ILE A C 1
ATOM 2699 O O . ILE A 1 337 ? -75.021 5.113 8.065 1.00 77.94 337 ILE A O 1
ATOM 2703 N N . VAL A 1 338 ? -74.306 3.590 9.551 1.00 81.06 338 VAL A N 1
ATOM 2704 C CA . VAL A 1 338 ? -73.951 4.577 10.580 1.00 81.06 338 VAL A CA 1
ATOM 2705 C C . VAL A 1 338 ? -72.773 5.459 10.147 1.00 81.06 338 VAL A C 1
ATOM 2707 O O . VAL A 1 338 ? -72.839 6.673 10.325 1.00 81.06 338 VAL A O 1
ATOM 2710 N N . TYR A 1 339 ? -71.728 4.900 9.528 1.00 84.19 339 TYR A N 1
ATOM 2711 C CA . TYR A 1 339 ? -70.619 5.693 8.971 1.00 84.19 339 TYR A CA 1
ATOM 2712 C C . TYR A 1 339 ? -71.092 6.677 7.908 1.00 84.19 339 TYR A C 1
ATOM 2714 O O . TYR A 1 339 ? -70.722 7.849 7.951 1.00 84.19 339 TYR A O 1
ATOM 2722 N N . LYS A 1 340 ? -71.967 6.229 7.009 1.00 79.69 340 LYS A N 1
ATOM 2723 C CA . LYS A 1 340 ? -72.540 7.086 5.976 1.00 79.69 340 LYS A CA 1
ATOM 2724 C C . LYS A 1 340 ? -73.414 8.190 6.563 1.00 79.69 340 LYS A C 1
ATOM 2726 O O . LYS A 1 340 ? -73.329 9.330 6.127 1.00 79.69 340 LYS A O 1
ATOM 2731 N N . LEU A 1 341 ? -74.222 7.878 7.574 1.00 77.56 341 LEU A N 1
ATOM 2732 C CA . LEU A 1 341 ? -75.028 8.875 8.278 1.00 77.56 341 LEU A CA 1
ATOM 2733 C C . LEU A 1 341 ? -74.148 9.961 8.906 1.00 77.56 341 LEU A C 1
ATOM 2735 O O . LEU A 1 341 ? -74.413 11.148 8.738 1.00 77.56 341 LEU A O 1
ATOM 2739 N N . VAL A 1 342 ? -73.084 9.559 9.603 1.00 81.88 342 VAL A N 1
ATOM 2740 C CA . VAL A 1 342 ? -72.132 10.495 10.209 1.00 81.88 342 VAL A CA 1
ATOM 2741 C C . VAL A 1 342 ? -71.433 11.344 9.140 1.00 81.88 342 VAL A C 1
ATOM 2743 O O . VAL A 1 342 ? -71.230 12.538 9.347 1.00 81.88 342 VAL A O 1
ATOM 2746 N N . GLU A 1 343 ? -71.108 10.771 7.981 1.00 79.25 343 GLU A N 1
ATOM 2747 C CA . GLU A 1 343 ? -70.546 11.505 6.843 1.00 79.25 343 GLU A CA 1
ATOM 2748 C C . GLU A 1 343 ? -71.529 12.540 6.269 1.00 79.25 343 GLU A C 1
ATOM 2750 O O . GLU A 1 343 ? -71.148 13.696 6.082 1.00 79.25 343 GLU A O 1
ATOM 2755 N N . LEU A 1 344 ? -72.796 12.164 6.062 1.00 73.06 344 LEU A N 1
ATOM 2756 C CA . LEU A 1 344 ? -73.856 13.059 5.577 1.00 73.06 344 LEU A CA 1
ATOM 2757 C C . LEU A 1 344 ? -74.082 14.242 6.526 1.00 73.06 344 LEU A C 1
ATOM 2759 O O . LEU A 1 344 ? -74.147 15.390 6.086 1.00 73.06 344 LEU A O 1
ATOM 2763 N N . ILE A 1 345 ? -74.143 13.964 7.832 1.00 72.50 345 ILE A N 1
ATOM 2764 C CA . ILE A 1 345 ? -74.291 14.977 8.883 1.00 72.50 345 ILE A CA 1
ATOM 2765 C C . ILE A 1 345 ? -73.100 15.942 8.897 1.00 72.50 345 ILE A C 1
ATOM 2767 O O . ILE A 1 345 ? -73.279 17.144 9.080 1.00 72.50 345 ILE A O 1
ATOM 2771 N N . ASN A 1 346 ? -71.884 15.432 8.697 1.00 72.56 346 ASN A N 1
ATOM 2772 C CA . ASN A 1 346 ? -70.679 16.253 8.756 1.00 72.56 346 ASN A CA 1
ATOM 2773 C C . ASN A 1 346 ? -70.423 17.069 7.477 1.00 72.56 346 ASN A C 1
ATOM 2775 O O . ASN A 1 346 ? -69.827 18.143 7.573 1.00 72.56 346 ASN A O 1
ATOM 2779 N N . ASN A 1 347 ? -70.835 16.579 6.300 1.00 69.56 347 ASN A N 1
ATOM 2780 C CA . ASN A 1 347 ? -70.401 17.136 5.012 1.00 69.56 347 ASN A CA 1
ATOM 2781 C C . ASN A 1 347 ? -71.521 17.685 4.111 1.00 69.56 347 ASN A C 1
ATOM 2783 O O . ASN A 1 347 ? -71.224 18.548 3.283 1.00 69.56 347 ASN A O 1
ATOM 2787 N N . GLU A 1 348 ? -72.766 17.206 4.215 1.00 58.78 348 GLU A N 1
ATOM 2788 C CA . GLU A 1 348 ? -73.776 17.421 3.161 1.00 58.78 348 GLU A CA 1
ATOM 2789 C C . GLU A 1 348 ? -75.054 18.154 3.604 1.00 58.78 348 GLU A C 1
ATOM 2791 O O . GLU A 1 348 ? -75.707 18.765 2.757 1.00 58.78 348 GLU A O 1
ATOM 2796 N N . LEU A 1 349 ? -75.405 18.156 4.895 1.00 58.09 349 LEU A N 1
ATOM 2797 C CA . LEU A 1 349 ? -76.656 18.759 5.383 1.00 58.09 349 LEU A CA 1
ATOM 2798 C C . LEU A 1 349 ? -76.470 20.174 5.983 1.00 58.09 349 LEU A C 1
ATOM 2800 O O . LEU A 1 349 ? -75.484 20.421 6.688 1.00 58.09 349 LEU A O 1
ATOM 2804 N N . PRO A 1 350 ? -77.407 21.122 5.749 1.00 57.59 350 PRO A N 1
ATOM 2805 C CA . PRO A 1 350 ? -77.422 22.428 6.414 1.00 57.59 350 PRO A CA 1
ATOM 2806 C C . PRO A 1 350 ? -77.536 22.282 7.948 1.00 57.59 350 PRO A C 1
ATOM 2808 O O . PRO A 1 350 ? -78.365 21.503 8.416 1.00 57.59 350 PRO A O 1
ATOM 2811 N N . PRO A 1 351 ? -76.756 23.023 8.766 1.00 56.47 351 PRO A N 1
ATOM 2812 C CA . PRO A 1 351 ? -76.737 22.860 10.229 1.00 56.47 351 PRO A CA 1
ATOM 2813 C C . PRO A 1 351 ? -78.094 23.033 10.932 1.00 56.47 351 PRO A C 1
ATOM 2815 O O . PRO A 1 351 ? -78.281 22.552 12.048 1.00 56.47 351 PRO A O 1
ATOM 2818 N N . ASP A 1 352 ? -79.016 23.755 10.303 1.00 56.66 352 ASP A N 1
ATOM 2819 C CA . ASP A 1 352 ? -80.382 23.995 10.751 1.00 56.66 352 ASP A CA 1
ATOM 2820 C C . ASP A 1 352 ? -81.281 22.755 10.620 1.00 56.66 352 ASP A C 1
ATOM 2822 O O . ASP A 1 352 ? -82.034 22.478 11.552 1.00 56.66 352 ASP A O 1
ATOM 2826 N N . GLU A 1 353 ? -81.129 21.955 9.559 1.00 54.41 353 GLU A N 1
ATOM 2827 C CA . GLU A 1 353 ? -81.905 20.720 9.338 1.00 54.41 353 GLU A CA 1
ATOM 2828 C C . GLU A 1 353 ? -81.438 19.558 10.232 1.00 54.41 353 GLU A C 1
ATOM 2830 O O . GLU A 1 353 ? -82.241 18.747 10.683 1.00 54.41 353 GLU A O 1
ATOM 2835 N N . VAL A 1 354 ? -80.144 19.498 10.566 1.00 56.62 354 VAL A N 1
ATOM 2836 C CA . VAL A 1 354 ? -79.576 18.423 11.407 1.00 56.62 354 VAL A CA 1
ATOM 2837 C C . VAL A 1 354 ? -79.921 18.605 12.893 1.00 56.62 354 VAL A C 1
ATOM 2839 O O . VAL A 1 354 ? -79.930 17.647 13.666 1.00 56.62 354 VAL A O 1
ATOM 2842 N N . SER A 1 355 ? -80.210 19.837 13.326 1.00 58.31 355 SER A N 1
ATOM 2843 C CA . SER A 1 355 ? -80.424 20.156 14.745 1.00 58.31 355 SER A CA 1
ATOM 2844 C C . SER A 1 355 ? -81.612 19.416 15.376 1.00 58.31 355 SER A C 1
ATOM 2846 O O . SER A 1 355 ? -81.596 19.170 16.582 1.00 58.31 355 SER A O 1
ATOM 2848 N N . GLU A 1 356 ? -82.588 19.000 14.565 1.00 58.56 356 GLU A N 1
ATOM 2849 C CA . GLU A 1 356 ? -83.773 18.248 14.993 1.00 58.56 356 GLU A CA 1
ATOM 2850 C C . GLU A 1 356 ? -83.484 16.764 15.282 1.00 58.56 356 GLU A C 1
ATOM 2852 O O . GLU A 1 356 ? -84.269 16.112 15.965 1.00 58.56 356 GLU A O 1
ATOM 2857 N N . TRP A 1 357 ? -82.353 16.222 14.810 1.00 61.25 357 TRP A N 1
ATOM 2858 C CA . TRP A 1 357 ? -81.975 14.807 14.991 1.00 61.25 357 TRP A CA 1
ATOM 2859 C C . TRP A 1 357 ? -81.135 14.562 16.245 1.00 61.25 357 TRP A C 1
ATOM 2861 O O . TRP A 1 357 ? -80.863 13.418 16.615 1.00 61.25 357 TRP A O 1
ATOM 2871 N N . TYR A 1 358 ? -80.707 15.637 16.905 1.00 67.81 358 TYR A N 1
ATOM 2872 C CA . TYR A 1 358 ? -80.028 15.569 18.186 1.00 67.81 358 TYR A CA 1
ATOM 2873 C C . TYR A 1 358 ? -81.046 15.665 19.314 1.00 67.81 358 TYR A C 1
ATOM 2875 O O . TYR A 1 358 ? -81.776 16.648 19.437 1.00 67.81 358 TYR A O 1
ATOM 2883 N N . ASN A 1 359 ? -81.036 14.686 20.212 1.00 72.31 359 ASN A N 1
ATOM 2884 C CA . ASN A 1 359 ? -81.792 14.827 21.448 1.00 72.31 359 ASN A CA 1
ATOM 2885 C C . ASN A 1 359 ? -81.162 15.877 22.381 1.00 72.31 359 ASN A C 1
ATOM 2887 O O . ASN A 1 359 ? -80.061 16.384 22.148 1.00 72.31 359 ASN A O 1
ATOM 2891 N N . SER A 1 360 ? -81.833 16.181 23.496 1.00 61.22 360 SER A N 1
ATOM 2892 C CA . SER A 1 360 ? -81.351 17.151 24.494 1.00 61.22 360 SER A CA 1
ATOM 2893 C C . SER A 1 360 ? -79.975 16.818 25.091 1.00 61.22 360 SER A C 1
ATOM 2895 O O . SER A 1 360 ? -79.384 17.655 25.771 1.00 61.22 360 SER A O 1
ATOM 2897 N N . GLU A 1 361 ? -79.463 15.607 24.859 1.00 62.62 361 GLU A N 1
ATOM 2898 C CA . GLU A 1 361 ? -78.138 15.166 25.281 1.00 62.62 361 GLU A CA 1
ATOM 2899 C C . GLU A 1 361 ? -77.102 15.110 24.140 1.00 62.62 361 GLU A C 1
ATOM 2901 O O . GLU A 1 361 ? -76.000 14.587 24.335 1.00 62.62 361 GLU A O 1
ATOM 2906 N N . GLY A 1 362 ? -77.424 15.630 22.952 1.00 63.47 362 GLY A N 1
ATOM 2907 C CA . GLY A 1 362 ? -76.522 15.655 21.800 1.00 63.47 362 GLY A CA 1
ATOM 2908 C C . GLY A 1 362 ? -76.241 14.274 21.201 1.00 63.47 362 GLY A C 1
ATOM 2909 O O . GLY A 1 362 ? -75.193 14.084 20.587 1.00 63.47 362 GLY A O 1
ATOM 2910 N N . ILE A 1 363 ? -77.142 13.308 21.399 1.00 72.81 363 ILE A N 1
ATOM 2911 C CA . ILE A 1 363 ? -77.087 11.990 20.757 1.00 72.81 363 ILE A CA 1
ATOM 2912 C C . ILE A 1 363 ? -77.949 12.037 19.496 1.00 72.81 363 ILE A C 1
ATOM 2914 O O . ILE A 1 363 ? -79.080 12.517 19.552 1.00 72.81 363 ILE A O 1
ATOM 2918 N N . ILE A 1 364 ? -77.415 11.521 18.389 1.00 74.62 364 ILE A N 1
ATOM 2919 C CA . ILE A 1 364 ? -78.142 11.395 17.123 1.00 74.62 364 ILE A CA 1
ATOM 2920 C C . ILE A 1 364 ? -79.156 10.253 17.268 1.00 74.62 364 ILE A C 1
ATOM 2922 O O . ILE A 1 364 ? -78.762 9.102 17.501 1.00 74.62 364 ILE A O 1
ATOM 2926 N N . GLU A 1 365 ? -80.445 10.573 17.162 1.00 66.50 365 GLU A N 1
ATOM 2927 C CA . GLU A 1 365 ? -81.542 9.604 17.181 1.00 66.50 365 GLU A CA 1
ATOM 2928 C C . GLU A 1 365 ? -81.894 9.177 15.752 1.00 66.50 365 GLU A C 1
ATOM 2930 O O . GLU A 1 365 ? -82.088 9.997 14.860 1.00 66.50 365 GLU A O 1
ATOM 2935 N N . PHE A 1 366 ? -81.913 7.866 15.522 1.00 56.25 366 PHE A N 1
ATOM 2936 C CA . PHE A 1 366 ? -82.209 7.271 14.222 1.00 56.25 366 PHE A CA 1
ATOM 2937 C C . PHE A 1 366 ? -83.738 7.203 14.030 1.00 56.25 366 PHE A C 1
ATOM 2939 O O . PHE A 1 366 ? -84.396 6.694 14.938 1.00 56.25 366 PHE A O 1
ATOM 2946 N N . PRO A 1 367 ? -84.321 7.661 12.904 1.00 52.50 367 PRO A N 1
ATOM 2947 C CA . PRO A 1 367 ? -85.756 7.517 12.652 1.00 52.50 367 PRO A CA 1
ATOM 2948 C C . PRO A 1 367 ? -86.144 6.038 12.542 1.00 52.50 367 PRO A C 1
ATOM 2950 O O . PRO A 1 367 ? -85.535 5.294 11.769 1.00 52.50 367 PRO A O 1
ATOM 2953 N N . ASP A 1 368 ? -87.164 5.607 13.286 1.00 45.34 368 ASP A N 1
ATOM 2954 C CA . ASP A 1 368 ? -87.557 4.191 13.368 1.00 45.34 368 ASP A CA 1
ATOM 2955 C C . ASP A 1 368 ? -88.020 3.597 12.011 1.00 45.34 368 ASP A C 1
ATOM 2957 O O . ASP A 1 368 ? -87.994 2.384 11.816 1.00 45.34 368 ASP A O 1
ATOM 2961 N N . GLU A 1 369 ? -88.369 4.437 11.031 1.00 45.09 369 GLU A N 1
ATOM 2962 C CA . GLU A 1 369 ? -88.855 4.041 9.696 1.00 45.09 369 GLU A CA 1
ATOM 2963 C C . GLU A 1 369 ? -87.753 3.571 8.726 1.00 45.09 369 GLU A C 1
ATOM 2965 O O . GLU A 1 369 ? -88.035 2.836 7.783 1.00 45.09 369 GLU A O 1
ATOM 2970 N N . LEU A 1 370 ? -86.483 3.912 8.975 1.00 43.47 370 LEU A N 1
ATOM 2971 C CA . LEU A 1 370 ? -85.334 3.441 8.179 1.00 43.47 370 LEU A CA 1
ATOM 2972 C C . LEU A 1 370 ? -84.888 2.008 8.543 1.00 43.47 370 LEU A C 1
ATOM 2974 O O . LEU A 1 370 ? -83.938 1.491 7.954 1.00 43.47 370 LEU A O 1
ATOM 2978 N N . TYR A 1 371 ? -85.550 1.369 9.516 1.00 50.38 371 TYR A N 1
ATOM 2979 C CA . TYR A 1 371 ? -85.241 0.013 9.985 1.00 50.38 371 TYR A CA 1
ATOM 2980 C C . TYR A 1 371 ? -85.940 -1.114 9.202 1.00 50.38 371 TYR A C 1
ATOM 2982 O O . TYR A 1 371 ? -85.657 -2.282 9.475 1.00 50.38 371 TYR A O 1
ATOM 2990 N N . ASP A 1 372 ? -86.828 -0.823 8.245 1.00 41.81 372 ASP A N 1
ATOM 2991 C CA . ASP A 1 372 ? -87.585 -1.866 7.532 1.00 41.81 372 ASP A CA 1
ATOM 2992 C C . ASP A 1 372 ? -86.829 -2.439 6.314 1.00 41.81 372 ASP A C 1
ATOM 2994 O O . ASP A 1 372 ? -87.213 -2.253 5.162 1.00 41.81 372 ASP A O 1
ATOM 2998 N N . ASP A 1 373 ? -85.734 -3.165 6.572 1.00 36.75 373 ASP A N 1
ATOM 2999 C CA . ASP A 1 373 ? -85.202 -4.172 5.638 1.00 36.75 373 ASP A CA 1
ATOM 3000 C C . ASP A 1 373 ? -85.758 -5.546 6.035 1.00 36.75 373 ASP A C 1
ATOM 3002 O O . ASP A 1 373 ? -85.087 -6.338 6.695 1.00 36.75 373 ASP A O 1
ATOM 3006 N N . GLY A 1 374 ? -87.032 -5.788 5.711 1.00 41.06 374 GLY A N 1
ATOM 3007 C CA . GLY A 1 374 ? -87.570 -7.099 5.320 1.00 41.06 374 GLY A CA 1
ATOM 3008 C C . GLY A 1 374 ? -87.515 -8.276 6.303 1.00 41.06 374 GLY A C 1
ATOM 3009 O O . GLY A 1 374 ? -88.073 -9.321 5.978 1.00 41.06 374 GLY A O 1
ATOM 3010 N N . ASN A 1 375 ? -86.914 -8.153 7.490 1.00 36.41 375 ASN A N 1
ATOM 3011 C CA . ASN A 1 375 ? -86.778 -9.255 8.450 1.00 36.41 375 ASN A CA 1
ATOM 3012 C C . ASN A 1 375 ? -87.647 -9.105 9.706 1.00 36.41 375 ASN A C 1
ATOM 3014 O O . ASN A 1 375 ? -87.398 -9.728 10.738 1.00 36.41 375 ASN A O 1
ATOM 3018 N N . LYS A 1 376 ? -88.766 -8.380 9.578 1.00 38.47 376 LYS A N 1
ATOM 3019 C CA . LYS A 1 376 ? -89.914 -8.493 10.496 1.00 38.47 376 LYS A CA 1
ATOM 3020 C C . LYS A 1 376 ? -90.527 -9.906 10.533 1.00 38.47 376 LYS A C 1
ATOM 3022 O O . LYS A 1 376 ? -91.367 -10.152 11.382 1.00 38.47 376 LYS A O 1
ATOM 3027 N N . ALA A 1 377 ? -90.096 -10.834 9.671 1.00 35.03 377 ALA A N 1
ATOM 3028 C CA . ALA A 1 377 ? -90.600 -12.209 9.613 1.00 35.03 377 ALA A CA 1
ATOM 3029 C C . ALA A 1 377 ? -89.691 -13.284 10.254 1.00 35.03 377 ALA A C 1
ATOM 3031 O O . ALA A 1 377 ? -90.156 -14.401 10.445 1.00 35.03 377 ALA A O 1
ATOM 3032 N N . GLU A 1 378 ? -88.442 -12.983 10.638 1.00 36.44 378 GLU A N 1
ATOM 3033 C CA . GLU A 1 378 ? -87.605 -13.910 11.442 1.00 36.44 378 GLU A CA 1
ATOM 3034 C C . GLU A 1 378 ? -87.467 -13.480 12.907 1.00 36.44 378 GLU A C 1
ATOM 3036 O O . GLU A 1 378 ? -86.901 -14.200 13.730 1.00 36.44 378 GLU A O 1
ATOM 3041 N N . THR A 1 379 ? -88.039 -12.331 13.267 1.00 34.28 379 THR A N 1
ATOM 3042 C CA . THR A 1 379 ? -88.120 -11.907 14.671 1.00 34.28 379 THR A CA 1
ATOM 3043 C C . THR A 1 379 ? -89.238 -12.627 15.439 1.00 34.28 379 THR A C 1
ATOM 3045 O O . THR A 1 379 ? -89.196 -12.632 16.660 1.00 34.28 379 THR A O 1
ATOM 3048 N N . ASP A 1 380 ? -90.146 -13.346 14.767 1.00 34.12 380 ASP A N 1
ATOM 3049 C CA . ASP A 1 380 ? -91.259 -14.064 15.417 1.00 34.12 380 ASP A CA 1
ATOM 3050 C C . ASP A 1 380 ? -90.974 -15.554 15.728 1.00 34.12 380 ASP A C 1
ATOM 3052 O O . ASP A 1 380 ? -91.750 -16.180 16.443 1.00 34.12 380 ASP A O 1
ATOM 3056 N N . GLU A 1 381 ? -89.841 -16.132 15.293 1.00 33.16 381 GLU A N 1
ATOM 3057 C CA . GLU A 1 381 ? -89.438 -17.513 15.664 1.00 33.16 381 GLU A CA 1
ATOM 3058 C C . GLU A 1 381 ? -88.341 -17.583 16.745 1.00 33.16 381 GLU A C 1
ATOM 3060 O O . GLU A 1 381 ? -88.037 -18.659 17.257 1.00 33.16 381 GLU A O 1
ATOM 3065 N N . VAL A 1 382 ? -87.791 -16.442 17.173 1.00 35.41 382 VAL A N 1
ATOM 3066 C CA . VAL A 1 382 ? -86.873 -16.357 18.333 1.00 35.41 382 VAL A CA 1
ATOM 3067 C C . VAL A 1 382 ? -87.550 -15.692 19.544 1.00 35.41 382 VAL A C 1
ATOM 3069 O O . VAL A 1 382 ? -86.996 -15.660 20.644 1.00 35.41 382 VAL A O 1
ATOM 3072 N N . GLN A 1 383 ? -88.780 -15.203 19.371 1.00 31.97 383 GLN A N 1
ATOM 3073 C CA . GLN A 1 383 ? -89.528 -14.463 20.388 1.00 31.97 383 GLN A CA 1
ATOM 3074 C C . GLN A 1 383 ? -90.501 -15.339 21.203 1.00 31.97 383 GLN A C 1
ATOM 3076 O O . GLN A 1 383 ? -90.954 -14.904 22.258 1.00 31.97 383 GLN A O 1
ATOM 3081 N N . ASP A 1 384 ? -90.718 -16.603 20.810 1.00 32.34 384 ASP A N 1
ATOM 3082 C CA . ASP A 1 384 ? -91.618 -17.542 21.508 1.00 32.34 384 ASP A CA 1
ATOM 3083 C C . ASP A 1 384 ? -90.920 -18.472 22.532 1.00 32.34 384 ASP A C 1
ATOM 3085 O O . ASP A 1 384 ? -91.589 -19.198 23.268 1.00 32.34 384 ASP A O 1
ATOM 3089 N N . GLU A 1 385 ? -89.583 -18.438 22.654 1.00 33.47 385 GLU A N 1
ATOM 3090 C CA . GLU A 1 385 ? -88.847 -19.290 23.616 1.00 33.47 385 GLU A CA 1
ATOM 3091 C C . GLU A 1 385 ? -88.282 -18.537 24.839 1.00 33.47 385 GLU A C 1
ATOM 3093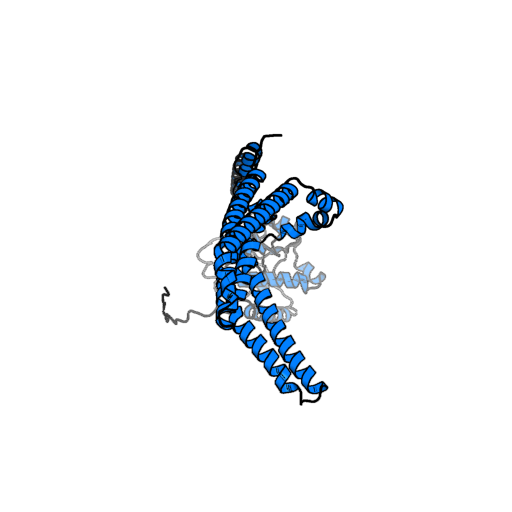 O O . GLU A 1 385 ? -87.854 -19.158 25.813 1.00 33.47 385 GLU A O 1
ATOM 3098 N N . LEU A 1 386 ? -88.338 -17.200 24.866 1.00 29.75 386 LEU A N 1
ATOM 3099 C CA . LEU A 1 386 ? -87.881 -16.399 26.007 1.00 29.75 386 LEU A CA 1
ATOM 3100 C C . LEU A 1 386 ? -88.760 -15.158 26.213 1.00 29.75 386 LEU A C 1
ATOM 3102 O O . LEU A 1 386 ? -88.395 -14.064 25.797 1.00 29.75 386 LEU A O 1
ATOM 3106 N N . LEU A 1 387 ? -89.858 -15.361 26.952 1.00 29.14 387 LEU A N 1
ATOM 3107 C CA . LEU A 1 387 ? -90.529 -14.443 27.897 1.00 29.14 387 LEU A CA 1
ATOM 3108 C C . LEU A 1 387 ? -92.051 -14.409 27.715 1.00 29.14 387 LEU A C 1
ATOM 3110 O O . LEU A 1 387 ? -92.651 -13.448 27.247 1.00 29.14 387 LEU A O 1
ATOM 3114 N N . SER A 1 388 ? -92.690 -15.436 28.272 1.00 29.14 388 SER A N 1
ATOM 3115 C CA . SER A 1 388 ? -93.939 -15.252 29.002 1.00 29.14 388 SER A CA 1
ATOM 3116 C C . SER A 1 388 ? -93.740 -14.203 30.106 1.00 29.14 388 SER A C 1
ATOM 3118 O O . SER A 1 388 ? -93.033 -14.478 31.080 1.00 29.14 388 SER A O 1
ATOM 3120 N N . ASN A 1 389 ? -94.322 -13.017 29.936 1.00 28.16 389 ASN A N 1
ATOM 3121 C CA . ASN A 1 389 ? -95.073 -12.245 30.939 1.00 28.16 389 ASN A CA 1
ATOM 3122 C C . ASN A 1 389 ? -95.077 -10.756 30.569 1.00 28.16 389 ASN A C 1
ATOM 3124 O O . ASN A 1 389 ? -94.013 -10.152 30.542 1.00 28.16 389 ASN A O 1
ATOM 3128 N N . GLU A 1 390 ? -96.296 -10.229 30.380 1.00 27.88 390 GLU A N 1
ATOM 3129 C CA . GLU A 1 390 ? -96.795 -8.898 30.791 1.00 27.88 390 GLU A CA 1
ATOM 3130 C C . GLU A 1 390 ? -95.941 -7.664 30.408 1.00 27.88 390 GLU A C 1
ATOM 3132 O O . GLU A 1 390 ? -94.775 -7.554 30.751 1.00 27.88 390 GLU A O 1
ATOM 3137 N N . LEU A 1 391 ? -96.444 -6.595 29.797 1.00 26.98 391 LEU A N 1
ATOM 3138 C CA . LEU A 1 391 ? -97.792 -6.054 29.678 1.00 26.98 391 LEU A CA 1
ATOM 3139 C C . LEU A 1 391 ? -97.735 -4.922 28.626 1.00 26.98 391 LEU A C 1
ATOM 3141 O O . LEU A 1 391 ? -96.671 -4.352 28.379 1.00 26.98 391 LEU A O 1
ATOM 3145 N N . ASP A 1 392 ? -98.901 -4.602 28.079 1.00 25.84 392 ASP A N 1
ATOM 3146 C CA . ASP A 1 392 ? -99.218 -3.568 27.087 1.00 25.84 392 ASP A CA 1
ATOM 3147 C C . ASP A 1 392 ? -98.649 -2.164 27.369 1.00 25.84 392 ASP A C 1
ATOM 3149 O O . ASP A 1 392 ? -98.456 -1.798 28.526 1.00 25.84 392 ASP A O 1
ATOM 3153 N N . VAL A 1 393 ? -98.503 -1.340 26.318 1.00 25.19 393 VAL A N 1
ATOM 3154 C CA . VAL A 1 393 ? -99.291 -0.099 26.114 1.00 25.19 393 VAL A CA 1
ATOM 3155 C C . VAL A 1 393 ? -99.076 0.429 24.681 1.00 25.19 393 VAL A C 1
ATOM 3157 O O . VAL A 1 393 ? -97.949 0.584 24.217 1.00 25.19 393 VAL A O 1
ATOM 3160 N N . GLU A 1 394 ? -100.200 0.700 24.013 1.00 28.06 394 GLU A N 1
ATOM 3161 C CA . GLU A 1 394 ? -100.385 1.279 22.673 1.00 28.06 394 GLU A CA 1
ATOM 3162 C C . GLU A 1 394 ? -99.858 2.718 22.526 1.00 28.06 394 GLU A C 1
ATOM 3164 O O . GLU A 1 394 ? -99.890 3.492 23.486 1.00 28.06 394 GLU A O 1
ATOM 3169 N N . LEU A 1 395 ? -99.534 3.126 21.290 1.00 23.92 395 LEU A N 1
ATOM 3170 C CA . LEU A 1 395 ? -99.818 4.484 20.812 1.00 23.92 395 LEU A CA 1
ATOM 3171 C C . LEU A 1 395 ? -100.018 4.540 19.287 1.00 23.92 395 LEU A C 1
ATOM 3173 O O . LEU A 1 395 ? -99.447 3.762 18.530 1.00 23.92 395 LEU A O 1
ATOM 3177 N N . ASP A 1 396 ? -100.916 5.457 18.939 1.00 25.20 396 ASP A N 1
ATOM 3178 C CA . ASP A 1 396 ? -101.778 5.605 17.764 1.00 25.20 396 ASP A CA 1
ATOM 3179 C C . ASP A 1 396 ? -101.164 6.507 16.669 1.00 25.20 396 ASP A C 1
ATOM 3181 O O . ASP A 1 396 ? -100.188 7.223 16.903 1.00 25.20 396 ASP A O 1
ATOM 3185 N N . ASP A 1 397 ? -101.787 6.474 15.490 1.00 30.06 397 ASP A N 1
ATOM 3186 C CA . ASP A 1 397 ? -101.386 7.041 14.197 1.00 30.06 397 ASP A CA 1
ATOM 3187 C C .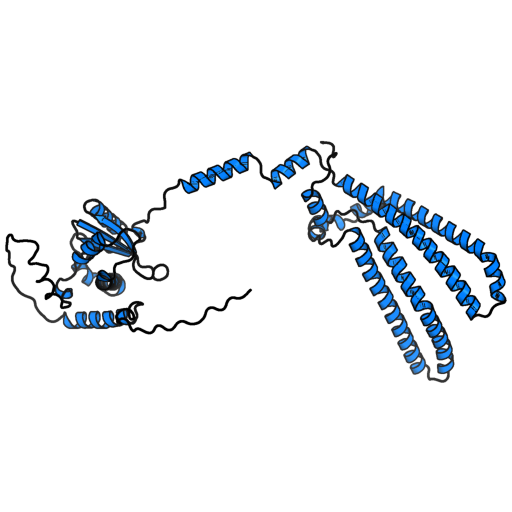 ASP A 1 397 ? -101.257 8.582 14.139 1.00 30.06 397 ASP A C 1
ATOM 3189 O O . ASP A 1 397 ? -102.082 9.321 14.687 1.00 30.06 397 ASP A O 1
ATOM 3193 N N . LYS A 1 398 ? -100.327 9.074 13.297 1.00 25.52 398 LYS A N 1
ATOM 3194 C CA . LYS A 1 398 ? -100.604 9.718 11.981 1.00 25.52 398 LYS A CA 1
ATOM 3195 C C . LYS A 1 398 ? -99.385 10.474 11.433 1.00 25.52 398 LYS A C 1
ATOM 3197 O O . LYS A 1 398 ? -98.935 11.454 12.022 1.00 25.52 398 LYS A O 1
ATOM 3202 N N . LEU A 1 399 ? -98.946 10.056 10.246 1.00 29.50 399 LEU A N 1
ATOM 3203 C CA . LEU A 1 399 ? -97.988 10.736 9.370 1.00 29.50 399 LEU A CA 1
ATOM 3204 C C . LEU A 1 399 ? -98.723 11.618 8.349 1.00 29.50 399 LEU A C 1
ATOM 3206 O O . LEU A 1 399 ? -99.829 11.286 7.920 1.00 29.50 399 LEU A O 1
ATOM 3210 N N . ASP A 1 400 ? -98.078 12.715 7.951 1.00 30.94 400 ASP A N 1
ATOM 3211 C CA . ASP A 1 400 ? -98.401 13.483 6.745 1.00 30.94 400 ASP A CA 1
ATOM 3212 C C . ASP A 1 400 ? -97.300 13.163 5.714 1.00 30.94 400 ASP A C 1
ATOM 3214 O O . ASP A 1 400 ? -96.126 13.486 5.907 1.00 30.94 400 ASP A O 1
ATOM 3218 N N . GLU A 1 401 ? -97.669 12.429 4.664 1.00 47.00 401 GLU A N 1
ATOM 3219 C CA . GLU A 1 401 ? -96.790 11.919 3.607 1.00 47.00 401 GLU A CA 1
ATOM 3220 C C . GLU A 1 401 ? -96.557 12.993 2.530 1.00 47.00 401 GLU A C 1
ATOM 3222 O O . GLU A 1 401 ? -97.515 13.487 1.936 1.00 47.00 401 GLU A O 1
ATOM 3227 N N . SER A 1 402 ? -95.296 13.342 2.236 1.00 34.69 402 SER A N 1
ATOM 3228 C CA . SER A 1 402 ? -94.848 13.689 0.860 1.00 34.69 402 SER A CA 1
ATOM 3229 C C . SER A 1 402 ? -93.349 14.014 0.699 1.00 34.69 402 SER A C 1
ATOM 3231 O O . SER A 1 402 ? -92.931 14.293 -0.421 1.00 34.69 402 SER A O 1
ATOM 3233 N N . SER A 1 403 ? -92.514 13.934 1.745 1.00 42.97 403 SER A N 1
ATOM 3234 C CA . SER A 1 403 ? -91.081 14.303 1.647 1.00 42.97 403 SER A CA 1
ATOM 3235 C C . SER A 1 403 ? -90.082 13.131 1.714 1.00 42.97 403 SER A C 1
ATOM 3237 O O . SER A 1 403 ? -88.887 13.355 1.543 1.00 42.97 403 SER A O 1
ATOM 3239 N N . ASN A 1 404 ? -90.537 11.893 1.958 1.00 46.06 404 ASN A N 1
ATOM 3240 C CA . ASN A 1 404 ? -89.658 10.767 2.331 1.00 46.06 404 ASN A CA 1
ATOM 3241 C C . ASN A 1 404 ? -89.228 9.841 1.177 1.00 46.06 404 ASN A C 1
ATOM 3243 O O . ASN A 1 404 ? -88.238 9.122 1.319 1.00 46.06 404 ASN A O 1
ATOM 3247 N N . ASP A 1 405 ? -89.898 9.871 0.024 1.00 41.44 405 ASP A N 1
ATOM 3248 C CA . ASP A 1 405 ? -89.592 8.933 -1.069 1.00 41.44 405 ASP A CA 1
ATOM 3249 C C . ASP A 1 405 ? -88.267 9.262 -1.781 1.00 41.44 405 ASP A C 1
ATOM 3251 O O . ASP A 1 405 ? -87.478 8.366 -2.078 1.00 41.44 405 ASP A O 1
ATOM 3255 N N . GLU A 1 406 ? -87.953 10.549 -1.965 1.00 41.69 406 GLU A N 1
ATOM 3256 C CA . GLU A 1 406 ? -86.743 10.993 -2.678 1.00 41.69 406 GLU A CA 1
ATOM 3257 C C . GLU A 1 406 ? -85.455 10.760 -1.855 1.00 41.69 406 GLU A C 1
ATOM 3259 O O . GLU A 1 406 ? -84.371 10.553 -2.402 1.00 41.69 406 GLU A O 1
ATOM 3264 N N . LEU A 1 407 ? -85.564 10.740 -0.522 1.00 43.31 407 LEU A N 1
ATOM 3265 C CA . LEU A 1 407 ? -84.455 10.471 0.402 1.00 43.31 407 LEU A CA 1
ATOM 3266 C C . LEU A 1 407 ? -84.163 8.970 0.528 1.00 43.31 407 LEU A C 1
ATOM 3268 O O . LEU A 1 407 ? -82.996 8.571 0.514 1.00 43.31 407 LEU A O 1
ATOM 3272 N N . ASN A 1 408 ? -85.207 8.140 0.575 1.00 41.31 408 ASN A N 1
ATOM 3273 C CA . ASN A 1 408 ? -85.078 6.683 0.587 1.00 41.31 408 ASN A CA 1
ATOM 3274 C C . ASN A 1 408 ? -84.490 6.151 -0.729 1.00 41.31 408 ASN A C 1
ATOM 3276 O O . ASN A 1 408 ? -83.630 5.266 -0.707 1.00 41.31 408 ASN A O 1
ATOM 3280 N N . GLU A 1 409 ? -84.864 6.743 -1.867 1.00 46.22 409 GLU A N 1
ATOM 3281 C CA . GLU A 1 409 ? -84.313 6.389 -3.179 1.00 46.22 409 GLU A CA 1
ATOM 3282 C C . GLU A 1 409 ? -82.820 6.769 -3.284 1.00 46.22 409 GLU A C 1
ATOM 3284 O O . GLU A 1 409 ? -81.989 5.943 -3.671 1.00 46.22 409 GLU A O 1
ATOM 3289 N N . ARG A 1 410 ? -82.430 7.961 -2.800 1.00 43.91 410 ARG A N 1
ATOM 3290 C CA . ARG A 1 410 ? -81.021 8.409 -2.773 1.00 43.91 410 ARG A CA 1
ATOM 3291 C C . ARG A 1 410 ? -80.150 7.606 -1.805 1.00 43.91 410 ARG A C 1
ATOM 3293 O O . ARG A 1 410 ? -78.988 7.324 -2.114 1.00 43.91 410 ARG A O 1
ATOM 3300 N N . LEU A 1 411 ? -80.683 7.218 -0.645 1.00 43.12 411 LEU A N 1
ATOM 3301 C CA . LEU A 1 411 ? -79.978 6.358 0.307 1.00 43.12 411 LEU A CA 1
ATOM 3302 C C . LEU A 1 411 ? -79.795 4.945 -0.255 1.00 43.12 411 LEU A C 1
ATOM 3304 O O . LEU A 1 411 ? -78.681 4.423 -0.154 1.00 43.12 411 LEU A O 1
ATOM 3308 N N . GLY A 1 412 ? -80.825 4.383 -0.897 1.00 43.84 412 GLY A N 1
ATOM 3309 C CA . GLY A 1 412 ? -80.814 3.056 -1.520 1.00 43.84 412 GLY A CA 1
ATOM 3310 C C . GLY A 1 412 ? -79.855 2.935 -2.708 1.00 43.84 412 GLY A C 1
ATOM 3311 O O . GLY A 1 412 ? -79.027 2.021 -2.739 1.00 43.84 412 GLY A O 1
ATOM 3312 N N . GLU A 1 413 ? -79.884 3.880 -3.654 1.00 44.88 413 GLU A N 1
ATOM 3313 C CA . GLU A 1 413 ? -78.970 3.881 -4.810 1.00 44.88 413 GLU A CA 1
ATOM 3314 C C . GLU A 1 413 ? -77.504 4.034 -4.379 1.00 44.88 413 GLU A C 1
ATOM 3316 O O . GLU A 1 413 ? -76.617 3.317 -4.850 1.00 44.88 413 GLU A O 1
ATOM 3321 N N . SER A 1 414 ? -77.245 4.914 -3.412 1.00 43.66 414 SER A N 1
ATOM 3322 C CA . SER A 1 414 ? -75.896 5.164 -2.909 1.00 43.66 414 SER A CA 1
ATOM 3323 C C . SER A 1 414 ? -75.398 4.050 -1.961 1.00 43.66 414 SER A C 1
ATOM 3325 O O . SER A 1 414 ? -74.191 3.848 -1.834 1.00 43.66 414 SER A O 1
ATOM 3327 N N . LEU A 1 415 ? -76.286 3.295 -1.295 1.00 40.50 415 LEU A N 1
ATOM 3328 C CA . LEU A 1 415 ? -75.932 2.082 -0.532 1.00 40.50 415 LEU A CA 1
ATOM 3329 C C . LEU A 1 415 ? -75.472 0.959 -1.463 1.00 40.50 415 LEU A C 1
ATOM 3331 O O . LEU A 1 415 ? -74.428 0.358 -1.216 1.00 40.50 415 LEU A O 1
ATOM 3335 N N . ASN A 1 416 ? -76.195 0.728 -2.559 1.00 43.38 416 ASN A N 1
ATOM 3336 C CA . ASN A 1 416 ? -75.811 -0.265 -3.561 1.00 43.38 416 ASN A CA 1
ATOM 3337 C C . ASN A 1 416 ? -74.491 0.110 -4.249 1.00 43.38 416 ASN A C 1
ATOM 3339 O O . ASN A 1 416 ? -73.608 -0.733 -4.386 1.00 43.38 416 ASN A O 1
ATOM 3343 N N . GLN A 1 417 ? -74.291 1.391 -4.576 1.00 44.84 417 GLN A N 1
ATOM 3344 C CA . GLN A 1 417 ? -73.044 1.870 -5.177 1.00 44.84 417 GLN A CA 1
ATOM 3345 C C . GLN A 1 417 ? -71.836 1.778 -4.226 1.00 44.84 417 GLN A C 1
ATOM 3347 O O . GLN A 1 417 ? -70.720 1.526 -4.684 1.00 44.84 417 GLN A O 1
ATOM 3352 N N . PHE A 1 418 ? -72.028 1.966 -2.915 1.00 43.75 418 PHE A N 1
ATOM 3353 C CA . PHE A 1 418 ? -70.959 1.786 -1.929 1.00 43.75 418 PHE A CA 1
ATOM 3354 C C . PHE A 1 418 ? -70.676 0.304 -1.670 1.00 43.75 418 PHE A C 1
ATOM 3356 O O . PHE A 1 418 ? -69.514 -0.066 -1.587 1.00 43.75 418 PHE A O 1
ATOM 3363 N N . LEU A 1 419 ? -71.693 -0.563 -1.603 1.00 44.31 419 LEU A N 1
ATOM 3364 C CA . LEU A 1 419 ? -71.502 -2.011 -1.456 1.00 44.31 419 LEU A CA 1
ATOM 3365 C C . LEU A 1 419 ? -70.783 -2.623 -2.671 1.00 44.31 419 LEU A C 1
ATOM 3367 O O . LEU A 1 419 ? -69.861 -3.417 -2.473 1.00 44.31 419 LEU A O 1
ATOM 3371 N N . ASP A 1 420 ? -71.114 -2.191 -3.892 1.00 45.19 420 ASP A N 1
ATOM 3372 C CA . ASP A 1 420 ? -70.444 -2.626 -5.129 1.00 45.19 420 ASP A CA 1
ATOM 3373 C C . ASP A 1 420 ? -68.997 -2.123 -5.243 1.00 45.19 420 ASP A C 1
ATOM 3375 O O . ASP A 1 420 ? -68.131 -2.842 -5.746 1.00 45.19 420 ASP A O 1
ATOM 3379 N N . ASN A 1 421 ? -68.712 -0.914 -4.744 1.00 41.47 421 ASN A N 1
ATOM 3380 C CA . ASN A 1 421 ? -67.361 -0.338 -4.723 1.00 41.47 421 ASN A CA 1
ATOM 3381 C C . ASN A 1 421 ? -66.594 -0.619 -3.419 1.00 41.47 421 ASN A C 1
ATOM 3383 O O . ASN A 1 421 ? -65.438 -0.210 -3.284 1.00 41.47 421 ASN A O 1
ATOM 3387 N N . SER A 1 422 ? -67.210 -1.318 -2.463 1.00 43.75 422 SER A N 1
ATOM 3388 C CA . SER A 1 422 ? -66.552 -1.752 -1.235 1.00 43.75 422 SER A CA 1
ATOM 3389 C C . SER A 1 422 ? -65.712 -3.008 -1.495 1.00 43.75 422 SER A C 1
ATOM 3391 O O . SER A 1 422 ? -66.031 -3.800 -2.387 1.00 43.75 422 SER A O 1
ATOM 3393 N N . PRO A 1 423 ? -64.688 -3.289 -0.670 1.00 39.34 423 PRO A N 1
ATOM 3394 C CA . PRO A 1 423 ? -63.914 -4.531 -0.753 1.00 39.34 423 PRO A CA 1
ATOM 3395 C C . PRO A 1 423 ? -64.741 -5.813 -0.512 1.00 39.34 423 PRO A C 1
ATOM 3397 O O . PRO A 1 423 ? -64.195 -6.913 -0.577 1.00 39.34 423 PRO A O 1
ATOM 3400 N N . PHE A 1 424 ? -66.039 -5.700 -0.203 1.00 42.56 424 PHE A N 1
ATOM 3401 C CA . PHE A 1 424 ? -66.902 -6.795 0.246 1.00 42.56 424 PHE A CA 1
ATOM 3402 C C . PHE A 1 424 ? -67.827 -7.365 -0.841 1.00 42.56 424 PHE A C 1
ATOM 3404 O O . PHE A 1 424 ? -68.530 -8.342 -0.576 1.00 42.56 424 PHE A O 1
ATOM 3411 N N . SER A 1 425 ? -67.785 -6.837 -2.071 1.00 40.50 425 SER A N 1
ATOM 3412 C CA . SER A 1 425 ? -68.634 -7.279 -3.195 1.00 40.50 425 SER A CA 1
ATOM 3413 C C . SER A 1 425 ? -68.446 -8.755 -3.599 1.00 40.50 425 SER A C 1
ATOM 3415 O O . SER A 1 425 ? -69.328 -9.361 -4.207 1.00 40.50 425 SER A O 1
ATOM 3417 N N . GLY A 1 426 ? -67.322 -9.381 -3.227 1.00 41.28 426 GLY A N 1
ATOM 3418 C CA . GLY A 1 426 ? -66.982 -10.762 -3.597 1.00 41.28 426 GLY A CA 1
ATOM 3419 C C . GLY A 1 426 ? -67.438 -11.866 -2.635 1.00 41.28 426 GLY A C 1
ATOM 3420 O O . GLY A 1 426 ? -67.307 -13.041 -2.969 1.00 41.28 426 GLY A O 1
ATOM 3421 N N . LEU A 1 427 ? -67.961 -11.542 -1.450 1.00 40.19 427 LEU A N 1
ATOM 3422 C CA . LEU A 1 427 ? -68.173 -12.535 -0.383 1.00 40.19 427 LEU A CA 1
ATOM 3423 C C . LEU A 1 427 ? -69.556 -13.210 -0.382 1.00 40.19 427 LEU A C 1
ATOM 3425 O O . LEU A 1 427 ? -69.828 -14.007 0.515 1.00 40.19 427 LEU A O 1
ATOM 3429 N N . ASN A 1 428 ? -70.407 -12.922 -1.374 1.00 34.31 428 ASN A N 1
ATOM 3430 C CA . ASN A 1 428 ? -71.744 -13.516 -1.515 1.00 34.31 428 ASN A CA 1
ATOM 3431 C C . ASN A 1 428 ? -71.817 -14.649 -2.564 1.00 34.31 428 ASN A C 1
ATOM 3433 O O . ASN A 1 428 ? -72.901 -15.005 -3.022 1.00 34.31 428 ASN A O 1
ATOM 3437 N N . LYS A 1 429 ? -70.676 -15.210 -2.986 1.00 37.28 429 LYS A N 1
ATOM 3438 C CA . LYS A 1 429 ? -70.643 -16.393 -3.859 1.00 37.28 429 LYS A CA 1
ATOM 3439 C C . LYS A 1 429 ? -70.394 -17.643 -3.016 1.00 37.28 429 LYS A C 1
ATOM 3441 O O . LYS A 1 429 ? -69.381 -17.732 -2.328 1.00 37.28 429 LYS A O 1
ATOM 3446 N N . GLY A 1 430 ? -71.351 -18.572 -3.046 1.00 32.81 430 GLY A N 1
ATOM 3447 C CA . GLY A 1 430 ? -71.225 -19.900 -2.438 1.00 32.81 430 GLY A CA 1
ATOM 3448 C C . GLY A 1 430 ? -70.038 -20.692 -3.010 1.00 32.81 430 GLY A C 1
ATOM 3449 O O . GLY A 1 430 ? -69.463 -20.283 -4.019 1.00 32.81 430 GLY A O 1
ATOM 3450 N N . PRO A 1 431 ? -69.637 -21.798 -2.361 1.00 33.31 431 PRO A N 1
ATOM 3451 C CA . PRO A 1 431 ? -68.362 -22.445 -2.638 1.00 33.31 431 PRO A CA 1
ATOM 3452 C C . PRO A 1 431 ? -68.415 -23.204 -3.969 1.00 33.31 431 PRO A C 1
ATOM 3454 O O . PRO A 1 431 ? -69.070 -24.242 -4.061 1.00 33.31 431 PRO A O 1
ATOM 3457 N N . ASP A 1 432 ? -67.705 -22.702 -4.980 1.00 35.66 432 ASP A N 1
ATOM 3458 C CA . ASP A 1 432 ? -67.352 -23.483 -6.166 1.00 35.66 432 ASP A CA 1
ATOM 3459 C C . ASP A 1 432 ? -66.099 -24.311 -5.855 1.00 35.66 432 ASP A C 1
ATOM 3461 O O . ASP A 1 432 ? -65.029 -23.784 -5.543 1.00 35.66 432 ASP A O 1
ATOM 3465 N N . ASN A 1 433 ? -66.288 -25.630 -5.902 1.00 34.53 433 ASN A N 1
ATOM 3466 C CA . ASN A 1 433 ? -65.236 -26.634 -5.948 1.00 34.53 433 ASN A CA 1
ATOM 3467 C C . ASN A 1 433 ? -64.427 -26.447 -7.231 1.00 34.53 433 ASN A C 1
ATOM 3469 O O . ASN A 1 433 ? -65.027 -26.490 -8.297 1.00 34.53 433 ASN A O 1
ATOM 3473 N N . ASP A 1 434 ? -63.106 -26.345 -7.121 1.00 33.94 434 ASP A N 1
ATOM 3474 C CA . ASP A 1 434 ? -62.168 -26.880 -8.112 1.00 33.94 434 ASP A CA 1
ATOM 3475 C C . ASP A 1 434 ? -60.782 -26.983 -7.455 1.00 33.94 434 ASP A C 1
ATOM 3477 O O . ASP A 1 434 ? -59.993 -26.038 -7.410 1.00 33.94 434 ASP A O 1
ATOM 3481 N N . ASP A 1 435 ? -60.534 -28.160 -6.879 1.00 33.59 435 ASP A N 1
ATOM 3482 C CA . ASP A 1 435 ? -59.208 -28.672 -6.550 1.00 33.59 435 ASP A CA 1
ATOM 3483 C C . ASP A 1 435 ? -58.506 -29.092 -7.852 1.00 33.59 435 ASP A C 1
ATOM 3485 O O . ASP A 1 435 ? -59.008 -29.966 -8.558 1.00 33.59 435 ASP A O 1
ATOM 3489 N N . ASP A 1 436 ? -57.305 -28.573 -8.116 1.00 32.41 436 ASP A N 1
ATOM 3490 C CA . ASP A 1 436 ? -56.259 -29.387 -8.747 1.00 32.41 436 ASP A CA 1
ATOM 3491 C C . ASP A 1 436 ? -54.858 -28.931 -8.270 1.00 32.41 436 ASP A C 1
ATOM 3493 O O . ASP A 1 436 ? -54.594 -27.724 -8.207 1.00 32.41 436 ASP A O 1
ATOM 3497 N N . PRO A 1 437 ? -53.952 -29.849 -7.873 1.00 35.78 437 PRO A N 1
ATOM 3498 C CA . PRO A 1 437 ? -52.714 -29.509 -7.180 1.00 35.78 437 PRO A CA 1
ATOM 3499 C C . PRO A 1 437 ? -51.518 -29.444 -8.143 1.00 35.78 437 PRO A C 1
ATOM 3501 O O . PRO A 1 437 ? -51.126 -30.455 -8.726 1.00 35.78 437 PRO A O 1
ATOM 3504 N N . GLU A 1 438 ? -50.868 -28.282 -8.258 1.00 33.59 438 GLU A N 1
ATOM 3505 C CA . GLU A 1 438 ? -49.601 -28.162 -8.993 1.00 33.59 438 GLU A CA 1
ATOM 3506 C C . GLU A 1 438 ? -48.355 -28.455 -8.134 1.00 33.59 438 GLU A C 1
ATOM 3508 O O . GLU A 1 438 ? -48.225 -28.093 -6.963 1.00 33.59 438 GLU A O 1
ATOM 3513 N N . GLU A 1 439 ? -47.444 -29.159 -8.800 1.00 33.09 439 GLU A N 1
ATOM 3514 C CA . GLU A 1 439 ? -46.241 -29.865 -8.376 1.00 33.09 439 GLU A CA 1
ATOM 3515 C C . GLU A 1 439 ? -45.177 -29.057 -7.606 1.00 33.09 439 GLU A C 1
ATOM 3517 O O . GLU A 1 439 ? -44.749 -27.963 -7.976 1.00 33.09 439 GLU A O 1
ATOM 3522 N N . VAL A 1 440 ? -44.623 -29.706 -6.576 1.00 34.00 440 VAL A N 1
ATOM 3523 C CA . VAL A 1 440 ? -43.422 -29.293 -5.840 1.00 34.00 440 VAL A CA 1
ATOM 3524 C C . VAL A 1 440 ? -42.168 -29.840 -6.535 1.00 34.00 440 VAL A C 1
ATOM 3526 O O . VAL A 1 440 ? -41.920 -31.046 -6.532 1.00 34.00 440 VAL A O 1
ATOM 3529 N N . HIS A 1 441 ? -41.307 -28.957 -7.045 1.00 32.50 441 HIS A N 1
ATOM 3530 C CA . HIS A 1 441 ? -39.920 -29.286 -7.401 1.00 32.50 441 HIS A CA 1
ATOM 3531 C C . HIS A 1 441 ? -38.950 -28.902 -6.265 1.00 32.50 441 HIS A C 1
ATOM 3533 O O . HIS A 1 441 ? -38.957 -27.745 -5.841 1.00 32.50 441 HIS A O 1
ATOM 3539 N N . PRO A 1 442 ? -38.040 -29.791 -5.813 1.00 38.91 442 PRO A N 1
ATOM 3540 C CA . PRO A 1 442 ? -36.969 -29.418 -4.898 1.00 38.91 442 PRO A CA 1
ATOM 3541 C C . PRO A 1 442 ? -35.716 -29.001 -5.684 1.00 38.91 442 PRO A C 1
ATOM 3543 O O . PRO A 1 442 ? -35.253 -29.726 -6.569 1.00 38.91 442 PRO A O 1
ATOM 3546 N N . LYS A 1 443 ? -35.134 -27.846 -5.347 1.00 40.41 443 LYS A N 1
ATOM 3547 C CA . LYS A 1 443 ? -33.777 -27.471 -5.772 1.00 40.41 443 LYS A CA 1
ATOM 3548 C C . LYS A 1 443 ? -32.790 -27.616 -4.616 1.00 40.41 443 LYS A C 1
ATOM 3550 O O . LYS A 1 443 ? -33.107 -27.292 -3.474 1.00 40.41 443 LYS A O 1
ATOM 3555 N N . GLN A 1 444 ? -31.635 -28.155 -5.002 1.00 37.88 444 GLN A N 1
ATOM 3556 C CA . GLN A 1 444 ? -30.387 -28.346 -4.263 1.00 37.88 444 GLN A CA 1
ATOM 3557 C C . GLN A 1 444 ? -29.791 -27.047 -3.725 1.00 37.88 444 GLN A C 1
ATOM 3559 O O . GLN A 1 444 ? -30.009 -25.995 -4.372 1.00 37.88 444 GLN A O 1
#

Sequence (444 aa):
MSEKTEKPTEKKKKDSREKGQVGQSQELPKFFILIAVLEVFIALVEMGMEKLSAGILFAINVMNVPFDKAIEMVAKNTLVFFAVLTGIILVTAIAARLVGTWLQIGFLFAPKALTDNALGKINPISNFKNMFSMEKLLELVMNIIKAILIGIIFTYVTLFYFQDMLYLPRVTLAEMWRTFSDIFIFIVRLCAALLLALAVADVLLKKYFSEKKIKMSKDEVIREYKEMFGSPEMKSERKNFFMELMNSPPPQPKIKDADMVVVNPTHFAIALSYKPDEHPLPVIIYNRADNEARDVIKEAREEKLPVVRFVWLARTLARMTEEGDNIPRETMKAVVIVYKLVELINNELPPDEVSEWYNSEGIIEFPDELYDDGNKAETDEVQDELLSNELDVELDDKLDESSNDELNERLGESLNQFLDNSPFSGLNKGPDNDDDPEEVHPKQ

Secondary structure (DSSP, 8-state):
-----BPPPHHHHHHHHHTT-----SHHHHHHHHHHHHHHHHHHHHHHHHHHHHHHHHHHHTTTS-HHHHHHHHHHHHHHHHHHHHHHHHHHHHHHHHHHHHHHH-S---THHHHTTHHHHT-HHHHHHHHTSHHHHHHHHHHHHHHHHHHHHHHHHHHHTHHHHHHGGGS-HHHHHHHHHHHHHHHHHHHHHHHHHHHHHHHHHHHHHHHHHT-B-HHHHHHHHHHHH--HHHHHHHHHHHHHHHTSPPPPPPGGG-SEEEEETTTEEEEEE--TTT-SS-EEEEEEEHHHHHHHHHHHHHTT--EEE-HHHHHHHHHH--TTPBPPGGGHHHHHHHHHHHHHHHHTS-HHHHGGGB-TTSPEEPPGGGG-SS-TTTSSSSSSSS---------------SSSHHHHHHHHHHHHHHHHHSTTTTTT--------PPP-----

Foldseek 3Di:
DFDQDAFFDPVLVVVCLLLVLALDDPLQLVLLLLVQLVVVCLVCVVVVVVVVVVLVVLVVVCPPPPPVVSCVVSVVVVVVVVVVSVVVSVVSSVVSSVVSRCVQGNDGDHVNNCVVCVVVVPDVVVVVVVCPDPVVVVVVVLVVVLVVVLVVLVVVLCVVCVVVVVCLVVDDPVVSVVVVSVSVVVSVVVSSVVSNVSSVVSSVVSNVVSSVVSGGGPVRVVVVVCVVVPDPVVVVVVVVVVVVVVPDDDDQFDLLQFQAWEDPDAFWIWTWHDDVVPDLAIFTSDTDTGPVNVVSLVSCVVSVHAYEYDNVLRVVCNPPDHHGDGDDPVCRLVVVLVVVVVVCCVPPDDPVVQVVQQDPSRYGYDPPVVPPPPVPPVVVVVVVPDDPDDDDDDDDDDDDDDDVPVVVVVSVVVSVVCCCVRPNVPPPDDDDDDDDDDDDDDDD

Nearest PDB structures (foldseek):
  2v5g-assembly1_A-2  TM=7.302E-01  e=3.128E-08  Yersinia enterocolitica
  2jlj-assembly1_A-2  TM=7.644E-01  e=1.403E-07  Yersinia pestis
  2w0r-assembly1_A-2  TM=7.332E-01  e=1.017E-07  Yersinia enterocolitica
  2jlh-assembly1_A-2  TM=7.658E-01  e=2.042E-07  Yersinia pestis
  3bzp-assembly1_A  TM=8.643E-01  e=1.742E-06  Escherichia coli